Protein 2I3F (pdb70)

CATH classification: 1.10.3520.10

Radius of gyration: 23.07 Å; Cα contacts (8 Å, |Δi|>4): 543; chains: 2; bounding box: 59×58×52 Å

B-factor: mean 19.84, std 7.3, range [8.66, 50.43]

Sequence (412 aa):
DFGIIVILWKQVTVKEDGKVPLEPFLTAAKEVLRVVDAFGSGFRIIVKNDIAGNIKKLYRANQTVHAETLQELIIAENSPDGLLATVALLWLKRAFQFIASFLRRLVVTDKSLEQCVVTEAYNCTLRPCHSAVIQKVFWGGVKLAPSRERFYRKLHPDLNIAKAKIEEFLIELHDPLCCIVQQFFFQQRELEDQCWGDEVYQRKDSSEWLKDFGIIVILWKQVTVKEDGKVPLEPFLTAAKEVLRVVDAFGSGFRIVKNDDIAGNIKKLYRANQTVHAETLQELIIAENSPDGLATVALLWLKRAFQFIIASFLRRLVVTDKSLEQCVTEAYNCTLRPCHSAVIIQKVFWGGVKLAPSRERFYRKLHPDLNIAKAKIIEEFLIELHDPLCCIVQQFFFQRELEDQQCWGDEVYQRKDDSSEWLK

Structure (mmCIF, N/CA/C/O backbone):
data_2I3F
#
_entry.id   2I3F
#
_cell.length_a   118.438
_cell.length_b   48.195
_cell.length_c   89.411
_cell.angle_alpha   90.000
_cell.angle_beta   115.060
_cell.angle_gamma   90.000
#
_symmetry.space_group_name_H-M   'C 1 2 1'
#
loop_
_entity.id
_entity.type
_entity.pdbx_description
1 polymer 'glycolipid transfer-like protein'
2 water water
#
loop_
_atom_site.group_PDB
_atom_site.id
_atom_site.type_symbol
_atom_site.label_atom_id
_atom_site.label_alt_id
_atom_site.label_comp_id
_atom_site.label_asym_id
_atom_site.label_entity_id
_atom_site.label_seq_id
_atom_site.pdbx_PDB_ins_code
_atom_site.Cartn_x
_atom_site.Cartn_y
_atom_site.Cartn_z
_atom_site.occupancy
_atom_site.B_iso_or_equiv
_atom_site.auth_seq_id
_atom_site.auth_comp_id
_atom_site.auth_asym_id
_atom_site.auth_atom_id
_atom_site.pdbx_PDB_model_num
ATOM 1 N N . ASP A 1 11 ? 22.690 38.912 16.721 1.00 30.68 11 ASP A N 1
ATOM 2 C CA . ASP A 1 11 ? 22.365 38.034 15.595 1.00 25.77 11 ASP A CA 1
ATOM 3 C C . ASP A 1 11 ? 23.114 36.720 15.741 1.00 23.71 11 ASP A C 1
ATOM 4 O O . ASP A 1 11 ? 23.585 36.159 14.758 1.00 23.00 11 ASP A O 1
ATOM 9 N N . PHE A 1 12 ? 23.233 36.227 16.973 1.00 21.21 12 PHE A N 1
ATOM 10 C CA . PHE A 1 12 ? 23.955 34.976 17.228 1.00 20.06 12 PHE A CA 1
ATOM 11 C C . PHE A 1 12 ? 23.414 33.855 16.333 1.00 18.76 12 PHE A C 1
ATOM 12 O O . PHE A 1 12 ? 24.189 32.972 15.946 1.00 18.45 12 PHE A O 1
ATOM 20 N N . GLY A 1 13 ? 22.119 33.875 16.057 1.00 19.02 13 GLY A N 1
ATOM 21 C CA . GLY A 1 13 ? 21.495 32.793 15.318 1.00 17.76 13 GLY A CA 1
ATOM 22 C C . GLY A 1 13 ? 22.085 32.592 13.922 1.00 17.48 13 GLY A C 1
ATOM 23 O O . GLY A 1 13 ? 21.879 31.562 13.307 1.00 16.35 13 GLY A O 1
ATOM 24 N N . ILE A 1 14 ? 22.839 33.563 13.424 1.00 16.62 14 ILE A N 1
ATOM 25 C CA . ILE A 1 14 ? 23.521 33.385 12.151 1.00 17.10 14 ILE A CA 1
ATOM 26 C C . ILE A 1 14 ? 24.490 32.199 12.156 1.00 15.88 14 ILE A C 1
ATOM 27 O O . ILE A 1 14 ? 24.749 31.612 11.132 1.00 15.84 14 ILE A O 1
ATOM 32 N N . ILE A 1 15 ? 24.991 31.839 13.345 1.00 14.14 15 ILE A N 1
ATOM 33 C CA . ILE A 1 15 ? 25.951 30.739 13.394 1.00 13.94 15 ILE A CA 1
ATOM 34 C C . ILE A 1 15 ? 25.269 29.450 12.964 1.00 14.33 15 ILE A C 1
ATOM 35 O O . ILE A 1 15 ? 25.880 28.595 12.350 1.00 13.92 15 ILE A O 1
ATOM 40 N N . VAL A 1 16 ? 23.957 29.328 13.256 1.00 13.96 16 VAL A N 1
ATOM 41 C CA . VAL A 1 16 ? 23.226 28.097 12.862 1.00 13.72 16 VAL A CA 1
ATOM 42 C C . VAL A 1 16 ? 23.073 28.056 11.349 1.00 15.29 16 VAL A C 1
ATOM 43 O O . VAL A 1 16 ? 23.323 27.041 10.731 1.00 14.95 16 VAL A O 1
ATOM 47 N N . ILE A 1 17 ? 22.716 29.215 10.796 1.00 16.16 17 ILE A N 1
ATOM 48 C CA . ILE A 1 17 ? 22.499 29.273 9.337 1.00 18.68 17 ILE A CA 1
ATOM 49 C C . ILE A 1 17 ? 23.792 28.984 8.597 1.00 15.51 17 ILE A C 1
ATOM 50 O O . ILE A 1 17 ? 23.813 28.216 7.618 1.00 17.62 17 ILE A O 1
ATOM 55 N N . LEU A 1 18 ? 24.893 29.592 9.078 1.00 15.32 18 LEU A N 1
ATOM 56 C CA . LEU A 1 18 ? 26.164 29.338 8.376 1.00 14.55 18 LEU A CA 1
ATOM 57 C C . LEU A 1 18 ? 26.650 27.895 8.500 1.00 14.47 18 LEU A C 1
ATOM 58 O O . LEU A 1 18 ? 27.184 27.336 7.549 1.00 14.93 18 LEU A O 1
ATOM 63 N N . TRP A 1 19 ? 26.442 27.281 9.649 1.00 13.61 19 TRP A N 1
ATOM 64 C CA . TRP A 1 19 ? 26.850 25.904 9.751 1.00 13.86 19 TRP A CA 1
ATOM 65 C C . TRP A 1 19 ? 25.942 24.926 8.961 1.00 14.39 19 TRP A C 1
ATOM 66 O O . TRP A 1 19 ? 26.430 23.929 8.419 1.00 14.53 19 TRP A O 1
ATOM 77 N N . LYS A 1 20 ? 24.669 25.283 8.868 1.00 15.75 20 LYS A N 1
ATOM 78 C CA . LYS A 1 20 ? 23.758 24.489 7.979 1.00 17.65 20 LYS A CA 1
ATOM 79 C C . LYS A 1 20 ? 24.212 24.530 6.517 1.00 18.21 20 LYS A C 1
ATOM 80 O O . LYS A 1 20 ? 24.045 23.548 5.774 1.00 20.15 20 LYS A O 1
ATOM 86 N N . GLN A 1 21 ? 24.890 25.605 6.116 1.00 17.58 21 GLN A N 1
ATOM 87 C CA . GLN A 1 21 ? 25.469 25.690 4.746 1.00 20.52 21 GLN A CA 1
ATOM 88 C C . GLN A 1 21 ? 26.706 24.817 4.551 1.00 19.66 21 GLN A C 1
ATOM 89 O O . GLN A 1 21 ? 27.175 24.600 3.417 1.00 21.17 21 GLN A O 1
ATOM 95 N N . VAL A 1 22 ? 27.238 24.217 5.620 1.00 17.96 22 VAL A N 1
ATOM 96 C CA . VAL A 1 22 ? 28.397 23.342 5.511 1.00 19.31 22 VAL A CA 1
ATOM 97 C C . VAL A 1 22 ? 27.881 21.930 5.301 1.00 22.45 22 VAL A C 1
ATOM 98 O O . VAL A 1 22 ? 27.801 21.119 6.228 1.00 25.53 22 VAL A O 1
ATOM 102 N N . THR A 1 23 ? 27.479 21.662 4.065 1.00 24.88 23 THR A N 1
ATOM 103 C CA . THR A 1 23 ? 26.767 20.411 3.808 1.00 27.51 23 THR A CA 1
ATOM 104 C C . THR A 1 23 ? 27.714 19.290 3.500 1.00 25.98 23 THR A C 1
ATOM 105 O O . THR A 1 23 ? 28.498 19.393 2.552 1.00 25.98 23 THR A O 1
ATOM 109 N N . VAL A 1 24 ? 27.648 18.244 4.326 1.00 26.86 24 VAL A N 1
ATOM 110 C CA . VAL A 1 24 ? 28.325 16.966 4.056 1.00 26.20 24 VAL A CA 1
ATOM 111 C C . VAL A 1 24 ? 27.325 16.030 3.340 1.00 27.49 24 VAL A C 1
ATOM 112 O O . VAL A 1 24 ? 26.341 15.508 3.925 1.00 29.66 24 VAL A O 1
ATOM 116 N N . LYS A 1 25 ? 27.614 15.817 2.084 1.00 26.64 25 LYS A N 1
ATOM 117 C CA . LYS A 1 25 ? 26.779 14.940 1.276 1.00 28.61 25 LYS A CA 1
ATOM 118 C C . LYS A 1 25 ? 27.283 13.499 1.426 1.00 28.34 25 LYS A C 1
ATOM 119 O O . LYS A 1 25 ? 28.173 13.181 2.264 1.00 27.29 25 LYS A O 1
ATOM 125 N N . GLU A 1 26 ? 26.693 12.596 0.641 1.00 27.96 26 GLU A N 1
ATOM 126 C CA . GLU A 1 26 ? 27.092 11.212 0.726 1.00 28.07 26 GLU A CA 1
ATOM 127 C C . GLU A 1 26 ? 28.591 11.023 0.499 1.00 27.74 26 GLU A C 1
ATOM 128 O O . GLU A 1 26 ? 29.190 10.103 1.064 1.00 27.98 26 GLU A O 1
ATOM 134 N N . ASP A 1 27 ? 29.202 11.874 -0.327 1.00 28.45 27 ASP A N 1
ATOM 135 C CA . ASP A 1 27 ? 30.652 11.745 -0.606 1.00 28.31 27 ASP A CA 1
ATOM 136 C C . ASP A 1 27 ? 31.597 12.004 0.638 1.00 27.93 27 ASP A C 1
ATOM 137 O O . ASP A 1 27 ? 32.800 11.746 0.569 1.00 27.96 27 ASP A O 1
ATOM 142 N N . GLY A 1 28 ? 31.029 12.481 1.757 1.00 26.65 28 GLY A N 1
ATOM 143 C CA . GLY A 1 28 ? 31.822 12.679 3.001 1.00 26.31 28 GLY A CA 1
ATOM 144 C C . GLY A 1 28 ? 32.921 13.740 2.917 1.00 26.11 28 GLY A C 1
ATOM 145 O O . GLY A 1 28 ? 33.921 13.645 3.632 1.00 26.92 28 GLY A O 1
ATOM 146 N N . LYS A 1 29 ? 32.757 14.722 2.040 1.00 24.35 29 LYS A N 1
ATOM 147 C CA . LYS A 1 29 ? 33.728 15.836 1.886 1.00 24.69 29 LYS A CA 1
ATOM 148 C C . LYS A 1 29 ? 33.102 17.082 2.449 1.00 22.57 29 LYS A C 1
ATOM 149 O O . LYS A 1 29 ? 31.892 17.262 2.393 1.00 23.80 29 LYS A O 1
ATOM 155 N N . VAL A 1 30 ? 33.950 17.939 3.043 1.00 18.40 30 VAL A N 1
ATOM 156 C CA . VAL A 1 30 ? 33.465 19.170 3.648 1.00 16.89 30 VAL A CA 1
ATOM 157 C C . VAL A 1 30 ? 33.833 20.323 2.747 1.00 17.48 30 VAL A C 1
ATOM 158 O O . VAL A 1 30 ? 35.045 20.580 2.490 1.00 15.92 30 VAL A O 1
ATOM 162 N N . PRO A 1 31 ? 32.820 21.061 2.262 1.00 17.76 31 PRO A N 1
ATOM 163 C CA . PRO A 1 31 ? 33.117 22.187 1.369 1.00 18.51 31 PRO A CA 1
ATOM 164 C C . PRO A 1 31 ? 33.943 23.263 2.097 1.00 16.90 31 PRO A C 1
ATOM 165 O O . PRO A 1 31 ? 33.579 23.695 3.205 1.00 16.91 31 PRO A O 1
ATOM 169 N N . LEU A 1 32 ? 35.010 23.718 1.480 1.00 16.68 32 LEU A N 1
ATOM 170 C CA . LEU A 1 32 ? 36.016 24.525 2.138 1.00 15.92 32 LEU A CA 1
ATOM 171 C C . LEU A 1 32 ? 35.550 25.942 2.445 1.00 17.18 32 LEU A C 1
ATOM 172 O O . LEU A 1 32 ? 35.715 26.430 3.576 1.00 14.93 32 LEU A O 1
ATOM 177 N N . GLU A 1 33 ? 34.997 26.665 1.464 1.00 15.76 33 GLU A N 1
ATOM 178 C CA . GLU A 1 33 ? 34.605 28.020 1.735 1.00 16.28 33 GLU A CA 1
ATOM 179 C C . GLU A 1 33 ? 33.478 28.112 2.736 1.00 16.01 33 GLU A C 1
ATOM 180 O O . GLU A 1 33 ? 33.545 28.973 3.632 1.00 15.38 33 GLU A O 1
ATOM 186 N N . PRO A 1 34 ? 32.423 27.308 2.586 1.00 15.54 34 PRO A N 1
ATOM 187 C CA . PRO A 1 34 ? 31.370 27.389 3.613 1.00 16.25 34 PRO A CA 1
ATOM 188 C C . PRO A 1 34 ? 31.929 27.034 5.003 1.00 14.74 34 PRO A C 1
ATOM 189 O O . PRO A 1 34 ? 31.540 27.684 5.984 1.00 14.44 34 PRO A O 1
ATOM 193 N N . PHE A 1 35 ? 32.836 26.078 5.064 1.00 13.77 35 PHE A N 1
ATOM 194 C CA . PHE A 1 35 ? 33.423 25.750 6.361 1.00 13.08 35 PHE A CA 1
ATOM 195 C C . PHE A 1 35 ? 34.151 26.911 6.969 1.00 12.94 35 PHE A C 1
ATOM 196 O O . PHE A 1 35 ? 33.959 27.205 8.148 1.00 12.66 35 PHE A O 1
ATOM 204 N N . LEU A 1 36 ? 35.001 27.595 6.204 1.00 12.46 36 LEU A N 1
ATOM 205 C CA . LEU A 1 36 ? 35.759 28.679 6.802 1.00 13.54 36 LEU A CA 1
ATOM 206 C C . LEU A 1 36 ? 34.860 29.844 7.181 1.00 13.65 36 LEU A C 1
ATOM 207 O O . LEU A 1 36 ? 35.108 30.540 8.182 1.00 13.37 36 LEU A O 1
ATOM 212 N N . THR A 1 37 ? 33.838 30.153 6.382 1.00 13.65 37 THR A N 1
ATOM 213 C CA . THR A 1 37 ? 32.878 31.209 6.720 1.00 14.46 37 THR A CA 1
ATOM 214 C C . THR A 1 37 ? 32.217 30.875 8.052 1.00 14.10 37 THR A C 1
ATOM 215 O O . THR A 1 37 ? 32.087 31.711 8.935 1.00 14.57 37 THR A O 1
ATOM 219 N N . ALA A 1 38 ? 31.768 29.625 8.202 1.00 13.05 38 ALA A N 1
ATOM 220 C CA . ALA A 1 38 ? 31.065 29.245 9.458 1.00 12.53 38 ALA A CA 1
ATOM 221 C C . ALA A 1 38 ? 32.078 29.197 10.636 1.00 12.56 38 ALA A C 1
ATOM 222 O O . ALA A 1 38 ? 31.713 29.564 11.759 1.00 12.18 38 ALA A O 1
ATOM 224 N N . ALA A 1 39 ? 33.308 28.779 10.353 1.00 12.02 39 ALA A N 1
ATOM 225 C CA . ALA A 1 39 ? 34.373 28.708 11.380 1.00 11.01 39 ALA A CA 1
ATOM 226 C C . ALA A 1 39 ? 34.544 30.055 12.035 1.00 12.18 39 ALA A C 1
ATOM 227 O O . ALA A 1 39 ? 34.724 30.164 13.256 1.00 11.42 39 ALA A O 1
ATOM 229 N N . LYS A 1 40 ? 34.550 31.123 11.231 1.00 12.25 40 LYS A N 1
ATOM 230 C CA . LYS A 1 40 ? 34.803 32.478 11.794 1.00 14.56 40 LYS A CA 1
ATOM 231 C C . LYS A 1 40 ? 33.735 32.802 12.776 1.00 12.61 40 LYS A C 1
ATOM 232 O O . LYS A 1 40 ? 33.997 33.490 13.779 1.00 13.13 40 LYS A O 1
ATOM 238 N N . GLU A 1 41 ? 32.495 32.331 12.582 1.00 12.95 41 GLU A N 1
ATOM 239 C CA . GLU A 1 41 ? 31.433 32.678 13.499 1.00 13.56 41 GLU A CA 1
ATOM 240 C C . GLU A 1 41 ? 31.586 32.020 14.875 1.00 12.63 41 GLU A C 1
ATOM 241 O O . GLU A 1 41 ? 31.011 32.497 15.871 1.00 13.24 41 GLU A O 1
ATOM 247 N N . VAL A 1 42 ? 32.356 30.936 14.953 1.00 12.19 42 VAL A N 1
ATOM 248 C CA . VAL A 1 42 ? 32.590 30.301 16.232 1.00 11.67 42 VAL A CA 1
ATOM 249 C C . VAL A 1 42 ? 33.349 31.252 17.159 1.00 12.10 42 VAL A C 1
ATOM 250 O O . VAL A 1 42 ? 33.265 31.102 18.391 1.00 12.21 42 VAL A O 1
ATOM 254 N N . LEU A 1 43 ? 34.040 32.261 16.617 1.00 12.58 43 LEU A N 1
ATOM 255 C CA . LEU A 1 43 ? 34.702 33.243 17.483 1.00 13.19 43 LEU A CA 1
ATOM 256 C C . LEU A 1 43 ? 33.714 33.978 18.361 1.00 12.97 43 LEU A C 1
ATOM 257 O O . LEU A 1 43 ? 34.139 34.511 19.429 1.00 14.67 43 LEU A O 1
ATOM 262 N N . ARG A 1 44 ? 32.441 34.052 17.968 1.00 14.11 44 ARG A N 1
ATOM 263 C CA . ARG A 1 44 ? 31.424 34.659 18.867 1.00 16.26 44 ARG A CA 1
ATOM 264 C C . ARG A 1 44 ? 31.383 33.950 20.187 1.00 16.06 44 ARG A C 1
ATOM 265 O O . ARG A 1 44 ? 31.154 34.534 21.265 1.00 15.78 44 ARG A O 1
ATOM 273 N N . VAL A 1 45 ? 31.472 32.623 20.142 1.00 17.05 45 VAL A N 1
ATOM 274 C CA . VAL A 1 45 ? 31.332 31.812 21.325 1.00 17.52 45 VAL A CA 1
ATOM 275 C C . VAL A 1 45 ? 32.477 32.052 22.198 1.00 17.83 45 VAL A C 1
ATOM 276 O O . VAL A 1 45 ? 32.395 32.239 23.414 1.00 19.90 45 VAL A O 1
ATOM 280 N N . VAL A 1 46 ? 33.640 32.161 21.567 1.00 17.80 46 VAL A N 1
ATOM 281 C CA . VAL A 1 46 ? 34.789 32.368 22.256 1.00 18.87 46 VAL A CA 1
ATOM 282 C C . VAL A 1 46 ? 34.837 33.721 22.948 1.00 19.13 46 VAL A C 1
ATOM 283 O O . VAL A 1 46 ? 35.213 33.780 24.138 1.00 22.10 46 VAL A O 1
ATOM 287 N N . ASP A 1 47 ? 34.423 34.789 22.239 1.00 17.84 47 ASP A N 1
ATOM 288 C CA . ASP A 1 47 ? 34.310 36.168 22.753 1.00 18.74 47 ASP A CA 1
ATOM 289 C C . ASP A 1 47 ? 33.375 36.265 23.955 1.00 18.62 47 ASP A C 1
ATOM 290 O O . ASP A 1 47 ? 33.565 37.110 24.858 1.00 20.94 47 ASP A O 1
ATOM 295 N N . ALA A 1 48 ? 32.312 35.460 23.969 1.00 17.82 48 ALA A N 1
ATOM 296 C CA . ALA A 1 48 ? 31.367 35.536 25.093 1.00 16.88 48 ALA A CA 1
ATOM 297 C C . ALA A 1 48 ? 32.036 35.003 26.363 1.00 16.08 48 ALA A C 1
ATOM 298 O O . ALA A 1 48 ? 31.620 35.364 27.503 1.00 17.58 48 ALA A O 1
ATOM 300 N N . PHE A 1 49 ? 33.046 34.127 26.259 1.00 14.76 49 PHE A N 1
ATOM 301 C CA . PHE A 1 49 ? 33.769 33.659 27.421 1.00 13.89 49 PHE A CA 1
ATOM 302 C C . PHE A 1 49 ? 34.680 34.793 27.951 1.00 15.35 49 PHE A C 1
ATOM 303 O O . PHE A 1 49 ? 34.825 34.906 29.168 1.00 15.42 49 PHE A O 1
ATOM 311 N N . GLY A 1 50 ? 35.272 35.570 27.039 1.00 15.06 50 GLY A N 1
ATOM 312 C CA . GLY A 1 50 ? 36.175 36.649 27.474 1.00 16.30 50 GLY A CA 1
ATOM 313 C C . GLY A 1 50 ? 37.638 36.245 27.415 1.00 15.21 50 GLY A C 1
ATOM 314 O O . GLY A 1 50 ? 38.031 35.251 26.799 1.00 14.00 50 GLY A O 1
ATOM 315 N N . SER A 1 51 ? 38.470 37.092 28.049 1.00 16.68 51 SER A N 1
ATOM 316 C CA . SER A 1 51 ? 39.904 37.051 27.810 1.00 16.29 51 SER A CA 1
ATOM 317 C C . SER A 1 51 ? 40.499 35.767 28.353 1.00 15.77 51 SER A C 1
ATOM 318 O O . SER A 1 51 ? 41.579 35.378 27.929 1.00 16.22 51 SER A O 1
ATOM 321 N N . GLY A 1 52 ? 39.817 34.991 29.220 1.00 14.95 52 GLY A N 1
ATOM 322 C CA . GLY A 1 52 ? 40.336 33.711 29.647 1.00 15.59 52 GLY A CA 1
ATOM 323 C C . GLY A 1 52 ? 40.413 32.669 28.545 1.00 15.10 52 GLY A C 1
ATOM 324 O O . GLY A 1 52 ? 41.095 31.659 28.693 1.00 16.60 52 GLY A O 1
ATOM 325 N N . PHE A 1 53 ? 39.740 32.908 27.431 1.00 13.30 53 PHE A N 1
ATOM 326 C CA . PHE A 1 53 ? 39.795 32.029 26.253 1.00 13.49 53 PHE A CA 1
ATOM 327 C C . PHE A 1 53 ? 40.772 32.542 25.177 1.00 12.44 53 PHE A C 1
ATOM 328 O O . PHE A 1 53 ? 40.720 32.071 24.059 1.00 13.70 53 PHE A O 1
ATOM 336 N N . ARG A 1 54 ? 41.671 33.447 25.562 1.00 12.14 54 ARG A N 1
ATOM 337 C CA . ARG A 1 54 ? 42.706 33.950 24.610 1.00 12.30 54 ARG A CA 1
ATOM 338 C C . ARG A 1 54 ? 43.391 32.847 23.860 1.00 13.49 54 ARG A C 1
ATOM 339 O O . ARG A 1 54 ? 43.513 32.959 22.609 1.00 13.42 54 ARG A O 1
ATOM 347 N N . ILE A 1 55 ? 43.812 31.769 24.506 1.00 14.31 55 ILE A N 1
ATOM 348 C CA A ILE A 1 55 ? 44.515 30.754 23.723 0.50 15.37 55 ILE A CA 1
ATOM 349 C CA B ILE A 1 55 ? 44.498 30.693 23.778 0.50 15.52 55 ILE A CA 1
ATOM 350 C C . ILE A 1 55 ? 43.627 30.154 22.669 1.00 16.53 55 ILE A C 1
ATOM 351 O O . ILE A 1 55 ? 44.069 29.929 21.512 1.00 17.22 55 ILE A O 1
ATOM 360 N N . VAL A 1 56 ? 42.364 29.849 23.018 1.00 14.25 56 VAL A N 1
ATOM 361 C CA . VAL A 1 56 ? 41.445 29.234 22.073 1.00 15.09 56 VAL A CA 1
ATOM 362 C C . VAL A 1 56 ? 41.125 30.208 20.955 1.00 14.08 56 VAL A C 1
ATOM 363 O O . VAL A 1 56 ? 41.061 29.830 19.769 1.00 14.97 56 VAL A O 1
ATOM 367 N N . LYS A 1 57 ? 40.872 31.468 21.320 1.00 12.87 57 LYS A N 1
ATOM 368 C CA . LYS A 1 57 ? 40.574 32.485 20.328 1.00 13.19 57 LYS A CA 1
ATOM 369 C C . LYS A 1 57 ? 41.673 32.549 19.273 1.00 13.38 57 LYS A C 1
ATOM 370 O O . LYS A 1 57 ? 41.406 32.558 18.091 1.00 13.36 57 LYS A O 1
ATOM 376 N N . ASN A 1 58 ? 42.922 32.699 19.763 1.00 15.01 58 ASN A N 1
ATOM 377 C CA . ASN A 1 58 ? 43.999 32.947 18.837 1.00 16.28 58 ASN A CA 1
ATOM 378 C C . ASN A 1 58 ? 44.242 31.758 18.009 1.00 17.57 58 ASN A C 1
ATOM 379 O O . ASN A 1 58 ? 44.601 31.905 16.813 1.00 19.61 58 ASN A O 1
ATOM 384 N N . ASP A 1 59 ? 44.071 30.541 18.551 1.00 17.60 59 ASP A N 1
ATOM 385 C CA . ASP A 1 59 ? 44.156 29.293 17.836 1.00 19.70 59 ASP A CA 1
ATOM 386 C C . ASP A 1 59 ? 43.193 29.345 16.692 1.00 18.45 59 ASP A C 1
ATOM 387 O O . ASP A 1 59 ? 43.664 29.205 15.522 1.00 21.41 59 ASP A O 1
ATOM 392 N N . ILE A 1 60 ? 41.877 29.514 16.938 1.00 14.82 60 ILE A N 1
ATOM 393 C CA . ILE A 1 60 ? 40.859 29.469 15.933 1.00 15.13 60 ILE A CA 1
ATOM 394 C C . ILE A 1 60 ? 41.099 30.525 14.875 1.00 14.09 60 ILE A C 1
ATOM 395 O O . ILE A 1 60 ? 41.188 30.209 13.698 1.00 14.41 60 ILE A O 1
ATOM 400 N N . ALA A 1 61 ? 41.287 31.801 15.291 1.00 14.75 61 ALA A N 1
ATOM 401 C CA . ALA A 1 61 ? 41.448 32.837 14.300 1.00 13.53 61 ALA A CA 1
ATOM 402 C C . ALA A 1 61 ? 42.712 32.634 13.458 1.00 13.46 61 ALA A C 1
ATOM 403 O O . ALA A 1 61 ? 42.678 32.785 12.211 1.00 13.79 61 ALA A O 1
ATOM 405 N N . GLY A 1 62 ? 43.800 32.270 14.110 1.00 12.87 62 GLY A N 1
ATOM 406 C CA . GLY A 1 62 ? 45.068 32.107 13.396 1.00 13.26 62 GLY A CA 1
ATOM 407 C C . GLY A 1 62 ? 45.003 30.984 12.401 1.00 14.54 62 GLY A C 1
ATOM 408 O O . GLY A 1 62 ? 45.527 31.076 11.292 1.00 15.15 62 GLY A O 1
ATOM 409 N N . ASN A 1 63 ? 44.314 29.902 12.772 1.00 13.32 63 ASN A N 1
ATOM 410 C CA . ASN A 1 63 ? 44.270 28.731 11.893 1.00 11.85 63 ASN A CA 1
ATOM 411 C C . ASN A 1 63 ? 43.282 28.910 10.774 1.00 11.81 63 ASN A C 1
ATOM 412 O O . ASN A 1 63 ? 43.542 28.387 9.677 1.00 13.61 63 ASN A O 1
ATOM 417 N N . ILE A 1 64 ? 42.180 29.615 10.971 1.00 12.73 64 ILE A N 1
ATOM 418 C CA . ILE A 1 64 ? 41.308 30.015 9.866 1.00 13.66 64 ILE A CA 1
ATOM 419 C C . ILE A 1 64 ? 42.132 30.779 8.813 1.00 14.62 64 ILE A C 1
ATOM 420 O O . ILE A 1 64 ? 42.117 30.452 7.601 1.00 15.40 64 ILE A O 1
ATOM 425 N N . LYS A 1 65 ? 42.895 31.767 9.272 1.00 14.27 65 LYS A N 1
ATOM 426 C CA . LYS A 1 65 ? 43.677 32.579 8.347 1.00 16.50 65 LYS A CA 1
ATOM 427 C C . LYS A 1 65 ? 44.716 31.729 7.630 1.00 16.14 65 LYS A C 1
ATOM 428 O O . LYS A 1 65 ? 44.903 31.928 6.402 1.00 16.03 65 LYS A O 1
ATOM 434 N N . LYS A 1 66 ? 45.387 30.806 8.303 1.00 14.88 66 LYS A N 1
ATOM 435 C CA . LYS A 1 66 ? 46.333 29.907 7.677 1.00 14.94 66 LYS A CA 1
ATOM 436 C C . LYS A 1 66 ? 45.692 29.018 6.646 1.00 16.32 66 LYS A C 1
ATOM 437 O O . LYS A 1 66 ? 46.347 28.690 5.650 1.00 16.80 66 LYS A O 1
ATOM 443 N N . LEU A 1 67 ? 44.452 28.546 6.874 1.00 14.73 67 LEU A N 1
ATOM 444 C CA . LEU A 1 67 ? 43.811 27.714 5.869 1.00 14.93 67 LEU A CA 1
ATOM 445 C C . LEU A 1 67 ? 43.494 28.541 4.631 1.00 15.01 67 LEU A C 1
ATOM 446 O O . LEU A 1 67 ? 43.719 28.003 3.509 1.00 16.08 67 LEU A O 1
ATOM 451 N N . TYR A 1 68 ? 43.015 29.780 4.749 1.00 15.78 68 TYR A N 1
ATOM 452 C CA . TYR A 1 68 ? 42.845 30.623 3.547 1.00 16.27 68 TYR A CA 1
ATOM 453 C C . TYR A 1 68 ? 44.198 30.752 2.836 1.00 18.33 68 TYR A C 1
ATOM 454 O O . TYR A 1 68 ? 44.270 30.635 1.594 1.00 19.36 68 TYR A O 1
ATOM 463 N N . ARG A 1 69 ? 45.262 30.973 3.583 1.00 17.74 69 ARG A N 1
ATOM 464 C CA . ARG A 1 69 ? 46.563 31.237 2.968 1.00 20.59 69 ARG A CA 1
ATOM 465 C C . ARG A 1 69 ? 47.011 29.954 2.276 1.00 18.85 69 ARG A C 1
ATOM 466 O O . ARG A 1 69 ? 47.473 29.991 1.111 1.00 21.10 69 ARG A O 1
ATOM 474 N N . ALA A 1 70 ? 46.857 28.780 2.904 1.00 18.32 70 ALA A N 1
ATOM 475 C CA . ALA A 1 70 ? 47.253 27.501 2.317 1.00 19.23 70 ALA A CA 1
ATOM 476 C C . ALA A 1 70 ? 46.438 27.108 1.094 1.00 19.28 70 ALA A C 1
ATOM 477 O O . ALA A 1 70 ? 46.900 26.172 0.364 1.00 22.44 70 ALA A O 1
ATOM 479 N N . ASN A 1 71 ? 45.303 27.745 0.855 1.00 18.33 71 ASN A N 1
ATOM 480 C CA . ASN A 1 71 ? 44.455 27.390 -0.272 1.00 20.05 71 ASN A CA 1
ATOM 481 C C . ASN A 1 71 ? 44.587 28.418 -1.386 1.00 23.42 71 ASN A C 1
ATOM 482 O O . ASN A 1 71 ? 44.002 28.224 -2.439 1.00 23.74 71 ASN A O 1
ATOM 487 N N . GLN A 1 72 ? 45.374 29.467 -1.171 1.00 25.00 72 GLN A N 1
ATOM 488 C CA . GLN A 1 72 ? 45.490 30.626 -2.090 1.00 29.95 72 GLN A CA 1
ATOM 489 C C . GLN A 1 72 ? 45.944 30.210 -3.476 1.00 31.79 72 GLN A C 1
ATOM 490 O O . GLN A 1 72 ? 45.588 30.865 -4.478 1.00 33.54 72 GLN A O 1
ATOM 496 N N . THR A 1 73 ? 46.760 29.170 -3.551 1.00 32.69 73 THR A N 1
ATOM 497 C CA . THR A 1 73 ? 47.180 28.731 -4.878 1.00 35.23 73 THR A CA 1
ATOM 498 C C . THR A 1 73 ? 46.562 27.399 -5.277 1.00 34.97 73 THR A C 1
ATOM 499 O O . THR A 1 73 ? 46.312 27.161 -6.477 1.00 36.78 73 THR A O 1
ATOM 503 N N . VAL A 1 74 ? 46.290 26.545 -4.279 1.00 33.82 74 VAL A N 1
ATOM 504 C CA . VAL A 1 74 ? 45.739 25.206 -4.505 1.00 31.95 74 VAL A CA 1
ATOM 505 C C . VAL A 1 74 ? 44.289 25.248 -5.004 1.00 30.22 74 VAL A C 1
ATOM 506 O O . VAL A 1 74 ? 43.891 24.411 -5.828 1.00 30.56 74 VAL A O 1
ATOM 510 N N . HIS A 1 75 ? 43.508 26.219 -4.516 1.00 28.47 75 HIS A N 1
ATOM 511 C CA . HIS A 1 75 ? 42.091 26.407 -4.865 1.00 28.31 75 HIS A CA 1
ATOM 512 C C . HIS A 1 75 ? 41.232 25.163 -4.713 1.00 27.18 75 HIS A C 1
ATOM 513 O O . HIS A 1 75 ? 40.322 24.892 -5.522 1.00 27.29 75 HIS A O 1
ATOM 520 N N . ALA A 1 76 ? 41.487 24.404 -3.636 1.00 24.26 76 ALA A N 1
ATOM 521 C CA . ALA A 1 76 ? 40.703 23.230 -3.331 1.00 22.74 76 ALA A CA 1
ATOM 522 C C . ALA A 1 76 ? 39.287 23.621 -3.030 1.00 22.33 76 ALA A C 1
ATOM 523 O O . ALA A 1 76 ? 39.023 24.665 -2.445 1.00 21.34 76 ALA A O 1
ATOM 525 N N . GLU A 1 77 ? 38.384 22.726 -3.388 1.00 20.89 77 GLU A N 1
ATOM 526 C CA . GLU A 1 77 ? 36.970 22.912 -3.142 1.00 22.97 77 GLU A CA 1
ATOM 527 C C . GLU A 1 77 ? 36.542 22.389 -1.762 1.00 19.46 77 GLU A C 1
ATOM 528 O O . GLU A 1 77 ? 35.503 22.796 -1.244 1.00 20.62 77 GLU A O 1
ATOM 534 N N . THR A 1 78 ? 37.283 21.399 -1.279 1.00 18.27 78 THR A N 1
ATOM 535 C CA . THR A 1 78 ? 36.944 20.732 -0.003 1.00 18.46 78 THR A CA 1
ATOM 536 C C . THR A 1 78 ? 38.160 20.715 0.874 1.00 18.03 78 THR A C 1
ATOM 537 O O . THR A 1 78 ? 39.281 20.748 0.422 1.00 17.50 78 THR A O 1
ATOM 541 N N . LEU A 1 79 ? 37.906 20.575 2.199 1.00 16.37 79 LEU A N 1
ATOM 542 C CA . LEU A 1 79 ? 39.033 20.410 3.156 1.00 16.18 79 LEU A CA 1
ATOM 543 C C . LEU A 1 79 ? 39.886 19.191 2.831 1.00 15.28 79 LEU A C 1
ATOM 544 O O . LEU A 1 79 ? 41.114 19.250 2.882 1.00 15.95 79 LEU A O 1
ATOM 549 N N . GLN A 1 80 ? 39.202 18.091 2.537 1.00 16.58 80 GLN A N 1
ATOM 550 C CA . GLN A 1 80 ? 39.910 16.821 2.228 1.00 17.11 80 GLN A CA 1
ATOM 551 C C . GLN A 1 80 ? 40.815 16.974 1.010 1.00 18.01 80 GLN A C 1
ATOM 552 O O . GLN A 1 80 ? 41.953 16.521 1.075 1.00 18.09 80 GLN A O 1
ATOM 558 N N . GLU A 1 81 ? 40.324 17.660 -0.031 1.00 19.16 81 GLU A N 1
ATOM 559 C CA . GLU A 1 81 ? 41.163 17.860 -1.216 1.00 20.68 81 GLU A CA 1
ATOM 560 C C . GLU A 1 81 ? 42.411 18.623 -0.863 1.00 18.67 81 GLU A C 1
ATOM 561 O O . GLU A 1 81 ? 43.503 18.341 -1.369 1.00 20.29 81 GLU A O 1
ATOM 567 N N . LEU A 1 82 ? 42.286 19.638 0.010 1.00 17.49 82 LEU A N 1
ATOM 568 C CA . LEU A 1 82 ? 43.445 20.436 0.366 1.00 17.51 82 LEU A CA 1
ATOM 569 C C . LEU A 1 82 ? 44.493 19.641 1.157 1.00 18.39 82 LEU A C 1
ATOM 570 O O . LEU A 1 82 ? 45.704 19.694 0.901 1.00 18.99 82 LEU A O 1
ATOM 575 N N . ILE A 1 83 ? 44.023 18.838 2.106 1.00 17.97 83 ILE A N 1
ATOM 576 C CA . ILE A 1 83 ? 44.931 18.067 2.922 1.00 17.70 83 ILE A CA 1
ATOM 577 C C . ILE A 1 83 ? 45.598 16.951 2.063 1.00 18.31 83 ILE A C 1
ATOM 578 O O . ILE A 1 83 ? 46.812 16.697 2.212 1.00 18.06 83 ILE A O 1
ATOM 583 N N . ILE A 1 84 ? 44.797 16.294 1.223 1.00 19.21 84 ILE A N 1
ATOM 584 C CA . ILE A 1 84 ? 45.373 15.295 0.291 1.00 20.94 84 ILE A CA 1
ATOM 585 C C . ILE A 1 84 ? 46.457 15.923 -0.633 1.00 21.39 84 ILE A C 1
ATOM 586 O O . ILE A 1 84 ? 47.537 15.289 -0.812 1.00 22.95 84 ILE A O 1
ATOM 591 N N . ALA A 1 85 ? 46.202 17.136 -1.144 1.00 20.64 85 ALA A N 1
ATOM 592 C CA . ALA A 1 85 ? 47.194 17.844 -1.962 1.00 22.15 85 ALA A CA 1
ATOM 593 C C . ALA A 1 85 ? 48.492 18.042 -1.220 1.00 23.14 85 ALA A C 1
ATOM 594 O O . ALA A 1 85 ? 49.581 17.863 -1.773 1.00 23.62 85 ALA A O 1
ATOM 596 N N . GLU A 1 86 ? 48.415 18.457 0.050 1.00 21.02 86 GLU A N 1
ATOM 597 C CA . GLU A 1 86 ? 49.645 18.674 0.789 1.00 21.14 86 GLU A CA 1
ATOM 598 C C . GLU A 1 86 ? 50.361 17.369 1.112 1.00 20.88 86 GLU A C 1
ATOM 599 O O . GLU A 1 86 ? 51.593 17.325 1.157 1.00 23.98 86 GLU A O 1
ATOM 605 N N . ASN A 1 87 ? 49.586 16.338 1.390 1.00 22.44 87 ASN A N 1
ATOM 606 C CA . ASN A 1 87 ? 50.138 15.032 1.710 1.00 21.28 87 ASN A CA 1
ATOM 607 C C . ASN A 1 87 ? 51.336 15.039 2.648 1.00 23.59 87 ASN A C 1
ATOM 608 O O . ASN A 1 87 ? 52.392 14.445 2.379 1.00 23.53 87 ASN A O 1
ATOM 613 N N . SER A 1 88 ? 51.202 15.731 3.775 1.00 22.36 88 SER A N 1
ATOM 614 C CA . SER A 1 88 ? 52.262 15.759 4.766 1.00 22.72 88 SER A CA 1
ATOM 615 C C . SER A 1 88 ? 51.683 16.177 6.104 1.00 21.68 88 SER A C 1
ATOM 616 O O . SER A 1 88 ? 50.877 17.128 6.136 1.00 21.50 88 SER A O 1
ATOM 619 N N . PRO A 1 89 ? 52.110 15.533 7.200 1.00 21.50 89 PRO A N 1
ATOM 620 C CA . PRO A 1 89 ? 51.628 15.984 8.515 1.00 21.62 89 PRO A CA 1
ATOM 621 C C . PRO A 1 89 ? 52.127 17.364 8.873 1.00 21.93 89 PRO A C 1
ATOM 622 O O . PRO A 1 89 ? 51.562 18.008 9.764 1.00 22.28 89 PRO A O 1
ATOM 626 N N . ASP A 1 90 ? 53.145 17.874 8.183 1.00 21.51 90 ASP A N 1
ATOM 627 C CA . ASP A 1 90 ? 53.689 19.199 8.469 1.00 22.01 90 ASP A CA 1
ATOM 628 C C . ASP A 1 90 ? 53.146 20.267 7.499 1.00 20.67 90 ASP A C 1
ATOM 629 O O . ASP A 1 90 ? 53.554 21.433 7.548 1.00 21.68 90 ASP A O 1
ATOM 634 N N . GLY A 1 91 ? 52.221 19.899 6.639 1.00 20.62 91 GLY A N 1
ATOM 635 C CA . GLY A 1 91 ? 51.642 20.837 5.705 1.00 19.78 91 GLY A CA 1
ATOM 636 C C . GLY A 1 91 ? 50.979 21.993 6.450 1.00 19.41 91 GLY A C 1
ATOM 637 O O . GLY A 1 91 ? 50.437 21.819 7.548 1.00 18.85 91 GLY A O 1
ATOM 638 N N A LEU A 1 92 ? 50.965 23.175 5.860 0.50 18.13 92 LEU A N 1
ATOM 639 N N B LEU A 1 92 ? 51.033 23.176 5.844 0.50 18.07 92 LEU A N 1
ATOM 640 C CA A LEU A 1 92 ? 50.425 24.324 6.583 0.50 16.98 92 LEU A CA 1
ATOM 641 C CA B LEU A 1 92 ? 50.432 24.377 6.415 0.50 16.65 92 LEU A CA 1
ATOM 642 C C A LEU A 1 92 ? 48.898 24.250 6.756 0.50 17.02 92 LEU A C 1
ATOM 643 C C B LEU A 1 92 ? 48.980 24.138 6.760 0.50 16.77 92 LEU A C 1
ATOM 644 O O A LEU A 1 92 ? 48.367 24.620 7.815 0.50 14.37 92 LEU A O 1
ATOM 645 O O B LEU A 1 92 ? 48.594 24.348 7.933 0.50 15.86 92 LEU A O 1
ATOM 654 N N . ALA A 1 93 ? 48.163 23.780 5.764 1.00 15.97 93 ALA A N 1
ATOM 655 C CA . ALA A 1 93 ? 46.740 23.526 5.955 1.00 15.52 93 ALA A CA 1
ATOM 656 C C . ALA A 1 93 ? 46.539 22.365 6.927 1.00 15.80 93 ALA A C 1
ATOM 657 O O . ALA A 1 93 ? 45.562 22.358 7.682 1.00 15.19 93 ALA A O 1
ATOM 659 N N . THR A 1 94 ? 47.369 21.323 6.824 1.00 15.09 94 THR A N 1
ATOM 660 C CA . THR A 1 94 ? 47.172 20.089 7.604 1.00 15.27 94 THR A CA 1
ATOM 661 C C . THR A 1 94 ? 47.301 20.435 9.098 1.00 15.26 94 THR A C 1
ATOM 662 O O . THR A 1 94 ? 46.422 20.037 9.903 1.00 14.54 94 THR A O 1
ATOM 666 N N . VAL A 1 95 ? 48.312 21.201 9.483 1.00 14.42 95 VAL A N 1
ATOM 667 C CA . VAL A 1 95 ? 48.539 21.572 10.879 1.00 14.65 95 VAL A CA 1
ATOM 668 C C . VAL A 1 95 ? 47.462 22.573 11.310 1.00 14.43 95 VAL A C 1
ATOM 669 O O . VAL A 1 95 ? 46.892 22.430 12.422 1.00 14.80 95 VAL A O 1
ATOM 673 N N . ALA A 1 96 ? 47.118 23.515 10.459 1.00 13.26 96 ALA A N 1
ATOM 674 C CA . ALA A 1 96 ? 46.089 24.436 10.832 1.00 13.38 96 ALA A CA 1
ATOM 675 C C . ALA A 1 96 ? 44.770 23.739 11.063 1.00 12.63 96 ALA A C 1
ATOM 676 O O . ALA A 1 96 ? 44.079 24.088 12.046 1.00 13.20 96 ALA A O 1
ATOM 678 N N . LEU A 1 97 ? 44.386 22.812 10.198 1.00 12.64 97 LEU A N 1
ATOM 679 C CA . LEU A 1 97 ? 43.108 22.119 10.372 1.00 11.34 97 LEU A CA 1
ATOM 680 C C . LEU A 1 97 ? 43.147 21.140 11.555 1.00 13.23 97 LEU A C 1
ATOM 681 O O . LEU A 1 97 ? 42.145 20.960 12.249 1.00 12.50 97 LEU A O 1
ATOM 686 N N . LEU A 1 98 ? 44.297 20.517 11.832 1.00 13.40 98 LEU A N 1
ATOM 687 C CA . LEU A 1 98 ? 44.439 19.706 13.022 1.00 12.98 98 LEU A CA 1
ATOM 688 C C . LEU A 1 98 ? 44.001 20.544 14.240 1.00 12.72 98 LEU A C 1
ATOM 689 O O . LEU A 1 98 ? 43.186 20.056 15.078 1.00 12.56 98 LEU A O 1
ATOM 694 N N . TRP A 1 99 ? 44.571 21.705 14.377 1.00 13.56 99 TRP A N 1
ATOM 695 C CA . TRP A 1 99 ? 44.318 22.526 15.569 1.00 13.33 99 TRP A CA 1
ATOM 696 C C . TRP A 1 99 ? 42.949 23.177 15.538 1.00 13.67 99 TRP A C 1
ATOM 697 O O . TRP A 1 99 ? 42.313 23.335 16.621 1.00 12.92 99 TRP A O 1
ATOM 708 N N . LEU A 1 100 ? 42.401 23.527 14.396 1.00 12.64 100 LEU A N 1
ATOM 709 C CA . LEU A 1 100 ? 41.060 24.063 14.323 1.00 12.81 100 LEU A CA 1
ATOM 710 C C . LEU A 1 100 ? 40.056 22.982 14.674 1.00 11.51 100 LEU A C 1
ATOM 711 O O . LEU A 1 100 ? 39.084 23.202 15.427 1.00 12.17 100 LEU A O 1
ATOM 716 N N . LYS A 1 101 ? 40.230 21.771 14.124 1.00 11.27 101 LYS A N 1
ATOM 717 C CA . LYS A 1 101 ? 39.433 20.624 14.505 1.00 11.12 101 LYS A CA 1
ATOM 718 C C . LYS A 1 101 ? 39.444 20.441 16.046 1.00 11.31 101 LYS A C 1
ATOM 719 O O . LYS A 1 101 ? 38.372 20.259 16.648 1.00 11.10 101 LYS A O 1
ATOM 725 N N . ARG A 1 102 ? 40.639 20.387 16.637 1.00 11.89 102 ARG A N 1
ATOM 726 C CA . ARG A 1 102 ? 40.712 20.174 18.081 1.00 11.56 102 ARG A CA 1
ATOM 727 C C . ARG A 1 102 ? 39.973 21.314 18.826 1.00 12.94 102 ARG A C 1
ATOM 728 O O . ARG A 1 102 ? 39.278 21.029 19.832 1.00 12.41 102 ARG A O 1
ATOM 736 N N . ALA A 1 103 ? 40.159 22.545 18.405 1.00 10.74 103 ALA A N 1
ATOM 737 C CA . ALA A 1 103 ? 39.465 23.648 19.076 1.00 11.44 103 ALA A CA 1
ATOM 738 C C . ALA A 1 103 ? 37.971 23.474 18.971 1.00 11.52 103 ALA A C 1
ATOM 739 O O . ALA A 1 103 ? 37.264 23.809 19.934 1.00 10.69 103 ALA A O 1
ATOM 741 N N . PHE A 1 104 ? 37.463 23.054 17.812 1.00 10.71 104 PHE A N 1
ATOM 742 C CA . PHE A 1 104 ? 36.017 22.877 17.692 1.00 9.61 104 PHE A CA 1
ATOM 743 C C . PHE A 1 104 ? 35.538 21.645 18.442 1.00 10.76 104 PHE A C 1
ATOM 744 O O . PHE A 1 104 ? 34.404 21.654 18.950 1.00 10.42 104 PHE A O 1
ATOM 752 N N . GLN A 1 105 ? 36.371 20.592 18.589 1.00 10.51 105 GLN A N 1
ATOM 753 C CA . GLN A 1 105 ? 35.970 19.510 19.494 1.00 10.75 105 GLN A CA 1
ATOM 754 C C . GLN A 1 105 ? 35.852 20.022 20.913 1.00 10.46 105 GLN A C 1
ATOM 755 O O . GLN A 1 105 ? 34.929 19.560 21.641 1.00 11.13 105 GLN A O 1
ATOM 761 N N . PHE A 1 106 ? 36.746 20.890 21.338 1.00 10.78 106 PHE A N 1
ATOM 762 C CA . PHE A 1 106 ? 36.695 21.497 22.684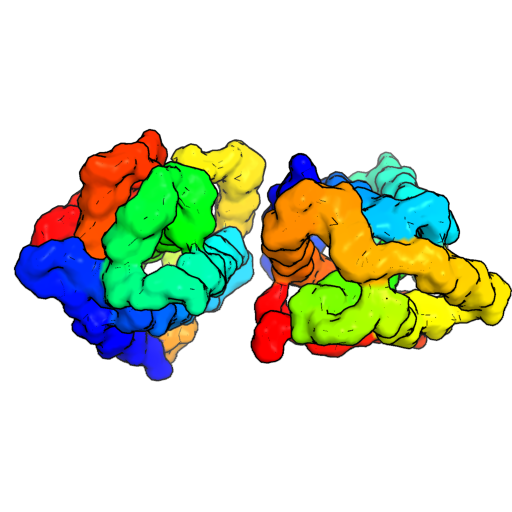 1.00 11.05 106 PHE A CA 1
ATOM 763 C C . PHE A 1 106 ? 35.427 22.308 22.818 1.00 11.28 106 PHE A C 1
ATOM 764 O O . PHE A 1 106 ? 34.689 22.162 23.803 1.00 11.18 106 PHE A O 1
ATOM 772 N N . ILE A 1 107 ? 35.166 23.210 21.878 1.00 10.48 107 ILE A N 1
ATOM 773 C CA . ILE A 1 107 ? 33.980 24.057 21.990 1.00 10.75 107 ILE A CA 1
ATOM 774 C C . ILE A 1 107 ? 32.703 23.213 21.980 1.00 10.66 107 ILE A C 1
ATOM 775 O O . ILE A 1 107 ? 31.789 23.510 22.754 1.00 11.08 107 ILE A O 1
ATOM 780 N N . ALA A 1 108 ? 32.632 22.177 21.130 1.00 10.37 108 ALA A N 1
ATOM 781 C CA . ALA A 1 108 ? 31.446 21.348 21.125 1.00 11.09 108 ALA A CA 1
ATOM 782 C C . ALA A 1 108 ? 31.255 20.697 22.460 1.00 11.70 108 ALA A C 1
ATOM 783 O O . ALA A 1 108 ? 30.145 20.629 22.964 1.00 12.13 108 ALA A O 1
ATOM 785 N N . SER A 1 109 ? 32.306 20.154 23.045 1.00 11.34 109 SER A N 1
ATOM 786 C CA . SER A 1 109 ? 32.151 19.465 24.329 1.00 11.70 109 SER A CA 1
ATOM 787 C C . SER A 1 109 ? 31.748 20.437 25.409 1.00 11.49 109 SER A C 1
ATOM 788 O O . SER A 1 109 ? 30.881 20.137 26.251 1.00 12.17 109 SER A O 1
ATOM 791 N N . PHE A 1 110 ? 32.358 21.610 25.440 1.00 11.32 110 PHE A N 1
ATOM 792 C CA . PHE A 1 110 ? 32.067 22.632 26.475 1.00 11.69 110 PHE A CA 1
ATOM 793 C C . PHE A 1 110 ? 30.576 22.970 26.346 1.00 11.74 110 PHE A C 1
ATOM 794 O O . PHE A 1 110 ? 29.826 22.957 27.349 1.00 12.69 110 PHE A O 1
ATOM 802 N N . LEU A 1 111 ? 30.111 23.322 25.147 1.00 12.13 111 LEU A N 1
ATOM 803 C CA . LEU A 1 111 ? 28.716 23.777 24.989 1.00 11.72 111 LEU A CA 1
ATOM 804 C C . LEU A 1 111 ? 27.743 22.633 25.232 1.00 12.82 111 LEU A C 1
ATOM 805 O O . LEU A 1 111 ? 26.660 22.863 25.800 1.00 12.77 111 LEU A O 1
ATOM 810 N N . ARG A 1 112 ? 28.070 21.418 24.822 1.00 11.90 112 ARG A N 1
ATOM 811 C CA . ARG A 1 112 ? 27.156 20.261 25.127 1.00 12.39 112 ARG A CA 1
ATOM 812 C C . ARG A 1 112 ? 26.967 20.169 26.610 1.00 14.39 112 ARG A C 1
ATOM 813 O O . ARG A 1 112 ? 25.788 20.085 27.113 1.00 14.74 112 ARG A O 1
ATOM 821 N N . ARG A 1 113 ? 28.040 20.195 27.377 1.00 13.62 113 ARG A N 1
ATOM 822 C CA . ARG A 1 113 ? 27.924 20.029 28.831 1.00 14.47 113 ARG A CA 1
ATOM 823 C C . ARG A 1 113 ? 27.145 21.203 29.396 1.00 14.42 113 ARG A C 1
ATOM 824 O O . ARG A 1 113 ? 26.281 21.026 30.311 1.00 15.60 113 ARG A O 1
ATOM 832 N N . LEU A 1 114 ? 27.359 22.400 28.879 1.00 13.62 114 LEU A N 1
ATOM 833 C CA . LEU A 1 114 ? 26.675 23.560 29.380 1.00 13.84 114 LEU A CA 1
ATOM 834 C C . LEU A 1 114 ? 25.168 23.430 29.205 1.00 14.76 114 LEU A C 1
ATOM 835 O O . LEU A 1 114 ? 24.411 23.852 30.117 1.00 14.96 114 LEU A O 1
ATOM 840 N N . VAL A 1 115 ? 24.689 22.968 28.071 1.00 14.62 115 VAL A N 1
ATOM 841 C CA . VAL A 1 115 ? 23.244 22.975 27.801 1.00 14.75 115 VAL A CA 1
ATOM 842 C C . VAL A 1 115 ? 22.556 21.688 28.280 1.00 16.52 115 VAL A C 1
ATOM 843 O O . VAL A 1 115 ? 21.298 21.728 28.410 1.00 17.76 115 VAL A O 1
ATOM 847 N N . VAL A 1 116 ? 23.274 20.580 28.505 1.00 16.23 116 VAL A N 1
ATOM 848 C CA . VAL A 1 116 ? 22.603 19.316 28.921 1.00 18.78 116 VAL A CA 1
ATOM 849 C C . VAL A 1 116 ? 22.734 19.057 30.405 1.00 20.08 116 VAL A C 1
ATOM 850 O O . VAL A 1 116 ? 21.940 18.306 30.966 1.00 23.28 116 VAL A O 1
ATOM 854 N N . THR A 1 117 ? 23.700 19.652 31.072 1.00 19.24 117 THR A N 1
ATOM 855 C CA . THR A 1 117 ? 23.854 19.443 32.516 1.00 20.64 117 THR A CA 1
ATOM 856 C C . THR A 1 117 ? 23.603 20.695 33.313 1.00 21.55 117 THR A C 1
ATOM 857 O O . THR A 1 117 ? 23.480 21.767 32.773 1.00 20.61 117 THR A O 1
ATOM 861 N N . ASP A 1 118 ? 23.533 20.569 34.643 1.00 21.41 118 ASP A N 1
ATOM 862 C CA . ASP A 1 118 ? 23.457 21.704 35.539 1.00 22.38 118 ASP A CA 1
ATOM 863 C C . ASP A 1 118 ? 24.790 21.951 36.198 1.00 21.00 118 ASP A C 1
ATOM 864 O O . ASP A 1 118 ? 24.880 22.678 37.203 1.00 23.36 118 ASP A O 1
ATOM 869 N N . LYS A 1 119 ? 25.864 21.405 35.628 1.00 20.00 119 LYS A N 1
ATOM 870 C CA . LYS A 1 119 ? 27.203 21.715 36.136 1.00 20.14 119 LYS A CA 1
ATOM 871 C C . LYS A 1 119 ? 27.535 23.194 35.930 1.00 19.87 119 LYS A C 1
ATOM 872 O O . LYS A 1 119 ? 26.976 23.845 35.025 1.00 19.16 119 LYS A O 1
ATOM 878 N N . SER A 1 120 ? 28.422 23.759 36.743 1.00 19.89 120 SER A N 1
ATOM 879 C CA . SER A 1 120 ? 28.852 25.117 36.568 1.00 19.71 120 SER A CA 1
ATOM 880 C C . SER A 1 120 ? 29.531 25.267 35.231 1.00 18.87 120 SER A C 1
ATOM 881 O O . SER A 1 120 ? 30.110 24.297 34.708 1.00 16.85 120 SER A O 1
ATOM 884 N N . LEU A 1 121 ? 29.512 26.474 34.711 1.00 17.95 121 LEU A N 1
ATOM 885 C CA . LEU A 1 121 ? 30.236 26.711 33.440 1.00 17.17 121 LEU A CA 1
ATOM 886 C C . LEU A 1 121 ? 31.723 26.389 33.601 1.00 17.62 121 LEU A C 1
ATOM 887 O O . LEU A 1 121 ? 32.315 25.748 32.705 1.00 16.01 121 LEU A O 1
ATOM 892 N N . GLU A 1 122 ? 32.344 26.742 34.724 1.00 18.17 122 GLU A N 1
ATOM 893 C CA . GLU A 1 122 ? 33.743 26.378 34.953 1.00 18.96 122 GLU A CA 1
ATOM 894 C C . GLU A 1 122 ? 33.974 24.860 34.916 1.00 19.19 122 GLU A C 1
ATOM 895 O O . GLU A 1 122 ? 34.966 24.347 34.319 1.00 18.16 122 GLU A O 1
ATOM 901 N N . GLN A 1 123 ? 33.088 24.079 35.504 1.00 17.95 123 GLN A N 1
ATOM 902 C CA . GLN A 1 123 ? 33.210 22.634 35.454 1.00 18.60 123 GLN A CA 1
ATOM 903 C C . GLN A 1 123 ? 33.051 22.094 34.015 1.00 16.00 123 GLN A C 1
ATOM 904 O O . GLN A 1 123 ? 33.757 21.176 33.590 1.00 15.96 123 GLN A O 1
ATOM 910 N N . CYS A 1 124 ? 32.076 22.665 33.295 1.00 14.82 124 CYS A N 1
ATOM 911 C CA . CYS A 1 124 ? 31.858 22.240 31.872 1.00 14.73 124 CYS A CA 1
ATOM 912 C C . CYS A 1 124 ? 33.136 22.511 31.045 1.00 13.80 124 CYS A C 1
ATOM 913 O O . CYS A 1 124 ? 33.527 21.670 30.244 1.00 13.14 124 CYS A O 1
ATOM 916 N N . VAL A 1 125 ? 33.767 23.653 31.281 1.00 13.57 125 VAL A N 1
ATOM 917 C CA A VAL A 1 125 ? 34.938 23.920 30.471 0.50 13.59 125 VAL A CA 1
ATOM 918 C CA B VAL A 1 125 ? 35.009 24.001 30.546 0.50 13.87 125 VAL A CA 1
ATOM 919 C C . VAL A 1 125 ? 36.136 23.034 30.886 1.00 14.40 125 VAL A C 1
ATOM 920 O O . VAL A 1 125 ? 36.899 22.624 30.038 1.00 13.47 125 VAL A O 1
ATOM 927 N N . THR A 1 126 ? 36.258 22.698 32.179 1.00 14.04 126 THR A N 1
ATOM 928 C CA . THR A 1 126 ? 37.296 21.822 32.662 1.00 15.02 126 THR A CA 1
ATOM 929 C C . THR A 1 126 ? 37.169 20.458 32.028 1.00 13.75 126 THR A C 1
ATOM 930 O O . THR A 1 126 ? 38.134 19.892 31.502 1.00 14.17 126 THR A O 1
ATOM 934 N N . GLU A 1 127 ? 35.961 19.893 32.088 1.00 13.17 127 GLU A N 1
ATOM 935 C CA . GLU A 1 127 ? 35.760 18.582 31.502 1.00 13.83 127 GLU A CA 1
ATOM 936 C C . GLU A 1 127 ? 35.986 18.590 29.992 1.00 12.38 127 GLU A C 1
ATOM 937 O O . GLU A 1 127 ? 36.516 17.632 29.423 1.00 13.65 127 GLU A O 1
ATOM 943 N N . ALA A 1 128 ? 35.530 19.662 29.324 1.00 12.34 128 ALA A N 1
ATOM 944 C CA . ALA A 1 128 ? 35.764 19.762 27.884 1.00 12.28 128 ALA A CA 1
ATOM 945 C C . ALA A 1 128 ? 37.238 19.805 27.561 1.00 11.54 128 ALA A C 1
ATOM 946 O O . ALA A 1 128 ? 37.700 19.133 26.658 1.00 12.59 128 ALA A O 1
ATOM 948 N N . TYR A 1 129 ? 37.977 20.623 28.316 1.00 12.07 129 TYR A N 1
ATOM 949 C CA . TYR A 1 129 ? 39.425 20.766 28.073 1.00 12.30 129 TYR A CA 1
ATOM 950 C C . TYR A 1 129 ? 40.110 19.419 28.244 1.00 12.86 129 TYR A C 1
ATOM 951 O O . TYR A 1 129 ? 40.961 18.996 27.466 1.00 11.93 129 TYR A O 1
ATOM 960 N N . ASN A 1 130 ? 39.736 18.716 29.321 1.00 13.10 130 ASN A N 1
ATOM 961 C CA . ASN A 1 130 ? 40.400 17.488 29.661 1.00 14.31 130 ASN A CA 1
ATOM 962 C C . ASN A 1 130 ? 40.276 16.437 28.562 1.00 14.37 130 ASN A C 1
ATOM 963 O O . ASN A 1 130 ? 41.178 15.619 28.376 1.00 16.28 130 ASN A O 1
ATOM 968 N N . CYS A 1 131 ? 39.139 16.424 27.852 1.00 13.09 131 CYS A N 1
ATOM 969 C CA . CYS A 1 131 ? 38.953 15.388 26.816 1.00 12.87 131 CYS A CA 1
ATOM 970 C C . CYS A 1 131 ? 39.362 15.858 25.397 1.00 12.82 131 CYS A C 1
ATOM 971 O O . CYS A 1 131 ? 39.200 15.081 24.432 1.00 13.94 131 CYS A O 1
ATOM 974 N N . THR A 1 132 ? 39.920 17.070 25.296 1.00 12.88 132 THR A N 1
ATOM 975 C CA . THR A 1 132 ? 40.297 17.590 23.962 1.00 11.94 132 THR A CA 1
ATOM 976 C C . THR A 1 132 ? 41.701 18.140 23.966 1.00 13.24 132 THR A C 1
ATOM 977 O O . THR A 1 132 ? 42.679 17.406 23.678 1.00 14.66 132 THR A O 1
ATOM 981 N N . LEU A 1 133 ? 41.857 19.421 24.270 1.00 12.78 133 LEU A N 1
ATOM 982 C CA . LEU A 1 133 ? 43.130 20.115 24.073 1.00 13.57 133 LEU A CA 1
ATOM 983 C C . LEU A 1 133 ? 44.156 19.824 25.158 1.00 13.23 133 LEU A C 1
ATOM 984 O O . LEU A 1 133 ? 45.368 19.999 24.899 1.00 14.36 133 LEU A O 1
ATOM 989 N N . ARG A 1 134 ? 43.728 19.411 26.361 1.00 13.44 134 ARG A N 1
ATOM 990 C CA . ARG A 1 134 ? 44.717 19.276 27.442 1.00 14.60 134 ARG A CA 1
ATOM 991 C C . ARG A 1 134 ? 45.952 18.431 27.053 1.00 13.58 134 ARG A C 1
ATOM 992 O O . ARG A 1 134 ? 47.071 18.908 27.239 1.00 14.50 134 ARG A O 1
ATOM 1000 N N . PRO A 1 135 ? 45.766 17.200 26.544 1.00 14.26 135 PRO A N 1
ATOM 1001 C CA . PRO A 1 135 ? 47.012 16.447 26.244 1.00 15.40 135 PRO A CA 1
ATOM 1002 C C . PRO A 1 135 ? 47.846 17.065 25.146 1.00 17.21 135 PRO A C 1
ATOM 1003 O O . PRO A 1 135 ? 49.049 16.794 25.074 1.00 18.45 135 PRO A O 1
ATOM 1007 N N . CYS A 1 136 ? 47.233 17.903 24.295 1.00 16.44 136 CYS A N 1
ATOM 1008 C CA . CYS A 1 136 ? 47.954 18.542 23.195 1.00 16.83 136 CYS A CA 1
ATOM 1009 C C . CYS A 1 136 ? 48.787 19.707 23.650 1.00 15.99 136 CYS A C 1
ATOM 1010 O O . CYS A 1 136 ? 49.578 20.219 22.854 1.00 18.11 136 CYS A O 1
ATOM 1013 N N . HIS A 1 137 ? 48.613 20.161 24.886 1.00 16.33 137 HIS A N 1
ATOM 1014 C CA . HIS A 1 137 ? 49.302 21.316 25.433 1.00 16.89 137 HIS A CA 1
ATOM 1015 C C . HIS A 1 137 ? 50.403 20.922 26.353 1.00 17.31 137 HIS A C 1
ATOM 1016 O O . HIS A 1 137 ? 50.196 20.054 27.196 1.00 17.25 137 HIS A O 1
ATOM 1023 N N . SER A 1 138 ? 51.556 21.598 26.240 1.00 18.78 138 SER A N 1
ATOM 1024 C CA . SER A 1 138 ? 52.649 21.382 27.163 1.00 18.68 138 SER A CA 1
ATOM 1025 C C . SER A 1 138 ? 52.216 21.749 28.551 1.00 18.60 138 SER A C 1
ATOM 1026 O O . SER A 1 138 ? 51.202 22.443 28.758 1.00 17.27 138 SER A O 1
ATOM 1029 N N . ALA A 1 139 ? 52.969 21.317 29.565 1.00 20.25 139 ALA A N 1
ATOM 1030 C CA . ALA A 1 139 ? 52.625 21.659 30.932 1.00 19.87 139 ALA A CA 1
ATOM 1031 C C . ALA A 1 139 ? 52.487 23.164 31.132 1.00 20.00 139 ALA A C 1
ATOM 1032 O O . ALA A 1 139 ? 51.656 23.646 31.928 1.00 21.31 139 ALA A O 1
ATOM 1034 N N . VAL A 1 140 ? 53.389 23.922 30.474 1.00 20.09 140 VAL A N 1
ATOM 1035 C CA . VAL A 1 140 ? 53.349 25.343 30.732 1.00 21.82 140 VAL A CA 1
ATOM 1036 C C . VAL A 1 140 ? 52.116 25.964 30.070 1.00 18.75 140 VAL A C 1
ATOM 1037 O O . VAL A 1 140 ? 51.541 26.884 30.649 1.00 22.27 140 VAL A O 1
ATOM 1041 N N . ILE A 1 141 ? 51.719 25.476 28.902 1.00 18.14 141 ILE A N 1
ATOM 1042 C CA . ILE A 1 141 ? 50.503 26.034 28.238 1.00 16.80 141 ILE A CA 1
ATOM 1043 C C . ILE A 1 141 ? 49.223 25.571 28.971 1.00 17.01 141 ILE A C 1
ATOM 1044 O O . ILE A 1 141 ? 48.275 26.347 29.111 1.00 16.85 141 ILE A O 1
ATOM 1049 N N . GLN A 1 142 ? 49.231 24.363 29.562 1.00 16.57 142 GLN A N 1
ATOM 1050 C CA . GLN A 1 142 ? 48.089 23.972 30.400 1.00 15.74 142 GLN A CA 1
ATOM 1051 C C . GLN A 1 142 ? 47.913 24.930 31.539 1.00 16.85 142 GLN A C 1
ATOM 1052 O O . GLN A 1 142 ? 46.810 25.319 31.902 1.00 16.16 142 GLN A O 1
ATOM 1058 N N . LYS A 1 143 ? 49.021 25.343 32.157 1.00 17.11 143 LYS A N 1
ATOM 1059 C CA . LYS A 1 143 ? 48.894 26.269 33.269 1.00 17.91 143 LYS A CA 1
ATOM 1060 C C . LYS A 1 143 ? 48.302 27.616 32.809 1.00 17.37 143 LYS A C 1
ATOM 1061 O O . LYS A 1 143 ? 47.530 28.221 33.565 1.00 18.13 143 LYS A O 1
ATOM 1067 N N . VAL A 1 144 ? 48.697 28.076 31.612 1.00 17.83 144 VAL A N 1
ATOM 1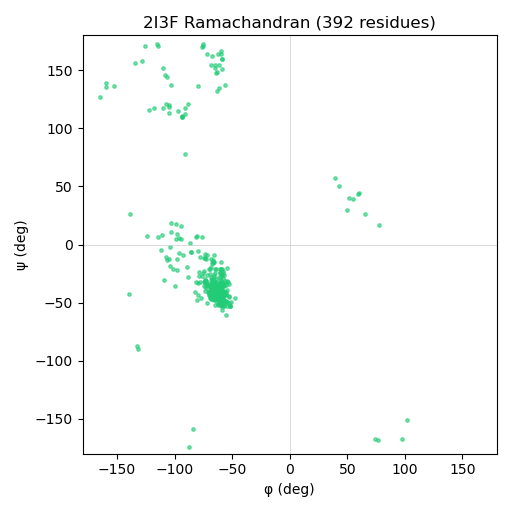068 C CA . VAL A 1 144 ? 48.083 29.296 31.064 1.00 19.14 144 VAL A CA 1
ATOM 1069 C C . VAL A 1 144 ? 46.563 29.077 30.879 1.00 17.04 144 VAL A C 1
ATOM 1070 O O . VAL A 1 144 ? 45.745 29.917 31.221 1.00 17.52 144 VAL A O 1
ATOM 1074 N N . PHE A 1 145 ? 46.197 27.933 30.338 1.00 16.56 145 PHE A N 1
ATOM 1075 C CA . PHE A 1 145 ? 44.763 27.702 30.162 1.00 16.17 145 PHE A CA 1
ATOM 1076 C C . PHE A 1 145 ? 43.987 27.671 31.455 1.00 15.18 145 PHE A C 1
ATOM 1077 O O . PHE A 1 145 ? 42.953 28.308 31.573 1.00 15.71 145 PHE A O 1
ATOM 1085 N N . TRP A 1 146 ? 44.502 26.962 32.467 1.00 15.38 146 TRP A N 1
ATOM 1086 C CA . TRP A 1 146 ? 43.833 26.974 33.751 1.00 15.05 146 TRP A CA 1
ATOM 1087 C C . TRP A 1 146 ? 43.730 28.380 34.333 1.00 17.10 146 TRP A C 1
ATOM 1088 O O . TRP A 1 146 ? 42.769 28.722 35.030 1.00 18.32 146 TRP A O 1
ATOM 1099 N N . GLY A 1 147 ? 44.743 29.209 34.086 1.00 16.83 147 GLY A N 1
ATOM 1100 C CA . GLY A 1 147 ? 44.683 30.610 34.504 1.00 19.78 147 GLY A CA 1
ATOM 1101 C C . GLY A 1 147 ? 43.522 31.292 33.815 1.00 18.25 147 GLY A C 1
ATOM 1102 O O . GLY A 1 147 ? 42.824 32.105 34.404 1.00 22.15 147 GLY A O 1
ATOM 1103 N N . GLY A 1 148 ? 43.268 30.968 32.543 1.00 19.06 148 GLY A N 1
ATOM 1104 C CA . GLY A 1 148 ? 42.117 31.597 31.828 1.00 19.99 148 GLY A CA 1
ATOM 1105 C C . GLY A 1 148 ? 40.774 31.053 32.321 1.00 20.37 148 GLY A C 1
ATOM 1106 O O . GLY A 1 148 ? 39.752 31.781 32.348 1.00 18.94 148 GLY A O 1
ATOM 1107 N N . VAL A 1 149 ? 40.756 29.793 32.739 1.00 21.08 149 VAL A N 1
ATOM 1108 C CA . VAL A 1 149 ? 39.499 29.216 33.270 1.00 20.65 149 VAL A CA 1
ATOM 1109 C C . VAL A 1 149 ? 39.103 29.920 34.603 1.00 23.02 149 VAL A C 1
ATOM 1110 O O . VAL A 1 149 ? 37.905 30.086 34.921 1.00 24.47 149 VAL A O 1
ATOM 1114 N N . LYS A 1 150 ? 40.075 30.371 35.364 1.00 24.06 150 LYS A N 1
ATOM 1115 C CA . LYS A 1 150 ? 39.775 31.182 36.538 1.00 26.39 150 LYS A CA 1
ATOM 1116 C C . LYS A 1 150 ? 38.974 32.445 36.172 1.00 25.57 150 LYS A C 1
ATOM 1117 O O . LYS A 1 150 ? 38.315 33.038 37.043 1.00 26.08 150 LYS A O 1
ATOM 1123 N N . LEU A 1 151 ? 39.049 32.891 34.915 1.00 24.04 151 LEU A N 1
ATOM 1124 C CA . LEU A 1 151 ? 38.347 34.085 34.496 1.00 22.28 151 LEU A CA 1
ATOM 1125 C C . LEU A 1 151 ? 36.959 33.707 33.877 1.00 21.71 151 LEU A C 1
ATOM 1126 O O . LEU A 1 151 ? 36.345 34.535 33.194 1.00 21.79 151 LEU A O 1
ATOM 1131 N N . ALA A 1 152 ? 36.506 32.490 34.109 1.00 21.24 152 ALA A N 1
ATOM 1132 C CA . ALA A 1 152 ? 35.225 32.040 33.557 1.00 20.48 152 ALA A CA 1
ATOM 1133 C C . ALA A 1 152 ? 34.022 32.858 34.032 1.00 20.84 152 ALA A C 1
ATOM 1134 O O . ALA A 1 152 ? 33.885 33.142 35.215 1.00 21.48 152 ALA A O 1
ATOM 1136 N N . PRO A 1 153 ? 33.136 33.233 33.120 1.00 17.70 153 PRO A N 1
ATOM 1137 C CA . PRO A 1 153 ? 31.829 33.818 33.531 1.00 17.27 153 PRO A CA 1
ATOM 1138 C C . PRO A 1 153 ? 30.893 32.722 34.036 1.00 16.45 153 PRO A C 1
ATOM 1139 O O . PRO A 1 153 ? 31.152 31.513 33.913 1.00 16.70 153 PRO A O 1
ATOM 1143 N N . SER A 1 154 ? 29.771 33.167 34.617 1.00 15.21 154 SER A N 1
ATOM 1144 C CA . SER A 1 154 ? 28.684 32.234 34.876 1.00 15.23 154 SER A CA 1
ATOM 1145 C C . SER A 1 154 ? 28.061 31.735 33.559 1.00 14.50 154 SER A C 1
ATOM 1146 O O . SER A 1 154 ? 28.157 32.437 32.563 1.00 13.79 154 SER A O 1
ATOM 1149 N N . ARG A 1 155 ? 27.323 30.627 33.637 1.00 15.76 155 ARG A N 1
ATOM 1150 C CA . ARG A 1 155 ? 26.491 30.207 32.482 1.00 14.72 155 ARG A CA 1
ATOM 1151 C C . ARG A 1 155 ? 25.609 31.317 32.029 1.00 16.51 155 ARG A C 1
ATOM 1152 O O . ARG A 1 155 ? 25.474 31.563 30.863 1.00 15.91 155 ARG A O 1
ATOM 1160 N N . GLU A 1 156 ? 24.951 32.041 32.951 1.00 16.40 156 GLU A N 1
ATOM 1161 C CA . GLU A 1 156 ? 23.970 33.043 32.543 1.00 16.82 156 GLU A CA 1
ATOM 1162 C C . GLU A 1 156 ? 24.612 34.227 31.903 1.00 14.96 156 GLU A C 1
ATOM 1163 O O . GLU A 1 156 ? 24.111 34.779 30.902 1.00 16.67 156 GLU A O 1
ATOM 1169 N N . ARG A 1 157 ? 25.760 34.687 32.473 1.00 14.62 157 ARG A N 1
ATOM 1170 C CA . ARG A 1 157 ? 26.438 35.805 31.829 1.00 15.82 157 ARG A CA 1
ATOM 1171 C C . ARG A 1 157 ? 26.891 35.425 30.384 1.00 15.55 157 ARG A C 1
ATOM 1172 O O . ARG A 1 157 ? 26.783 36.230 29.446 1.00 16.77 157 ARG A O 1
ATOM 1180 N N . PHE A 1 158 ? 27.420 34.215 30.283 1.00 15.15 158 PHE A N 1
ATOM 1181 C CA . PHE A 1 158 ? 27.917 33.716 28.982 1.00 14.29 158 PHE A CA 1
ATOM 1182 C C . PHE A 1 158 ? 26.775 33.631 27.951 1.00 13.57 158 PHE A C 1
ATOM 1183 O O . PHE A 1 158 ? 26.861 34.190 26.884 1.00 14.81 158 PHE A O 1
ATOM 1191 N N . TYR A 1 159 ? 25.643 33.058 28.393 1.00 14.64 159 TYR A N 1
ATOM 1192 C CA . TYR A 1 159 ? 24.472 33.033 27.506 1.00 14.67 159 TYR A CA 1
ATOM 1193 C C . TYR A 1 159 ? 24.062 34.406 27.071 1.00 14.92 159 TYR A C 1
ATOM 1194 O O . TYR A 1 159 ? 23.827 34.626 25.886 1.00 14.94 159 TYR A O 1
ATOM 1203 N N . ARG A 1 160 ? 23.966 35.335 28.030 1.00 17.33 160 ARG A N 1
ATOM 1204 C CA . ARG A 1 160 ? 23.507 36.681 27.674 1.00 17.70 160 ARG A CA 1
ATOM 1205 C C . ARG A 1 160 ? 24.442 37.473 26.820 1.00 17.96 160 ARG A C 1
ATOM 1206 O O . ARG A 1 160 ? 24.011 38.399 26.146 1.00 18.70 160 ARG A O 1
ATOM 1214 N N . LYS A 1 161 ? 25.726 37.087 26.797 1.00 18.10 161 LYS A N 1
ATOM 1215 C CA . LYS A 1 161 ? 26.648 37.717 25.849 1.00 20.56 161 LYS A CA 1
ATOM 1216 C C . LYS A 1 161 ? 26.372 37.265 24.433 1.00 20.14 161 LYS A C 1
ATOM 1217 O O . LYS A 1 161 ? 26.635 38.014 23.477 1.00 23.35 161 LYS A O 1
ATOM 1223 N N . LEU A 1 162 ? 25.793 36.062 24.298 1.00 20.01 162 LEU A N 1
ATOM 1224 C CA . LEU A 1 162 ? 25.474 35.521 22.992 1.00 20.68 162 LEU A CA 1
ATOM 1225 C C . LEU A 1 162 ? 24.189 36.128 22.490 1.00 21.98 162 LEU A C 1
ATOM 1226 O O . LEU A 1 162 ? 24.104 36.585 21.360 1.00 24.82 162 LEU A O 1
ATOM 1231 N N . HIS A 1 163 ? 23.177 36.156 23.344 1.00 21.52 163 HIS A N 1
ATOM 1232 C CA . HIS A 1 163 ? 21.916 36.795 23.077 1.00 22.60 163 HIS A CA 1
ATOM 1233 C C . HIS A 1 163 ? 21.306 37.219 24.410 1.00 22.74 163 HIS A C 1
ATOM 1234 O O . HIS A 1 163 ? 21.258 36.428 25.357 1.00 21.25 163 HIS A O 1
ATOM 1241 N N . PRO A 1 164 ? 20.758 38.463 24.465 1.00 24.12 164 PRO A N 1
ATOM 1242 C CA . PRO A 1 164 ? 20.172 38.918 25.757 1.00 23.82 164 PRO A CA 1
ATOM 1243 C C . PRO A 1 164 ? 19.046 38.063 26.354 1.00 23.18 164 PRO A C 1
ATOM 1244 O O . PRO A 1 164 ? 18.806 38.081 27.560 1.00 23.46 164 PRO A O 1
ATOM 1248 N N . ASP A 1 165 ? 18.344 37.318 25.521 1.00 22.09 165 ASP A N 1
ATOM 1249 C CA . ASP A 1 165 ? 17.348 36.399 26.015 1.00 20.23 165 ASP A CA 1
ATOM 1250 C C . ASP A 1 165 ? 17.972 35.013 26.250 1.00 21.17 165 ASP A C 1
ATOM 1251 O O . ASP A 1 165 ? 18.448 34.392 25.275 1.00 19.55 165 ASP A O 1
ATOM 1256 N N . LEU A 1 166 ? 17.974 34.544 27.493 1.00 20.56 166 LEU A N 1
ATOM 1257 C CA . LEU A 1 166 ? 18.651 33.288 27.919 1.00 22.00 166 LEU A CA 1
ATOM 1258 C C . LEU A 1 166 ? 18.089 32.098 27.168 1.00 21.56 166 LEU A C 1
ATOM 1259 O O . LEU A 1 166 ? 18.807 31.103 26.899 1.00 21.05 166 LEU A O 1
ATOM 1264 N N . ASN A 1 167 ? 16.777 32.132 26.928 1.00 21.36 167 ASN A N 1
ATOM 1265 C CA . ASN A 1 167 ? 16.127 31.032 26.253 1.00 21.17 167 ASN A CA 1
ATOM 1266 C C . ASN A 1 167 ? 16.545 30.932 24.811 1.00 17.63 167 ASN A C 1
ATOM 1267 O O . ASN A 1 167 ? 16.746 29.768 24.315 1.00 18.63 167 ASN A O 1
ATOM 1272 N N . ILE A 1 168 ? 16.679 32.041 24.125 1.00 18.73 168 ILE A N 1
ATOM 1273 C CA . ILE A 1 168 ? 17.149 32.042 22.745 1.00 20.40 168 ILE A CA 1
ATOM 1274 C C . ILE A 1 168 ? 18.616 31.604 22.709 1.00 19.42 168 ILE A C 1
ATOM 1275 O O . ILE A 1 168 ? 19.012 30.808 21.843 1.00 18.22 168 ILE A O 1
ATOM 1280 N N . ALA A 1 169 ? 19.436 32.055 23.662 1.00 16.86 169 ALA A N 1
ATOM 1281 C CA . ALA A 1 169 ? 20.854 31.708 23.648 1.00 16.19 169 ALA A CA 1
ATOM 1282 C C . ALA A 1 169 ? 20.974 30.205 23.776 1.00 15.69 169 ALA A C 1
ATOM 1283 O O . ALA A 1 169 ? 21.685 29.563 22.978 1.00 14.47 169 ALA A O 1
ATOM 1285 N N . LYS A 1 170 ? 20.253 29.570 24.682 1.00 14.64 170 LYS A N 1
ATOM 1286 C CA . LYS A 1 170 ? 20.373 28.135 24.900 1.00 14.28 170 LYS A CA 1
ATOM 1287 C C . LYS A 1 170 ? 19.896 27.364 23.691 1.00 14.48 170 LYS A C 1
ATOM 1288 O O . LYS A 1 170 ? 20.561 26.417 23.209 1.00 14.22 170 LYS A O 1
ATOM 1294 N N . ALA A 1 171 ? 18.720 27.759 23.174 1.00 14.44 171 ALA A N 1
ATOM 1295 C CA . ALA A 1 171 ? 18.175 27.066 22.000 1.00 13.70 171 ALA A CA 1
ATOM 1296 C C . ALA A 1 171 ? 19.119 27.178 20.807 1.00 12.76 171 ALA A C 1
ATOM 1297 O O . ALA A 1 171 ? 19.292 26.203 20.050 1.00 13.68 171 ALA A O 1
ATOM 1299 N N . LYS A 1 172 ? 19.701 28.345 20.606 1.00 12.20 172 LYS A N 1
ATOM 1300 C CA . LYS A 1 172 ? 20.582 28.536 19.469 1.00 13.09 172 LYS A CA 1
ATOM 1301 C C . LYS A 1 172 ? 21.937 27.847 19.646 1.00 12.42 172 LYS A C 1
ATOM 1302 O O . LYS A 1 172 ? 22.482 27.376 18.663 1.00 12.71 172 LYS A O 1
ATOM 1308 N N . ILE A 1 173 ? 22.433 27.726 20.855 1.00 12.49 173 ILE A N 1
ATOM 1309 C CA . ILE A 1 173 ? 23.632 26.901 21.078 1.00 12.55 173 ILE A CA 1
ATOM 1310 C C . ILE A 1 173 ? 23.303 25.469 20.688 1.00 12.96 173 ILE A C 1
ATOM 1311 O O . ILE A 1 173 ? 24.072 24.799 20.004 1.00 12.51 173 ILE A O 1
ATOM 1316 N N . GLU A 1 174 ? 22.108 24.965 21.077 1.00 12.29 174 GLU A N 1
ATOM 1317 C CA . GLU A 1 174 ? 21.755 23.586 20.758 1.00 11.54 174 GLU A CA 1
ATOM 1318 C C . GLU A 1 174 ? 21.596 23.418 19.259 1.00 10.61 174 GLU A C 1
ATOM 1319 O O . GLU A 1 174 ? 22.086 22.442 18.685 1.00 11.65 174 GLU A O 1
ATOM 1325 N N . GLU A 1 175 ? 20.930 24.341 18.593 1.00 12.27 175 GLU A N 1
ATOM 1326 C CA . GLU A 1 175 ? 20.779 24.287 17.114 1.00 12.53 175 GLU A CA 1
ATOM 1327 C C . GLU A 1 175 ? 22.157 24.328 16.447 1.00 12.32 175 GLU A C 1
ATOM 1328 O O . GLU A 1 175 ? 22.421 23.599 15.464 1.00 12.93 175 GLU A O 1
ATOM 1334 N N . PHE A 1 176 ? 23.050 25.188 16.952 1.00 10.75 176 PHE A N 1
ATOM 1335 C CA . PHE A 1 176 ? 24.443 25.232 16.433 1.00 11.07 176 PHE A CA 1
ATOM 1336 C C . PHE A 1 176 ? 25.143 23.903 16.613 1.00 11.09 176 PHE A C 1
ATOM 1337 O O . PHE A 1 176 ? 25.731 23.398 15.653 1.00 12.02 176 PHE A O 1
ATOM 1345 N N . LEU A 1 177 ? 25.034 23.290 17.780 1.00 10.86 177 LEU A N 1
ATOM 1346 C CA . LEU A 1 177 ? 25.681 22.022 17.978 1.00 12.40 177 LEU A CA 1
ATOM 1347 C C . LEU A 1 177 ? 25.207 20.962 17.020 1.00 11.92 177 LEU A C 1
ATOM 1348 O O . LEU A 1 177 ? 25.964 20.102 16.589 1.00 12.84 177 LEU A O 1
ATOM 1353 N N . ILE A 1 178 ? 23.905 21.016 16.688 1.00 12.26 178 ILE A N 1
ATOM 1354 C CA . ILE A 1 178 ? 23.393 20.032 15.714 1.00 13.63 178 ILE A CA 1
ATOM 1355 C C . ILE A 1 178 ? 24.053 20.265 14.388 1.00 12.90 178 ILE A C 1
ATOM 1356 O O . ILE A 1 178 ? 24.447 19.268 13.694 1.00 12.72 178 ILE A O 1
ATOM 1361 N N . GLU A 1 179 ? 24.163 21.517 13.934 1.00 12.36 179 GLU A N 1
ATOM 1362 C CA . GLU A 1 179 ? 24.711 21.783 12.615 1.00 12.92 179 GLU A CA 1
ATOM 1363 C C . GLU A 1 179 ? 26.224 21.659 12.532 1.00 12.67 179 GLU A C 1
ATOM 1364 O O . GLU A 1 179 ? 26.731 21.350 11.452 1.00 13.47 179 GLU A O 1
ATOM 1370 N N . LEU A 1 180 ? 26.909 21.886 13.634 1.00 11.37 180 LEU A N 1
ATOM 1371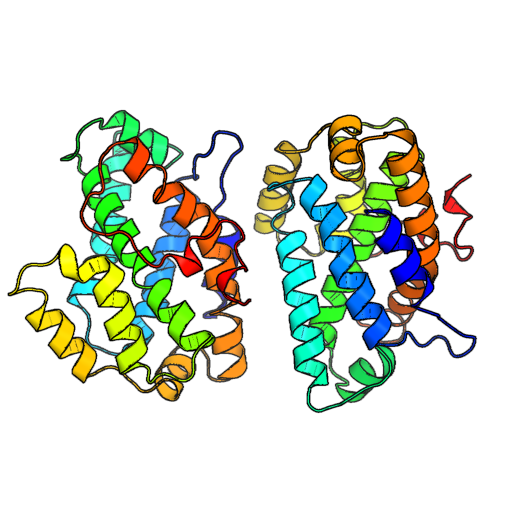 C CA . LEU A 1 180 ? 28.332 21.659 13.654 1.00 11.31 180 LEU A CA 1
ATOM 1372 C C . LEU A 1 180 ? 28.683 20.188 13.540 1.00 12.57 180 LEU A C 1
ATOM 1373 O O . LEU A 1 180 ? 29.769 19.798 13.049 1.00 12.11 180 LEU A O 1
ATOM 1378 N N . HIS A 1 181 ? 27.762 19.331 14.015 1.00 12.27 181 HIS A N 1
ATOM 1379 C CA . HIS A 1 181 ? 28.121 17.944 14.318 1.00 12.42 181 HIS A CA 1
ATOM 1380 C C . HIS A 1 181 ? 28.663 17.198 13.112 1.00 13.24 181 HIS A C 1
ATOM 1381 O O . HIS A 1 181 ? 29.740 16.572 13.176 1.00 13.12 181 HIS A O 1
ATOM 1388 N N . ASP A 1 182 ? 27.902 17.145 12.009 1.00 13.84 182 ASP A N 1
ATOM 1389 C CA . ASP A 1 182 ? 28.351 16.276 10.919 1.00 14.19 182 ASP A CA 1
ATOM 1390 C C . ASP A 1 182 ? 29.647 16.728 10.275 1.00 14.32 182 ASP A C 1
ATOM 1391 O O . ASP A 1 182 ? 30.529 15.907 10.067 1.00 14.08 182 ASP A O 1
ATOM 1396 N N . PRO A 1 183 ? 29.771 18.022 9.930 1.00 13.72 183 PRO A N 1
ATOM 1397 C CA . PRO A 1 183 ? 31.045 18.432 9.381 1.00 13.58 183 PRO A CA 1
ATOM 1398 C C . PRO A 1 183 ? 32.212 18.156 10.345 1.00 12.86 183 PRO A C 1
ATOM 1399 O O . PRO A 1 183 ? 33.280 17.740 9.915 1.00 13.31 183 PRO A O 1
ATOM 1403 N N . LEU A 1 184 ? 32.032 18.444 11.623 1.00 12.63 184 LEU A N 1
ATOM 1404 C CA . LEU A 1 184 ? 33.140 18.235 12.551 1.00 12.71 184 LEU A CA 1
ATOM 1405 C C . LEU A 1 184 ? 33.488 16.748 12.640 1.00 12.45 184 LEU A C 1
ATOM 1406 O O . LEU A 1 184 ? 34.676 16.370 12.628 1.00 12.98 184 LEU A O 1
ATOM 1411 N N . CYS A 1 185 ? 32.467 15.898 12.758 1.00 13.43 185 CYS A N 1
ATOM 1412 C CA . CYS A 1 185 ? 32.733 14.450 12.939 1.00 13.78 185 CYS A CA 1
ATOM 1413 C C . CYS A 1 185 ? 33.324 13.866 11.658 1.00 14.12 185 CYS A C 1
ATOM 1414 O O . CYS A 1 185 ? 34.187 12.973 11.701 1.00 14.48 185 CYS A O 1
ATOM 1417 N N . CYS A 1 186 ? 32.957 14.420 10.509 1.00 14.84 186 CYS A N 1
ATOM 1418 C CA . CYS A 1 186 ? 33.571 13.989 9.243 1.00 13.99 186 CYS A CA 1
ATOM 1419 C C . CYS A 1 186 ? 35.058 14.342 9.268 1.00 13.33 186 CYS A C 1
ATOM 1420 O O . CYS A 1 186 ? 35.907 13.526 8.884 1.00 14.73 186 CYS A O 1
ATOM 1423 N N . ILE A 1 187 ? 35.418 15.554 9.672 1.00 12.48 187 ILE A N 1
ATOM 1424 C CA . ILE A 1 187 ? 36.825 15.920 9.776 1.00 12.81 187 ILE A CA 1
ATOM 1425 C C . ILE A 1 187 ? 37.592 15.076 10.813 1.00 11.84 187 ILE A C 1
ATOM 1426 O O . ILE A 1 187 ? 38.725 14.640 10.544 1.00 12.62 187 ILE A O 1
ATOM 1431 N N . VAL A 1 188 ? 36.973 14.823 11.953 1.00 12.58 188 VAL A N 1
ATOM 1432 C CA . VAL A 1 188 ? 37.579 13.931 12.968 1.00 13.56 188 VAL A CA 1
ATOM 1433 C C . VAL A 1 188 ? 37.876 12.551 12.349 1.00 14.08 188 VAL A C 1
ATOM 1434 O O . VAL A 1 188 ? 39.008 12.033 12.506 1.00 13.82 188 VAL A O 1
ATOM 1438 N N . GLN A 1 189 ? 36.900 11.954 11.664 1.00 13.85 189 GLN A N 1
ATOM 1439 C CA A GLN A 1 189 ? 37.115 10.643 11.011 0.50 15.70 189 GLN A CA 1
ATOM 1440 C CA B GLN A 1 189 ? 37.148 10.643 11.106 0.50 16.32 189 GLN A CA 1
ATOM 1441 C C . GLN A 1 189 ? 38.209 10.734 10.004 1.00 15.60 189 GLN A C 1
ATOM 1442 O O . GLN A 1 189 ? 39.080 9.831 9.904 1.00 15.91 189 GLN A O 1
ATOM 1453 N N . PHE A 1 190 ? 38.197 11.766 9.187 1.00 15.01 190 PHE A N 1
ATOM 1454 C CA . PHE A 1 190 ? 39.231 11.938 8.156 1.00 14.96 190 PHE A CA 1
ATOM 1455 C C . PHE A 1 190 ? 40.643 11.990 8.746 1.00 14.91 190 PHE A C 1
ATOM 1456 O O . PHE A 1 190 ? 41.604 11.438 8.186 1.00 15.07 190 PHE A O 1
ATOM 1464 N N . PHE A 1 191 ? 40.796 12.712 9.841 1.00 14.32 191 PHE A N 1
ATOM 1465 C CA . PHE A 1 191 ? 42.096 12.790 10.510 1.00 14.05 191 PHE A CA 1
ATOM 1466 C C . PHE A 1 191 ? 42.535 11.458 11.059 1.00 14.76 191 PHE A C 1
ATOM 1467 O O . PHE A 1 191 ? 43.744 11.226 11.039 1.00 17.32 191 PHE A O 1
ATOM 1475 N N . PHE A 1 192 ? 41.640 10.586 11.483 1.00 14.60 192 PHE A N 1
ATOM 1476 C CA . PHE A 1 192 ? 42.084 9.200 11.807 1.00 15.35 192 PHE A CA 1
ATOM 1477 C C . PHE A 1 192 ? 42.457 8.421 10.556 1.00 17.24 192 PHE A C 1
ATOM 1478 O O . PHE A 1 192 ? 43.483 7.679 10.555 1.00 17.58 192 PHE A O 1
ATOM 1486 N N . GLN A 1 193 ? 41.676 8.540 9.488 1.00 16.07 193 GLN A N 1
ATOM 1487 C CA A GLN A 1 193 ? 41.943 7.813 8.247 0.50 18.17 193 GLN A CA 1
ATOM 1488 C CA B GLN A 1 193 ? 41.959 7.788 8.266 0.50 17.50 193 GLN A CA 1
ATOM 1489 C C . GLN A 1 193 ? 43.334 8.153 7.793 1.00 17.84 193 GLN A C 1
ATOM 1490 O O . GLN A 1 193 ? 44.081 7.250 7.270 1.00 19.84 193 GLN A O 1
ATOM 1501 N N . ARG A 1 194 ? 43.729 9.415 7.896 1.00 16.46 194 ARG A N 1
ATOM 1502 C CA . ARG A 1 194 ? 45.047 9.845 7.437 1.00 17.45 194 ARG A CA 1
ATOM 1503 C C . ARG A 1 194 ? 46.170 9.688 8.485 1.00 16.61 194 ARG A C 1
ATOM 1504 O O . ARG A 1 194 ? 47.311 10.153 8.251 1.00 16.54 194 ARG A O 1
ATOM 1512 N N . GLU A 1 195 ? 45.816 9.149 9.665 1.00 16.02 195 GLU A N 1
ATOM 1513 C CA . GLU A 1 195 ? 46.773 8.940 10.774 1.00 15.80 195 GLU A CA 1
ATOM 1514 C C . GLU A 1 195 ? 47.424 10.247 11.246 1.00 17.60 195 GLU A C 1
ATOM 1515 O O . GLU A 1 195 ? 48.630 10.313 11.523 1.00 19.05 195 GLU A O 1
ATOM 1521 N N . LEU A 1 196 ? 46.596 11.302 11.369 1.00 15.95 196 LEU A N 1
ATOM 1522 C CA . LEU A 1 196 ? 47.061 12.615 11.752 1.00 15.65 196 LEU A CA 1
ATOM 1523 C C . LEU A 1 196 ? 46.735 13.032 13.187 1.00 16.03 196 LEU A C 1
ATOM 1524 O O . LEU A 1 196 ? 47.260 14.045 13.658 1.00 19.08 196 LEU A O 1
ATOM 1529 N N . GLU A 1 197 ? 45.862 12.284 13.844 1.00 15.52 197 GLU A N 1
ATOM 1530 C CA . GLU A 1 197 ? 45.464 12.644 15.208 1.00 14.28 197 GLU A CA 1
ATOM 1531 C C . GLU A 1 197 ? 45.868 11.513 16.166 1.00 14.39 197 GLU A C 1
ATOM 1532 O O . GLU A 1 197 ? 45.330 10.408 16.111 1.00 15.23 197 GLU A O 1
ATOM 1538 N N . ASP A 1 198 ? 46.757 11.870 17.095 1.00 15.34 198 ASP A N 1
ATOM 1539 C CA . ASP A 1 198 ? 47.340 10.882 18.033 1.00 15.06 198 ASP A CA 1
ATOM 1540 C C . ASP A 1 198 ? 47.130 11.250 19.499 1.00 16.25 198 ASP A C 1
ATOM 1541 O O . ASP A 1 198 ? 47.638 10.544 20.399 1.00 16.83 198 ASP A O 1
ATOM 1546 N N . GLN A 1 199 ? 46.342 12.306 19.815 1.00 14.75 199 GLN A N 1
ATOM 1547 C CA . GLN A 1 199 ? 46.306 12.852 21.194 1.00 15.92 199 GLN A CA 1
ATOM 1548 C C . GLN A 1 199 ? 44.896 13.237 21.646 1.00 16.43 199 GLN A C 1
ATOM 1549 O O . GLN A 1 199 ? 44.503 12.994 22.763 1.00 16.99 199 GLN A O 1
ATOM 1555 N N . CYS A 1 200 ? 44.138 13.865 20.760 1.00 15.65 200 CYS A N 1
ATOM 1556 C CA . CYS A 1 200 ? 42.844 14.421 21.158 1.00 14.90 200 CYS A CA 1
ATOM 1557 C C . CYS A 1 200 ? 41.715 13.555 20.643 1.00 15.39 200 CYS A C 1
ATOM 1558 O O . CYS A 1 200 ? 41.528 13.448 19.407 1.00 14.96 200 CYS A O 1
ATOM 1561 N N . TRP A 1 201 ? 40.977 12.911 21.538 1.00 15.20 201 TRP A N 1
ATOM 1562 C CA . TRP A 1 201 ? 39.899 12.059 21.148 1.00 16.09 201 TRP A CA 1
ATOM 1563 C C . TRP A 1 201 ? 38.530 12.740 21.221 1.00 16.09 201 TRP A C 1
ATOM 1564 O O . TRP A 1 201 ? 37.563 12.277 20.600 1.00 18.20 201 TRP A O 1
ATOM 1575 N N . GLY A 1 202 ? 38.420 13.795 22.006 1.00 15.44 202 GLY A N 1
ATOM 1576 C CA . GLY A 1 202 ? 37.155 14.521 22.074 1.00 15.97 202 GLY A CA 1
ATOM 1577 C C . GLY A 1 202 ? 36.092 13.842 22.885 1.00 15.94 202 GLY A C 1
ATOM 1578 O O . GLY A 1 202 ? 36.328 12.921 23.691 1.00 17.28 202 GLY A O 1
ATOM 1579 N N . ASP A 1 203 ? 34.884 14.374 22.741 1.00 14.27 203 ASP A N 1
ATOM 1580 C CA . ASP A 1 203 ? 33.735 14.034 23.568 1.00 14.75 203 ASP A CA 1
ATOM 1581 C C . ASP A 1 203 ? 32.960 12.939 22.876 1.00 14.50 203 ASP A C 1
ATOM 1582 O O . ASP A 1 203 ? 32.330 13.110 21.823 1.00 14.51 203 ASP A O 1
ATOM 1587 N N . GLU A 1 204 ? 33.033 11.752 23.497 1.00 16.12 204 GLU A N 1
ATOM 1588 C CA . GLU A 1 204 ? 32.450 10.557 22.910 1.00 17.43 204 GLU A CA 1
ATOM 1589 C C . GLU A 1 204 ? 30.931 10.659 22.706 1.00 16.67 204 GLU A C 1
ATOM 1590 O O . GLU A 1 204 ? 30.402 10.213 21.663 1.00 18.01 204 GLU A O 1
ATOM 1596 N N . VAL A 1 205 ? 30.262 11.304 23.648 1.00 16.17 205 VAL A N 1
ATOM 1597 C CA . VAL A 1 205 ? 28.802 11.450 23.546 1.00 18.14 205 VAL A CA 1
ATOM 1598 C C . VAL A 1 205 ? 28.443 12.297 22.335 1.00 16.60 205 VAL A C 1
ATOM 1599 O O . VAL A 1 205 ? 27.664 11.906 21.490 1.00 18.73 205 VAL A O 1
ATOM 1603 N N . TYR A 1 206 ? 29.066 13.475 22.237 1.00 15.99 206 TYR A N 1
ATOM 1604 C CA . TYR A 1 206 ? 28.746 14.342 21.130 1.00 15.60 206 TYR A CA 1
ATOM 1605 C C . TYR A 1 206 ? 29.050 13.696 19.796 1.00 13.90 206 TYR A C 1
ATOM 1606 O O . TYR A 1 206 ? 28.292 13.864 18.812 1.00 14.71 206 TYR A O 1
ATOM 1615 N N . GLN A 1 207 ? 30.183 12.977 19.743 1.00 14.73 207 GLN A N 1
ATOM 1616 C CA . GLN A 1 207 ? 30.710 12.467 18.476 1.00 15.77 207 GLN A CA 1
ATOM 1617 C C . GLN A 1 207 ? 30.058 11.186 17.982 1.00 17.58 207 GLN A C 1
ATOM 1618 O O . GLN A 1 207 ? 30.534 10.644 16.988 1.00 18.76 207 GLN A O 1
ATOM 1624 N N . ARG A 1 208 ? 29.004 10.749 18.689 1.00 17.06 208 ARG A N 1
ATOM 1625 C CA . ARG A 1 208 ? 28.175 9.618 18.190 1.00 18.69 208 ARG A CA 1
ATOM 1626 C C . ARG A 1 208 ? 27.586 9.997 16.850 1.00 18.95 208 ARG A C 1
ATOM 1627 O O . ARG A 1 208 ? 27.517 11.150 16.470 1.00 18.94 208 ARG A O 1
ATOM 1635 N N . LYS A 1 209 ? 27.099 9.011 16.114 1.00 20.23 209 LYS A N 1
ATOM 1636 C CA . LYS A 1 209 ? 26.751 9.201 14.721 1.00 22.09 209 LYS A CA 1
ATOM 1637 C C . LYS A 1 209 ? 25.612 10.213 14.487 1.00 20.77 209 LYS A C 1
ATOM 1638 O O . LYS A 1 209 ? 25.682 11.039 13.560 1.00 21.97 209 LYS A O 1
ATOM 1644 N N . ASP A 1 210 ? 24.575 10.096 15.300 1.00 21.08 210 ASP A N 1
ATOM 1645 C CA . ASP A 1 210 ? 23.406 10.939 15.046 1.00 21.98 210 ASP A CA 1
ATOM 1646 C C . ASP A 1 210 ? 23.669 12.361 15.605 1.00 20.75 210 ASP A C 1
ATOM 1647 O O . ASP A 1 210 ? 24.105 12.470 16.762 1.00 20.53 210 ASP A O 1
ATOM 1652 N N . SER A 1 211 ? 23.317 13.380 14.832 1.00 19.49 211 SER A N 1
ATOM 1653 C CA . SER A 1 211 ? 23.664 14.772 15.221 1.00 18.15 211 SER A CA 1
ATOM 1654 C C . SER A 1 211 ? 22.834 15.310 16.356 1.00 18.91 211 SER A C 1
ATOM 1655 O O . SER A 1 211 ? 23.183 16.375 16.916 1.00 18.72 211 SER A O 1
ATOM 1658 N N . SER A 1 212 ? 21.738 14.610 16.730 1.00 19.59 212 SER A N 1
ATOM 1659 C CA . SER A 1 212 ? 20.947 14.939 17.921 1.00 20.40 212 SER A CA 1
ATOM 1660 C C . SER A 1 212 ? 20.974 13.862 19.044 1.00 21.34 212 SER A C 1
ATOM 1661 O O . SER A 1 212 ? 20.355 14.067 20.082 1.00 24.34 212 SER A O 1
ATOM 1664 N N . GLU A 1 213 ? 21.789 12.805 18.922 1.00 23.14 213 GLU A N 1
ATOM 1665 C CA . GLU A 1 213 ? 21.850 11.775 19.985 1.00 25.92 213 GLU A CA 1
ATOM 1666 C C . GLU A 1 213 ? 22.185 12.417 21.343 1.00 24.44 213 GLU A C 1
ATOM 1667 O O . GLU A 1 213 ? 21.603 12.120 22.380 1.00 24.94 213 GLU A O 1
ATOM 1673 N N . TRP A 1 214 ? 23.129 13.350 21.342 1.00 21.69 214 TRP A N 1
ATOM 1674 C CA . TRP A 1 214 ? 23.596 13.979 22.582 1.00 20.64 214 TRP A CA 1
ATOM 1675 C C . TRP A 1 214 ? 22.529 14.733 23.393 1.00 21.96 214 TRP A C 1
ATOM 1676 O O . TRP A 1 214 ? 22.684 14.972 24.592 1.00 23.59 214 TRP A O 1
ATOM 1687 N N . LEU A 1 215 ? 21.443 15.116 22.735 1.00 23.68 215 LEU A N 1
ATOM 1688 C CA . LEU A 1 215 ? 20.434 15.925 23.450 1.00 27.42 215 LEU A CA 1
ATOM 1689 C C . LEU A 1 215 ? 19.835 15.172 24.648 1.00 31.83 215 LEU A C 1
ATOM 1690 O O . LEU A 1 215 ? 19.599 15.770 25.713 1.00 33.54 215 LEU A O 1
ATOM 1695 N N . LYS A 1 216 ? 19.682 13.856 24.473 1.00 34.28 216 LYS A N 1
ATOM 1696 C CA . LYS A 1 216 ? 18.995 12.935 25.423 1.00 36.70 216 LYS A CA 1
ATOM 1697 C C . LYS A 1 216 ? 19.785 12.538 26.672 1.00 37.71 216 LYS A C 1
ATOM 1698 O O . LYS A 1 216 ? 20.981 12.225 26.611 1.00 39.26 216 LYS A O 1
ATOM 1704 N N . ASP B 1 11 ? 64.342 28.228 15.759 1.00 36.52 11 ASP B N 1
ATOM 1705 C CA . ASP B 1 11 ? 63.677 28.344 17.075 1.00 34.44 11 ASP B CA 1
ATOM 1706 C C . ASP B 1 11 ? 63.258 29.791 17.407 1.00 32.26 11 ASP B C 1
ATOM 1707 O O . ASP B 1 11 ? 62.994 30.079 18.585 1.00 30.63 11 ASP B O 1
ATOM 1712 N N . PHE B 1 12 ? 63.209 30.691 16.401 1.00 29.41 12 PHE B N 1
ATOM 1713 C CA . PHE B 1 12 ? 62.680 32.051 16.628 1.00 26.94 12 PHE B CA 1
ATOM 1714 C C . PHE B 1 12 ? 61.281 31.906 17.230 1.00 24.29 12 PHE B C 1
ATOM 1715 O O . PHE B 1 12 ? 60.864 32.749 18.056 1.00 23.06 12 PHE B O 1
ATOM 1723 N N . GLY B 1 13 ? 60.564 30.848 16.862 1.00 22.23 13 GLY B N 1
ATOM 1724 C CA . GLY B 1 13 ? 59.229 30.587 17.385 1.00 21.24 13 GLY B CA 1
ATOM 1725 C C . GLY B 1 13 ? 59.064 30.534 18.903 1.00 19.57 13 GLY B C 1
ATOM 1726 O O . GLY B 1 13 ? 57.945 30.638 19.405 1.00 19.73 13 GLY B O 1
ATOM 1727 N N . ILE B 1 14 ? 60.136 30.317 19.659 1.00 19.03 14 ILE B N 1
ATOM 1728 C CA . ILE B 1 14 ? 60.091 30.379 21.122 1.00 18.77 14 ILE B CA 1
ATOM 1729 C C . ILE B 1 14 ? 59.494 31.724 21.605 1.00 17.02 14 ILE B C 1
ATOM 1730 O O . ILE B 1 14 ? 58.859 31.809 22.667 1.00 16.66 14 ILE B O 1
ATOM 1735 N N . ILE B 1 15 ? 59.734 32.794 20.843 1.00 14.99 15 ILE B N 1
ATOM 1736 C CA . ILE B 1 15 ? 59.200 34.091 21.262 1.00 14.70 15 ILE B CA 1
ATOM 1737 C C . ILE B 1 15 ? 57.661 34.025 21.392 1.00 12.82 15 ILE B C 1
ATOM 1738 O O . ILE B 1 15 ? 57.083 34.648 22.250 1.00 13.26 15 ILE B O 1
ATOM 1743 N N . VAL B 1 16 ? 57.030 33.296 20.504 1.00 14.03 16 VAL B N 1
ATOM 1744 C CA . VAL B 1 16 ? 55.543 33.185 20.525 1.00 13.63 16 VAL B CA 1
ATOM 1745 C C . VAL B 1 16 ? 55.138 32.409 21.795 1.00 14.39 16 VAL B C 1
ATOM 1746 O O . VAL B 1 16 ? 54.229 32.835 22.461 1.00 15.06 16 VAL B O 1
ATOM 1750 N N . ILE B 1 17 ? 55.801 31.291 22.062 1.00 15.99 17 ILE B N 1
ATOM 1751 C CA . ILE B 1 17 ? 55.464 30.470 23.199 1.00 17.21 17 ILE B CA 1
ATOM 1752 C C . ILE B 1 17 ? 55.631 31.244 24.497 1.00 16.72 17 ILE B C 1
ATOM 1753 O O . ILE B 1 17 ? 54.774 31.220 25.409 1.00 16.69 17 ILE B O 1
ATOM 1758 N N . LEU B 1 18 ? 56.723 32.042 24.583 1.00 14.36 18 LEU B N 1
ATOM 1759 C CA . LEU B 1 18 ? 56.940 32.794 25.780 1.00 13.72 18 LEU B CA 1
ATOM 1760 C C . LEU B 1 18 ? 55.918 33.913 25.983 1.00 13.42 18 LEU B C 1
ATOM 1761 O O . LEU B 1 18 ? 55.487 34.208 27.102 1.00 14.11 18 LEU B O 1
ATOM 1766 N N . TRP B 1 19 ? 55.530 34.598 24.882 1.00 12.86 19 TRP B N 1
ATOM 1767 C CA . TRP B 1 19 ? 54.558 35.665 25.032 1.00 11.76 19 TRP B CA 1
ATOM 1768 C C . TRP B 1 19 ? 53.101 35.156 25.254 1.00 12.80 19 TRP B C 1
ATOM 1769 O O . TRP B 1 19 ? 52.307 35.874 25.858 1.00 12.80 19 TRP B O 1
ATOM 1780 N N . LYS B 1 20 ? 52.806 33.923 24.799 1.00 13.25 20 LYS B N 1
ATOM 1781 C CA . LYS B 1 20 ? 51.527 33.288 25.193 1.00 13.71 20 LYS B CA 1
ATOM 1782 C C . LYS B 1 20 ? 51.395 33.183 26.705 1.00 15.01 20 LYS B C 1
ATOM 1783 O O . LYS B 1 20 ? 50.263 33.127 27.255 1.00 15.87 20 LYS B O 1
ATOM 1789 N N . GLN B 1 21 ? 52.518 33.124 27.412 1.00 13.55 21 GLN B N 1
ATOM 1790 C CA . GLN B 1 21 ? 52.518 32.984 28.870 1.00 14.24 21 GLN B CA 1
ATOM 1791 C C . GLN B 1 21 ? 52.414 34.286 29.592 1.00 14.64 21 GLN B C 1
ATOM 1792 O O . GLN B 1 21 ? 52.335 34.371 30.839 1.00 16.42 21 GLN B O 1
ATOM 1798 N N . VAL B 1 22 ? 52.469 35.395 28.840 1.00 13.52 22 VAL B N 1
ATOM 1799 C CA . VAL B 1 22 ? 52.343 36.724 29.460 1.00 14.10 22 VAL B CA 1
ATOM 1800 C C . VAL B 1 22 ? 50.897 37.175 29.312 1.00 15.29 22 VAL B C 1
ATOM 1801 O O . VAL B 1 22 ? 50.410 37.354 28.235 1.00 15.89 22 VAL B O 1
ATOM 1805 N N . THR B 1 23 ? 50.220 37.309 30.432 1.00 16.02 23 THR B N 1
ATOM 1806 C CA . THR B 1 23 ? 48.778 37.486 30.387 1.00 17.34 23 THR B CA 1
ATOM 1807 C C . THR B 1 23 ? 48.372 38.734 31.145 1.00 17.80 23 THR B C 1
ATOM 1808 O O . THR B 1 23 ? 49.174 39.401 31.845 1.00 17.96 23 THR B O 1
ATOM 1812 N N . VAL B 1 24 ? 47.091 39.059 30.984 1.00 18.21 24 VAL B N 1
ATOM 1813 C CA . VAL B 1 24 ? 46.477 40.130 31.768 1.00 19.05 24 VAL B CA 1
ATOM 1814 C C . VAL B 1 24 ? 45.489 39.443 32.735 1.00 20.00 24 VAL B C 1
ATOM 1815 O O . VAL B 1 24 ? 44.539 38.799 32.260 1.00 20.57 24 VAL B O 1
ATOM 1819 N N . LYS B 1 25 ? 45.721 39.575 34.048 1.00 22.13 25 LYS B N 1
ATOM 1820 C CA . LYS B 1 25 ? 44.813 38.953 35.046 1.00 24.69 25 LYS B CA 1
ATOM 1821 C C . LYS B 1 25 ? 43.502 39.742 35.164 1.00 26.78 25 LYS B C 1
ATOM 1822 O O . LYS B 1 25 ? 43.351 40.816 34.573 1.00 25.34 25 LYS B O 1
ATOM 1828 N N . GLU B 1 26 ? 42.528 39.172 35.895 1.00 29.82 26 GLU B N 1
ATOM 1829 C CA . GLU B 1 26 ? 41.219 39.839 36.020 1.00 32.17 26 GLU B CA 1
ATOM 1830 C C . GLU B 1 26 ? 41.343 41.252 36.553 1.00 31.12 26 GLU B C 1
ATOM 1831 O O . GLU B 1 26 ? 40.594 42.159 36.122 1.00 31.25 26 GLU B O 1
ATOM 1837 N N . ASP B 1 27 ? 42.311 41.449 37.448 1.00 28.94 27 ASP B N 1
ATOM 1838 C CA . ASP B 1 27 ? 42.567 42.771 38.027 1.00 27.79 27 ASP B CA 1
ATOM 1839 C C . ASP B 1 27 ? 43.315 43.749 37.097 1.00 26.08 27 ASP B C 1
ATOM 1840 O O . ASP B 1 27 ? 43.692 44.836 37.525 1.00 25.92 27 ASP B O 1
ATOM 1845 N N . GLY B 1 28 ? 43.537 43.357 35.834 1.00 23.93 28 GLY B N 1
ATOM 1846 C CA . GLY B 1 28 ? 44.213 44.196 34.841 1.00 22.44 28 GLY B CA 1
ATOM 1847 C C . GLY B 1 28 ? 45.740 44.237 35.007 1.00 21.56 28 GLY B C 1
ATOM 1848 O O . GLY B 1 28 ? 46.365 45.123 34.483 1.00 22.45 28 GLY B O 1
ATOM 1849 N N . LYS B 1 29 ? 46.316 43.299 35.752 1.00 20.46 29 LYS B N 1
ATOM 1850 C CA . LYS B 1 29 ? 47.745 43.358 36.019 1.00 20.23 29 LYS B CA 1
ATOM 1851 C C . LYS B 1 29 ? 48.488 42.245 35.287 1.00 17.67 29 LYS B C 1
ATOM 1852 O O . LYS B 1 29 ? 47.946 41.197 35.008 1.00 18.34 29 LYS B O 1
ATOM 1858 N N . VAL B 1 30 ? 49.783 42.491 34.958 1.00 16.69 30 VAL B N 1
ATOM 1859 C CA . VAL B 1 30 ? 50.606 41.585 34.160 1.00 15.86 30 VAL B CA 1
ATOM 1860 C C . VAL B 1 30 ? 51.637 40.921 35.055 1.00 14.67 30 VAL B C 1
ATOM 1861 O O . VAL B 1 30 ? 52.458 41.612 35.673 1.00 14.66 30 VAL B O 1
ATOM 1865 N N . PRO B 1 31 ? 51.614 39.572 35.131 1.00 15.60 31 PRO B N 1
ATOM 1866 C CA . PRO B 1 31 ? 52.629 38.867 35.953 1.00 17.10 31 PRO B CA 1
ATOM 1867 C C . PRO B 1 31 ? 54.047 39.221 35.541 1.00 16.18 31 PRO B C 1
ATOM 1868 O O . PRO B 1 31 ? 54.413 39.244 34.329 1.00 16.58 31 PRO B O 1
ATOM 1872 N N . LEU B 1 32 ? 54.888 39.427 36.534 1.00 15.11 32 LEU B N 1
ATOM 1873 C CA . LEU B 1 32 ? 56.225 39.999 36.306 1.00 14.85 32 LEU B CA 1
ATOM 1874 C C . LEU B 1 32 ? 57.188 39.005 35.743 1.00 15.86 32 LEU B C 1
ATOM 1875 O O . LEU B 1 32 ? 57.943 39.314 34.786 1.00 15.17 32 LEU B O 1
ATOM 1880 N N . GLU B 1 33 ? 57.258 37.797 36.279 1.00 15.26 33 GLU B N 1
ATOM 1881 C CA . GLU B 1 33 ? 58.293 36.899 35.875 1.00 17.55 33 GLU B CA 1
ATOM 1882 C C . GLU B 1 33 ? 58.131 36.414 34.447 1.00 16.02 33 GLU B C 1
ATOM 1883 O O . GLU B 1 33 ? 59.112 36.403 33.663 1.00 15.72 33 GLU B O 1
ATOM 1889 N N . PRO B 1 34 ? 56.918 35.985 34.038 1.00 15.67 34 PRO B N 1
ATOM 1890 C CA . PRO B 1 34 ? 56.779 35.614 32.654 1.00 14.87 34 PRO B CA 1
ATOM 1891 C C . PRO B 1 34 ? 57.040 36.816 31.705 1.00 13.02 34 PRO B C 1
ATOM 1892 O O . PRO B 1 34 ? 57.595 36.585 30.619 1.00 13.99 34 PRO B O 1
ATOM 1896 N N . PHE B 1 35 ? 56.642 38.015 32.095 1.00 12.81 35 PHE B N 1
ATOM 1897 C CA . PHE B 1 35 ? 56.918 39.209 31.241 1.00 11.67 35 PHE B CA 1
ATOM 1898 C C . PHE B 1 35 ? 58.420 39.347 31.044 1.00 12.99 35 PHE B C 1
ATOM 1899 O O . PHE B 1 35 ? 58.885 39.550 29.911 1.00 12.59 35 PHE B O 1
ATOM 1907 N N . LEU B 1 36 ? 59.224 39.288 32.090 1.00 12.54 36 LEU B N 1
ATOM 1908 C CA . LEU B 1 36 ? 60.666 39.547 31.932 1.00 12.34 36 LEU B CA 1
ATOM 1909 C C . LEU B 1 36 ? 61.322 38.453 31.154 1.00 13.47 36 LEU B C 1
ATOM 1910 O O . LEU B 1 36 ? 62.228 38.722 30.345 1.00 13.80 36 LEU B O 1
ATOM 1915 N N . THR B 1 37 ? 60.894 37.202 31.291 1.00 13.72 37 THR B N 1
ATOM 1916 C CA . THR B 1 37 ? 61.453 36.144 30.480 1.00 14.85 37 THR B CA 1
ATOM 1917 C C . THR B 1 37 ? 61.153 36.374 28.989 1.00 13.77 37 THR B C 1
ATOM 1918 O O . THR B 1 37 ? 62.035 36.197 28.107 1.00 13.95 37 THR B O 1
ATOM 1922 N N . ALA B 1 38 ? 59.894 36.706 28.666 1.00 12.27 38 ALA B N 1
ATOM 1923 C CA . ALA B 1 38 ? 59.505 36.948 27.300 1.00 11.65 38 ALA B CA 1
ATOM 1924 C C . ALA B 1 38 ? 60.213 38.240 26.773 1.00 11.76 38 ALA B C 1
ATOM 1925 O O . ALA B 1 38 ? 60.574 38.258 25.594 1.00 12.42 38 ALA B O 1
ATOM 1927 N N . ALA B 1 39 ? 60.363 39.247 27.621 1.00 11.34 39 ALA B N 1
ATOM 1928 C CA . ALA B 1 39 ? 61.028 40.498 27.202 1.00 10.97 39 ALA B CA 1
ATOM 1929 C C . ALA B 1 39 ? 62.426 40.199 26.682 1.00 12.60 39 ALA B C 1
ATOM 1930 O O . ALA B 1 39 ? 62.867 40.774 25.662 1.00 12.14 39 ALA B O 1
ATOM 1932 N N . LYS B 1 40 ? 63.166 39.337 27.376 1.00 11.96 40 LYS B N 1
ATOM 1933 C CA . LYS B 1 40 ? 64.560 39.037 26.884 1.00 13.88 40 LYS B CA 1
ATOM 1934 C C . LYS B 1 40 ? 64.545 38.515 25.475 1.00 14.60 40 LYS B C 1
ATOM 1935 O O . LYS B 1 40 ? 65.455 38.821 24.681 1.00 14.97 40 LYS B O 1
ATOM 1941 N N . GLU B 1 41 ? 63.549 37.766 25.103 1.00 13.85 41 GLU B N 1
ATOM 1942 C CA . GLU B 1 41 ? 63.484 37.154 23.780 1.00 14.17 41 GLU B CA 1
ATOM 1943 C C . GLU B 1 41 ? 63.273 38.179 22.671 1.00 13.17 41 GLU B C 1
ATOM 1944 O O . GLU B 1 41 ? 63.596 37.919 21.498 1.00 14.50 41 GLU B O 1
ATOM 1950 N N . VAL B 1 42 ? 62.757 39.347 23.002 1.00 12.39 42 VAL B N 1
ATOM 1951 C CA . VAL B 1 42 ? 62.554 40.389 22.015 1.00 12.83 42 VAL B CA 1
ATOM 1952 C C . VAL B 1 42 ? 63.935 40.858 21.468 1.00 13.42 42 VAL B C 1
ATOM 1953 O O . VAL B 1 42 ? 63.988 41.337 20.334 1.00 13.79 42 VAL B O 1
ATOM 1957 N N . LEU B 1 43 ? 64.980 40.685 22.223 1.00 13.27 43 LEU B N 1
ATOM 1958 C CA . LEU B 1 43 ? 66.320 41.026 21.669 1.00 14.42 43 LEU B CA 1
ATOM 1959 C C . LEU B 1 43 ? 66.644 40.230 20.396 1.00 16.28 43 LEU B C 1
ATOM 1960 O O . LEU B 1 43 ? 67.378 40.714 19.540 1.00 16.31 43 LEU B O 1
ATOM 1965 N N . ARG B 1 44 ? 66.075 39.055 20.198 1.00 16.18 44 ARG B N 1
ATOM 1966 C CA . ARG B 1 44 ? 66.257 38.305 18.933 1.00 18.08 44 ARG B CA 1
ATOM 1967 C C . ARG B 1 44 ? 65.682 39.089 17.747 1.00 17.65 44 ARG B C 1
ATOM 1968 O O . ARG B 1 44 ? 66.250 39.115 16.613 1.0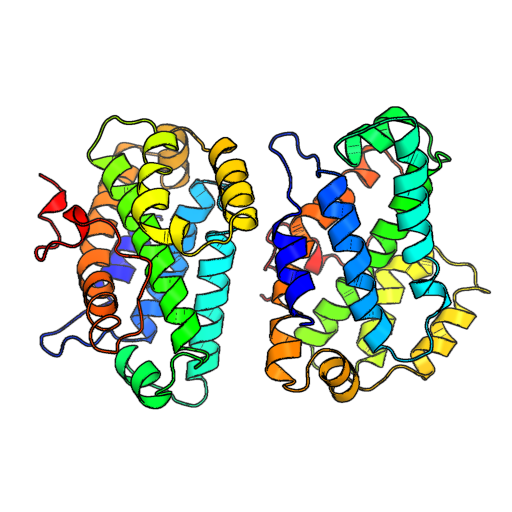0 18.35 44 ARG B O 1
ATOM 1976 N N . VAL B 1 45 ? 64.585 39.798 17.931 1.00 16.02 45 VAL B N 1
ATOM 1977 C CA . VAL B 1 45 ? 64.081 40.654 16.890 1.00 16.99 45 VAL B CA 1
ATOM 1978 C C . VAL B 1 45 ? 65.035 41.780 16.567 1.00 15.05 45 VAL B C 1
ATOM 1979 O O . VAL B 1 45 ? 65.333 42.053 15.398 1.00 15.07 45 VAL B O 1
ATOM 1983 N N . VAL B 1 46 ? 65.544 42.459 17.595 1.00 15.04 46 VAL B N 1
ATOM 1984 C CA . VAL B 1 46 ? 66.417 43.574 17.350 1.00 15.34 46 VAL B CA 1
ATOM 1985 C C . VAL B 1 46 ? 67.723 43.087 16.689 1.00 15.94 46 VAL B C 1
ATOM 1986 O O . VAL B 1 46 ? 68.251 43.782 15.809 1.00 16.02 46 VAL B O 1
ATOM 1990 N N . ASP B 1 47 ? 68.165 41.895 17.037 1.00 15.03 47 ASP B N 1
ATOM 1991 C CA . ASP B 1 47 ? 69.365 41.342 16.363 1.00 16.91 47 ASP B CA 1
ATOM 1992 C C . ASP B 1 47 ? 69.180 41.181 14.873 1.00 17.22 47 ASP B C 1
ATOM 1993 O O . ASP B 1 47 ? 70.196 41.116 14.115 1.00 17.49 47 ASP B O 1
ATOM 1998 N N . ALA B 1 48 ? 67.950 41.048 14.375 1.00 15.76 48 ALA B N 1
ATOM 1999 C CA . ALA B 1 48 ? 67.737 40.868 12.947 1.00 16.81 48 ALA B CA 1
ATOM 2000 C C . ALA B 1 48 ? 67.996 42.173 12.182 1.00 17.32 48 ALA B C 1
ATOM 2001 O O . ALA B 1 48 ? 68.127 42.112 10.939 1.00 19.33 48 ALA B O 1
ATOM 2003 N N . PHE B 1 49 ? 68.110 43.320 12.869 1.00 16.56 49 PHE B N 1
ATOM 2004 C CA . PHE B 1 49 ? 68.603 44.502 12.163 1.00 19.69 49 PHE B CA 1
ATOM 2005 C C . PHE B 1 49 ? 70.087 44.369 11.771 1.00 20.37 49 PHE B C 1
ATOM 2006 O O . PHE B 1 49 ? 70.575 45.184 10.953 1.00 21.28 49 PHE B O 1
ATOM 2014 N N . GLY B 1 50 ? 70.803 43.381 12.316 1.00 18.36 50 GLY B N 1
ATOM 2015 C CA . GLY B 1 50 ? 72.254 43.195 12.078 1.00 18.18 50 GLY B CA 1
ATOM 2016 C C . GLY B 1 50 ? 73.030 43.696 13.263 1.00 19.35 50 GLY B C 1
ATOM 2017 O O . GLY B 1 50 ? 72.520 43.673 14.402 1.00 20.43 50 GLY B O 1
ATOM 2018 N N . SER B 1 51 ? 74.254 44.146 13.002 1.00 18.79 51 SER B N 1
ATOM 2019 C CA . SER B 1 51 ? 75.224 44.539 14.056 1.00 20.00 51 SER B CA 1
ATOM 2020 C C . SER B 1 51 ? 74.975 45.871 14.761 1.00 18.52 51 SER B C 1
ATOM 2021 O O . SER B 1 51 ? 75.586 46.141 15.814 1.00 19.22 51 SER B O 1
ATOM 2024 N N . GLY B 1 52 ? 74.251 46.743 14.094 1.00 17.18 52 GLY B N 1
ATOM 2025 C CA . GLY B 1 52 ? 74.036 48.117 14.556 1.00 16.68 52 GLY B CA 1
ATOM 2026 C C . GLY B 1 52 ? 72.857 48.174 15.563 1.00 16.51 52 GLY B C 1
ATOM 2027 O O . GLY B 1 52 ? 72.423 47.106 16.116 1.00 17.81 52 GLY B O 1
ATOM 2028 N N . PHE B 1 53 ? 72.298 49.362 15.700 1.00 16.23 53 PHE B N 1
ATOM 2029 C CA . PHE B 1 53 ? 71.241 49.618 16.692 1.00 17.17 53 PHE B CA 1
ATOM 2030 C C . PHE B 1 53 ? 71.658 49.104 18.079 1.00 15.87 53 PHE B C 1
ATOM 2031 O O . PHE B 1 53 ? 70.787 48.793 18.918 1.00 15.73 53 PHE B O 1
ATOM 2039 N N . ARG B 1 54 ? 72.964 49.091 18.399 1.00 15.20 54 ARG B N 1
ATOM 2040 C CA . ARG B 1 54 ? 73.309 48.656 19.759 1.00 15.52 54 ARG B CA 1
ATOM 2041 C C . ARG B 1 54 ? 72.783 49.660 20.799 1.00 15.42 54 ARG B C 1
ATOM 2042 O O . ARG B 1 54 ? 72.600 49.214 21.960 1.00 16.01 54 ARG B O 1
ATOM 2050 N N . ILE B 1 55 ? 72.578 50.935 20.508 1.00 16.38 55 ILE B N 1
ATOM 2051 C CA . ILE B 1 55 ? 71.938 51.825 21.534 1.00 16.70 55 ILE B CA 1
ATOM 2052 C C . ILE B 1 55 ? 70.564 51.258 21.951 1.00 17.75 55 ILE B C 1
ATOM 2053 O O . ILE B 1 55 ? 70.235 51.346 23.138 1.00 18.82 55 ILE B O 1
ATOM 2058 N N . VAL B 1 56 ? 69.829 50.609 21.040 1.00 15.72 56 VAL B N 1
ATO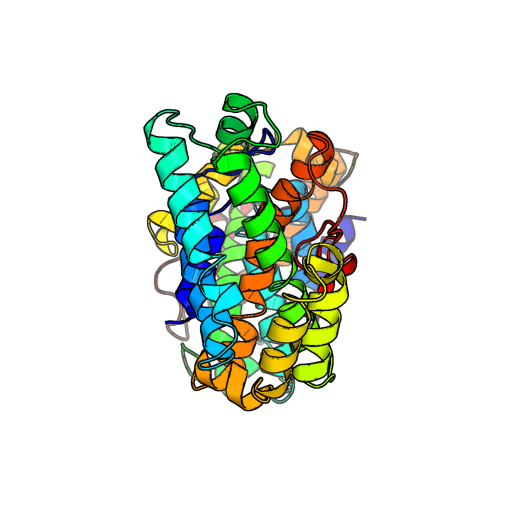M 2059 C CA . VAL B 1 56 ? 68.505 49.978 21.370 1.00 15.55 56 VAL B CA 1
ATOM 2060 C C . VAL B 1 56 ? 68.646 48.644 22.053 1.00 15.60 56 VAL B C 1
ATOM 2061 O O . VAL B 1 56 ? 68.007 48.372 23.075 1.00 15.96 56 VAL B O 1
ATOM 2065 N N . LYS B 1 57 ? 69.555 47.783 21.566 1.00 14.77 57 LYS B N 1
ATOM 2066 C CA . LYS B 1 57 ? 69.771 46.512 22.213 1.00 15.24 57 LYS B CA 1
ATOM 2067 C C . LYS B 1 57 ? 70.214 46.694 23.663 1.00 16.29 57 LYS B C 1
ATOM 2068 O O . LYS B 1 57 ? 69.681 46.009 24.566 1.00 16.06 57 LYS B O 1
ATOM 2074 N N . ASN B 1 58 ? 71.187 47.571 23.879 1.00 14.39 58 ASN B N 1
ATOM 2075 C CA . ASN B 1 58 ? 71.707 47.773 25.223 1.00 14.88 58 ASN B CA 1
ATOM 2076 C C . ASN B 1 58 ? 70.625 48.361 26.159 1.00 14.17 58 ASN B C 1
ATOM 2077 O O . ASN B 1 58 ? 70.572 48.022 27.367 1.00 14.92 58 ASN B O 1
ATOM 2082 N N . ASP B 1 59 ? 69.800 49.228 25.626 1.00 13.95 59 ASP B N 1
ATOM 2083 C CA A ASP B 1 59 ? 68.744 49.850 26.464 0.50 13.63 59 ASP B CA 1
ATOM 2084 C CA B ASP B 1 59 ? 68.720 49.811 26.460 0.50 14.58 59 ASP B CA 1
ATOM 2085 C C . ASP B 1 59 ? 67.724 48.764 26.890 1.00 13.96 59 ASP B C 1
ATOM 2086 O O . ASP B 1 59 ? 67.361 48.692 28.072 1.00 14.42 59 ASP B O 1
ATOM 2095 N N . ILE B 1 60 ? 67.312 47.884 25.978 1.00 12.94 60 ILE B N 1
ATOM 2096 C CA . ILE B 1 60 ? 66.363 46.844 26.328 1.00 12.22 60 ILE B CA 1
ATOM 2097 C C . ILE B 1 60 ? 66.961 45.918 27.320 1.00 13.35 60 ILE B C 1
ATOM 2098 O O . ILE B 1 60 ? 66.362 45.637 28.393 1.00 14.45 60 ILE B O 1
ATOM 2103 N N . ALA B 1 61 ? 68.206 45.472 27.099 1.00 13.57 61 ALA B N 1
ATOM 2104 C CA . ALA B 1 61 ? 68.814 44.543 28.004 1.00 14.28 61 ALA B CA 1
ATOM 2105 C C . ALA B 1 61 ? 69.043 45.186 29.374 1.00 14.54 61 ALA B C 1
ATOM 2106 O O . ALA B 1 61 ? 68.856 44.507 30.412 1.00 15.46 61 ALA B O 1
ATOM 2108 N N . GLY B 1 62 ? 69.485 46.428 29.378 1.00 13.71 62 GLY B N 1
ATOM 2109 C CA . GLY B 1 62 ? 69.744 47.112 30.632 1.00 14.39 62 GLY B CA 1
ATOM 2110 C C . GLY B 1 62 ? 68.491 47.322 31.442 1.00 13.44 62 GLY B C 1
ATOM 2111 O O . GLY B 1 62 ? 68.517 47.273 32.698 1.00 15.11 62 GLY B O 1
ATOM 2112 N N . ASN B 1 63 ? 67.372 47.612 30.780 1.00 13.78 63 ASN B N 1
ATOM 2113 C CA . ASN B 1 63 ? 66.147 47.901 31.500 1.00 13.25 63 ASN B CA 1
ATOM 2114 C C . ASN B 1 63 ? 65.568 46.602 32.053 1.00 12.34 63 ASN B C 1
ATOM 2115 O O . ASN B 1 63 ? 65.022 46.601 33.200 1.00 13.74 63 ASN B O 1
ATOM 2120 N N . ILE B 1 64 ? 65.687 45.511 31.339 1.00 13.45 64 ILE B N 1
ATOM 2121 C CA . ILE B 1 64 ? 65.315 44.214 31.921 1.00 13.88 64 ILE B CA 1
ATOM 2122 C C . ILE B 1 64 ? 66.125 43.963 33.181 1.00 14.62 64 ILE B C 1
ATOM 2123 O O . ILE B 1 64 ? 65.563 43.551 34.240 1.00 14.90 64 ILE B O 1
ATOM 2128 N N . LYS B 1 65 ? 67.429 44.184 33.128 1.00 15.33 65 LYS B N 1
ATOM 2129 C CA . LYS B 1 65 ? 68.310 43.925 34.277 1.00 16.40 65 LYS B CA 1
ATOM 2130 C C . LYS B 1 65 ? 67.899 44.829 35.428 1.00 15.86 65 LYS B C 1
ATOM 2131 O O . LYS B 1 65 ? 67.881 44.356 36.604 1.00 17.39 65 LYS B O 1
ATOM 2137 N N . LYS B 1 66 ? 67.564 46.081 35.186 1.00 14.75 66 LYS B N 1
ATOM 2138 C CA . LYS B 1 66 ? 67.189 47.002 36.254 1.00 14.76 66 LYS B CA 1
ATOM 2139 C C . LYS B 1 66 ? 65.867 46.571 36.879 1.00 16.25 66 LYS B C 1
ATOM 2140 O O . LYS B 1 66 ? 65.647 46.798 38.079 1.00 16.79 66 LYS B O 1
ATOM 2146 N N . LEU B 1 67 ? 64.951 45.965 36.095 1.00 14.59 67 LEU B N 1
ATOM 2147 C CA . LEU B 1 67 ? 63.667 45.524 36.652 1.00 14.54 67 LEU B CA 1
ATOM 2148 C C . LEU B 1 67 ? 63.911 44.363 37.593 1.00 15.42 67 LEU B C 1
ATOM 2149 O O . LEU B 1 67 ? 63.339 44.383 38.726 1.00 15.76 67 LEU B O 1
ATOM 2154 N N . TYR B 1 68 ? 64.725 43.400 37.208 1.00 15.83 68 TYR B N 1
ATOM 2155 C CA . TYR B 1 68 ? 65.059 42.306 38.163 1.00 16.14 68 TYR B CA 1
ATOM 2156 C C . TYR B 1 68 ? 65.730 42.888 39.389 1.00 18.09 68 TYR B C 1
ATOM 2157 O O . TYR B 1 68 ? 65.362 42.492 40.521 1.00 19.24 68 TYR B O 1
ATOM 2166 N N . ARG B 1 69 ? 66.662 43.821 39.228 1.00 17.93 69 ARG B N 1
ATOM 2167 C CA . ARG B 1 69 ? 67.370 44.392 40.395 1.00 19.00 69 ARG B CA 1
ATOM 2168 C C . ARG B 1 69 ? 66.406 45.117 41.282 1.00 19.33 69 ARG B C 1
ATOM 2169 O O . ARG B 1 69 ? 66.469 44.956 42.545 1.00 20.45 69 ARG B O 1
ATOM 2177 N N . ALA B 1 70 ? 65.492 45.890 40.726 1.00 19.57 70 ALA B N 1
ATOM 2178 C CA . ALA B 1 70 ? 64.561 46.644 41.529 1.00 20.07 70 ALA B CA 1
ATOM 2179 C C . ALA B 1 70 ? 63.634 45.711 42.292 1.00 21.12 70 ALA B C 1
ATOM 2180 O O . ALA B 1 70 ? 63.152 46.107 43.390 1.00 25.30 70 ALA B O 1
ATOM 2182 N N . ASN B 1 71 ? 63.376 44.519 41.764 1.00 19.40 71 ASN B N 1
ATOM 2183 C CA . ASN B 1 71 ? 62.440 43.575 42.423 1.00 21.39 71 ASN B CA 1
ATOM 2184 C C . ASN B 1 71 ? 63.114 42.716 43.494 1.00 24.70 71 ASN B C 1
ATOM 2185 O O . ASN B 1 71 ? 62.437 42.008 44.242 1.00 24.99 71 ASN B O 1
ATOM 2190 N N . GLN B 1 72 ? 64.432 42.822 43.599 1.00 25.60 72 GLN B N 1
ATOM 2191 C CA . GLN B 1 72 ? 65.213 42.060 44.610 1.00 29.17 72 GLN B CA 1
ATOM 2192 C C . GLN B 1 72 ? 64.788 42.385 46.020 1.00 30.07 72 GLN B C 1
ATOM 2193 O O . GLN B 1 72 ? 64.826 41.493 46.895 1.00 30.42 72 GLN B O 1
ATOM 2199 N N . THR B 1 73 ? 64.354 43.627 46.218 1.00 30.69 73 THR B N 1
ATOM 2200 C CA . THR B 1 73 ? 63.940 44.137 47.511 1.00 33.85 73 THR B CA 1
ATOM 2201 C C . THR B 1 73 ? 62.415 44.250 47.680 1.00 33.42 73 THR B C 1
ATOM 2202 O O . THR B 1 73 ? 61.914 44.315 48.801 1.00 35.08 73 THR B O 1
ATOM 2206 N N . VAL B 1 74 ? 61.671 44.242 46.575 1.00 31.02 74 VAL B N 1
ATOM 2207 C CA . VAL B 1 74 ? 60.211 44.455 46.611 1.00 29.47 74 VAL B CA 1
ATOM 2208 C C . VAL B 1 74 ? 59.409 43.157 46.529 1.00 27.03 74 VAL B C 1
ATOM 2209 O O . VAL B 1 74 ? 58.327 43.062 47.126 1.00 26.34 74 VAL B O 1
ATOM 2213 N N . HIS B 1 75 ? 59.909 42.193 45.766 1.00 24.43 75 HIS B N 1
ATOM 2214 C CA . HIS B 1 75 ? 59.268 40.904 45.535 1.00 24.42 75 HIS B CA 1
ATOM 2215 C C . HIS B 1 75 ? 57.847 41.006 44.996 1.00 24.41 75 HIS B C 1
ATOM 2216 O O . HIS B 1 75 ? 56.943 40.257 45.370 1.00 24.64 75 HIS B O 1
ATOM 2223 N N . ALA B 1 76 ? 57.632 41.968 44.093 1.00 20.65 76 ALA B N 1
ATOM 2224 C CA . ALA B 1 76 ? 56.350 42.069 43.421 1.00 19.88 76 ALA B CA 1
ATOM 2225 C C . ALA B 1 76 ? 56.182 40.872 42.486 1.00 18.61 76 ALA B C 1
ATOM 2226 O O . ALA B 1 76 ? 57.150 40.291 41.976 1.00 19.52 76 ALA B O 1
ATOM 2228 N N . GLU B 1 77 ? 54.911 40.538 42.235 1.00 17.56 77 GLU B N 1
ATOM 2229 C CA . GLU B 1 77 ? 54.543 39.480 41.324 1.00 18.19 77 GLU B CA 1
ATOM 2230 C C . GLU B 1 77 ? 53.850 39.960 40.032 1.00 16.90 77 GLU B C 1
ATOM 2231 O O . GLU B 1 77 ? 53.585 39.123 39.149 1.00 17.02 77 GLU B O 1
ATOM 2237 N N . THR B 1 78 ? 53.598 41.261 39.969 1.00 15.96 78 THR B N 1
ATOM 2238 C CA . THR B 1 78 ? 53.099 41.890 38.723 1.00 16.33 78 THR B CA 1
ATOM 2239 C C . THR B 1 78 ? 53.902 43.134 38.507 1.00 16.16 78 THR B C 1
ATOM 2240 O O . THR B 1 78 ? 54.440 43.765 39.420 1.00 15.05 78 THR B O 1
ATOM 2244 N N . LEU B 1 79 ? 53.937 43.532 37.233 1.00 14.33 79 LEU B N 1
ATOM 2245 C CA . LEU B 1 79 ? 54.620 44.799 36.930 1.00 14.81 79 LEU B CA 1
ATOM 2246 C C . LEU B 1 79 ? 53.965 45.975 37.679 1.00 14.25 79 LEU B C 1
ATOM 2247 O O . LEU B 1 79 ? 54.638 46.871 38.196 1.00 15.36 79 LEU B O 1
ATOM 2252 N N . GLN B 1 80 ? 52.630 45.962 37.695 1.00 14.43 80 GLN B N 1
ATOM 2253 C CA . GLN B 1 80 ? 51.883 47.032 38.346 1.00 15.79 80 GLN B CA 1
ATOM 2254 C C . GLN B 1 80 ? 52.223 47.135 39.853 1.00 16.24 80 GLN B C 1
ATOM 2255 O O . GLN B 1 80 ? 52.433 48.251 40.360 1.00 17.22 80 GLN B O 1
ATOM 2261 N N . GLU B 1 81 ? 52.273 45.975 40.518 1.00 17.24 81 GLU B N 1
ATOM 2262 C CA . GLU B 1 81 ? 52.609 46.000 41.979 1.00 17.50 81 GLU B CA 1
ATOM 2263 C C . GLU B 1 81 ? 53.970 46.650 42.185 1.00 19.04 81 GLU B C 1
ATOM 2264 O O . GLU B 1 81 ? 54.218 47.376 43.136 1.00 19.40 81 GLU B O 1
ATOM 2270 N N . LEU B 1 82 ? 54.911 46.359 41.283 1.00 16.75 82 LEU B N 1
ATOM 2271 C CA . LEU B 1 82 ? 56.266 46.882 41.434 1.00 17.33 82 LEU B CA 1
ATOM 2272 C C . LEU B 1 82 ? 56.315 48.404 41.263 1.00 17.08 82 LEU B C 1
ATOM 2273 O O . LEU B 1 82 ? 56.930 49.125 42.086 1.00 18.79 82 LEU B O 1
ATOM 2278 N N . ILE B 1 83 ? 55.595 48.918 40.266 1.00 16.43 83 ILE B N 1
ATOM 2279 C CA . ILE B 1 83 ? 55.555 50.350 40.059 1.00 18.18 83 ILE B CA 1
ATOM 2280 C C . ILE B 1 83 ? 54.782 51.067 41.189 1.00 19.11 83 ILE B C 1
ATOM 2281 O O . ILE B 1 83 ? 55.208 52.180 41.632 1.00 19.20 83 ILE B O 1
ATOM 2286 N N . ILE B 1 84 ? 53.633 50.483 41.578 1.00 18.71 84 ILE B N 1
ATOM 2287 C CA . ILE B 1 84 ? 52.835 51.060 42.698 1.00 20.34 84 ILE B CA 1
ATOM 2288 C C . ILE B 1 84 ? 53.717 51.119 43.971 1.00 20.97 84 ILE B C 1
ATOM 2289 O O . ILE B 1 84 ? 53.703 52.169 44.691 1.00 22.06 84 ILE B O 1
ATOM 2294 N N . ALA B 1 85 ? 54.505 50.063 44.198 1.00 20.59 85 ALA B N 1
ATOM 2295 C CA . ALA B 1 85 ? 55.404 49.994 45.384 1.00 22.10 85 ALA B CA 1
ATOM 2296 C C . ALA B 1 85 ? 56.426 51.136 45.392 1.00 23.60 85 ALA B C 1
ATOM 2297 O O . ALA B 1 85 ? 56.661 51.821 46.423 1.00 24.86 85 ALA B O 1
ATOM 2299 N N . GLU B 1 86 ? 57.023 51.432 44.237 1.00 21.96 86 GLU B N 1
ATOM 2300 C CA . GLU B 1 86 ? 57.931 52.582 44.127 1.00 21.52 86 GLU B CA 1
ATOM 2301 C C . GLU B 1 86 ? 57.227 53.915 44.275 1.00 22.65 86 GLU B C 1
ATOM 2302 O O . GLU B 1 86 ? 57.838 54.855 44.843 1.00 25.16 86 GLU B O 1
ATOM 2308 N N . ASN B 1 87 ? 56.024 54.040 43.720 1.00 23.97 87 ASN B N 1
ATOM 2309 C CA . ASN B 1 87 ? 55.252 55.287 43.709 1.00 25.72 87 ASN B CA 1
ATOM 2310 C C . ASN B 1 87 ? 56.122 56.549 43.471 1.00 27.19 87 ASN B C 1
ATOM 2311 O O . ASN B 1 87 ? 56.142 57.499 44.286 1.00 28.97 87 ASN B O 1
ATOM 2316 N N . SER B 1 88 ? 56.851 56.587 42.361 1.00 26.34 88 SER B N 1
ATOM 2317 C CA . SER B 1 88 ? 57.770 57.683 42.072 1.00 25.79 88 SER B CA 1
ATOM 2318 C C . SER B 1 88 ? 58.151 57.614 40.573 1.00 24.16 88 SER B C 1
ATOM 2319 O O . SER B 1 88 ? 58.567 56.533 40.083 1.00 23.43 88 SER B O 1
ATOM 2322 N N . PRO B 1 89 ? 57.978 58.723 39.848 1.00 23.26 89 PRO B N 1
ATOM 2323 C CA . PRO B 1 89 ? 58.379 58.739 38.416 1.00 22.66 89 PRO B CA 1
ATOM 2324 C C . PRO B 1 89 ? 59.841 58.460 38.260 1.00 23.71 89 PRO B C 1
ATOM 2325 O O . PRO B 1 89 ? 60.260 58.082 37.177 1.00 22.41 89 PRO B O 1
ATOM 2329 N N . ASP B 1 90 ? 60.644 58.660 39.318 1.00 21.62 90 ASP B N 1
ATOM 2330 C CA . ASP B 1 90 ? 62.078 58.401 39.247 1.00 22.36 90 ASP B CA 1
ATOM 2331 C C . ASP B 1 90 ? 62.529 57.043 39.804 1.00 21.22 90 ASP B C 1
ATOM 2332 O O . ASP B 1 90 ? 63.720 56.811 39.896 1.00 21.72 90 ASP B O 1
ATOM 2337 N N . GLY B 1 91 ? 61.557 56.164 40.124 1.00 20.24 91 GLY B N 1
ATOM 2338 C CA . GLY B 1 91 ? 61.881 54.843 40.643 1.00 20.00 91 GLY B CA 1
ATOM 2339 C C . GLY B 1 91 ? 62.749 54.054 39.673 1.00 19.00 91 GLY B C 1
ATOM 2340 O O . GLY B 1 91 ? 62.590 54.187 38.436 1.00 19.65 91 GLY B O 1
ATOM 2341 N N . LEU B 1 92 ? 63.581 53.165 40.165 1.00 18.86 92 LEU B N 1
ATOM 2342 C CA . LEU B 1 92 ? 64.465 52.346 39.342 1.00 18.96 92 LEU B CA 1
ATOM 2343 C C . LEU B 1 92 ? 63.616 51.520 38.371 1.00 17.79 92 LEU B C 1
ATOM 2344 O O . LEU B 1 92 ? 63.836 51.539 37.130 1.00 16.85 92 LEU B O 1
ATOM 2349 N N . ALA B 1 93 ? 62.639 50.804 38.875 1.00 16.08 93 ALA B N 1
ATOM 2350 C CA . ALA B 1 93 ? 61.762 49.994 37.996 1.00 15.27 93 ALA B CA 1
ATOM 2351 C C . ALA B 1 93 ? 60.875 50.857 37.148 1.00 15.61 93 ALA B C 1
ATOM 2352 O O . ALA B 1 93 ? 60.586 50.482 35.971 1.00 14.81 93 ALA B O 1
ATOM 2354 N N . THR B 1 94 ? 60.403 51.974 37.658 1.00 15.59 94 THR B N 1
ATOM 2355 C CA . THR B 1 94 ? 59.483 52.830 36.938 1.00 15.31 94 THR B CA 1
ATOM 2356 C C . THR B 1 94 ? 60.120 53.332 35.669 1.00 14.82 94 THR B C 1
ATOM 2357 O O . THR B 1 94 ? 59.497 53.270 34.568 1.00 14.18 94 THR B O 1
ATOM 2361 N N . VAL B 1 95 ? 61.319 53.866 35.774 1.00 15.43 95 VAL B N 1
ATOM 2362 C CA . VAL B 1 95 ? 61.983 54.451 34.610 1.00 15.12 95 VAL B CA 1
ATOM 2363 C C . VAL B 1 95 ? 62.362 53.316 33.669 1.00 14.41 95 VAL B C 1
ATOM 2364 O O . VAL B 1 95 ? 62.203 53.459 32.412 1.00 14.25 95 VAL B O 1
ATOM 2368 N N . ALA B 1 96 ? 62.823 52.187 34.181 1.00 12.83 96 ALA B N 1
ATOM 2369 C CA . ALA B 1 96 ? 63.264 51.080 33.332 1.00 12.93 96 ALA B CA 1
ATOM 2370 C C . ALA B 1 96 ? 62.070 50.573 32.560 1.00 13.17 96 ALA B C 1
ATOM 2371 O O . ALA B 1 96 ? 62.197 50.280 31.353 1.00 12.47 96 ALA B O 1
ATOM 2373 N N . LEU B 1 97 ? 60.913 50.387 33.186 1.00 12.32 97 LEU B N 1
ATOM 2374 C CA . LEU B 1 97 ? 59.725 49.938 32.484 1.00 12.03 97 LEU B CA 1
ATOM 2375 C C . LEU B 1 97 ? 59.199 50.976 31.513 1.00 12.47 97 LEU B C 1
ATOM 2376 O O . LEU B 1 97 ? 58.684 50.605 30.451 1.00 12.11 97 LEU B O 1
ATOM 2381 N N . LEU B 1 98 ? 59.268 52.258 31.871 1.00 11.95 98 LEU B N 1
ATOM 2382 C CA . LEU B 1 98 ? 58.867 53.309 30.932 1.00 11.95 98 LEU B CA 1
ATOM 2383 C C . LEU B 1 98 ? 59.577 53.107 29.598 1.00 12.22 98 LEU B C 1
ATOM 2384 O O . LEU B 1 98 ? 58.930 53.093 28.522 1.00 11.78 98 LEU B O 1
ATOM 2389 N N . TRP B 1 99 ? 60.886 52.923 29.665 1.00 12.28 99 TRP B N 1
ATOM 2390 C CA . TRP B 1 99 ? 61.666 52.824 28.461 1.00 11.89 99 TRP B CA 1
ATOM 2391 C C . TRP B 1 99 ? 61.556 51.475 27.811 1.00 11.68 99 TRP B C 1
ATOM 2392 O O . TRP B 1 99 ? 61.630 51.364 26.574 1.00 11.26 99 TRP B O 1
ATOM 2403 N N . LEU B 1 100 ? 61.390 50.396 28.563 1.00 10.99 100 LEU B N 1
ATOM 2404 C CA . LEU B 1 100 ? 61.188 49.101 27.977 1.00 10.29 100 LEU B CA 1
ATOM 2405 C C . LEU B 1 100 ? 59.852 49.077 27.213 1.00 11.04 100 LEU B C 1
ATOM 2406 O O . LEU B 1 100 ? 59.751 48.564 26.085 1.00 10.82 100 LEU B O 1
ATOM 2411 N N . LYS B 1 101 ? 58.802 49.599 27.844 1.00 10.77 101 LYS B N 1
ATOM 2412 C CA . LYS B 1 101 ? 57.496 49.731 27.182 1.00 11.09 101 LYS B CA 1
ATOM 2413 C C . LYS B 1 101 ? 57.655 50.527 25.877 1.00 11.27 101 LYS B C 1
ATOM 2414 O O . LYS B 1 101 ? 57.146 50.084 24.850 1.00 10.22 101 LYS B O 1
ATOM 2420 N N . ARG B 1 102 ? 58.325 51.672 25.910 1.00 10.68 102 ARG B N 1
ATOM 2421 C CA . ARG B 1 102 ? 58.493 52.443 24.664 1.00 10.55 102 ARG B CA 1
ATOM 2422 C C . ARG B 1 102 ? 59.227 51.669 23.594 1.00 10.77 102 ARG B C 1
ATOM 2423 O O . ARG B 1 102 ? 58.868 51.721 22.434 1.00 10.68 102 ARG B O 1
ATOM 2431 N N . ALA B 1 103 ? 60.294 50.967 23.971 1.00 10.54 103 ALA B N 1
ATOM 2432 C CA . ALA B 1 103 ? 61.013 50.098 22.982 1.00 9.41 103 ALA B CA 1
ATOM 2433 C C . ALA B 1 103 ? 60.131 49.067 22.413 1.00 10.01 103 ALA B C 1
ATOM 2434 O O . ALA B 1 103 ? 60.224 48.757 21.229 1.00 10.25 103 ALA B O 1
ATOM 2436 N N . PHE B 1 104 ? 59.248 48.472 23.215 1.00 9.97 104 PHE B N 1
ATOM 2437 C CA . PHE B 1 104 ? 58.355 47.446 22.693 1.00 8.66 104 PHE B CA 1
ATOM 2438 C C . PHE B 1 104 ? 57.256 48.055 21.829 1.00 9.85 104 PHE B C 1
ATOM 2439 O O . PHE B 1 104 ? 56.834 47.399 20.871 1.00 10.48 104 PHE B O 1
ATOM 2447 N N . GLN B 1 105 ? 56.808 49.262 22.147 1.00 10.24 105 GLN B N 1
ATOM 2448 C CA . GLN B 1 105 ? 55.880 49.955 21.250 1.00 10.42 105 GLN B CA 1
ATOM 2449 C C . GLN B 1 105 ? 56.538 50.235 19.925 1.00 10.70 105 GLN B C 1
ATOM 2450 O O . GLN B 1 105 ? 55.868 50.136 18.884 1.00 11.09 105 GLN B O 1
ATOM 2456 N N . PHE B 1 106 ? 57.803 50.614 19.938 1.00 10.43 106 PHE B N 1
ATOM 2457 C CA . PHE B 1 106 ? 58.587 50.807 18.692 1.00 10.21 106 PHE B CA 1
ATOM 2458 C C . PHE B 1 106 ? 58.678 49.519 17.913 1.00 10.75 106 PHE B C 1
ATOM 2459 O O . PHE B 1 106 ? 58.363 49.489 16.707 1.00 10.93 106 PHE B O 1
ATOM 2467 N N . ILE B 1 107 ? 59.057 48.422 18.558 1.00 9.87 107 ILE B N 1
ATOM 2468 C CA A ILE B 1 107 ? 59.218 47.201 17.806 0.50 10.77 107 ILE B CA 1
ATOM 2469 C CA B ILE B 1 107 ? 59.201 47.169 17.822 0.50 11.16 107 ILE B CA 1
ATOM 2470 C C . ILE B 1 107 ? 57.872 46.732 17.259 1.00 10.74 107 ILE B C 1
ATOM 2471 O O . ILE B 1 107 ? 57.769 46.235 16.136 1.00 10.81 107 ILE B O 1
ATOM 2480 N N . ALA B 1 108 ? 56.785 46.814 18.046 1.00 10.42 108 ALA B N 1
ATOM 2481 C CA . ALA B 1 108 ? 55.480 46.410 17.566 1.00 10.41 108 ALA B CA 1
ATOM 2482 C C . ALA B 1 108 ? 55.051 47.215 16.345 1.00 10.36 108 ALA B C 1
ATOM 2483 O O . ALA B 1 108 ? 54.551 46.662 15.357 1.00 10.65 108 ALA B O 1
ATOM 2485 N N . SER B 1 109 ? 55.282 48.535 16.402 1.00 11.06 109 SER B N 1
ATOM 2486 C CA . SER B 1 109 ? 54.887 49.370 15.240 1.00 10.26 109 SER B CA 1
ATOM 2487 C C . SER B 1 109 ? 55.698 48.999 14.011 1.00 10.52 109 SER B C 1
ATOM 2488 O O . SER B 1 109 ? 55.159 48.901 12.911 1.00 11.29 109 SER B O 1
ATOM 2491 N N . PHE B 1 110 ? 56.995 48.806 14.202 1.00 10.05 110 PHE B N 1
ATOM 2492 C CA . PHE B 1 110 ? 57.856 48.405 13.107 1.00 10.59 110 PHE B CA 1
ATOM 2493 C C . PHE B 1 110 ? 57.376 47.132 12.469 1.00 10.26 110 PHE B C 1
ATOM 2494 O O . PHE B 1 110 ? 57.213 47.022 11.226 1.00 11.71 110 PHE B O 1
ATOM 2502 N N . LEU B 1 111 ? 57.176 46.106 13.278 1.00 10.46 111 LEU B N 1
ATOM 2503 C CA . LEU B 1 111 ? 56.78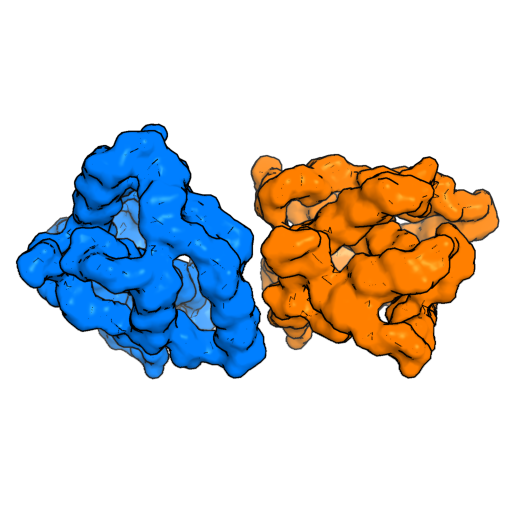6 44.817 12.754 1.00 10.97 111 LEU B CA 1
ATOM 2504 C C . LEU B 1 111 ? 55.411 44.844 12.117 1.00 10.83 111 LEU B C 1
ATOM 2505 O O . LEU B 1 111 ? 55.200 44.154 11.098 1.00 11.43 111 LEU B O 1
ATOM 2510 N N . ARG B 1 112 ? 54.468 45.547 12.706 1.00 11.26 112 ARG B N 1
ATOM 2511 C CA . ARG B 1 112 ? 53.141 45.681 12.082 1.00 11.73 112 ARG B CA 1
ATOM 2512 C C . ARG B 1 112 ? 53.298 46.237 10.682 1.00 12.07 112 ARG B C 1
ATOM 2513 O O . ARG B 1 112 ? 52.719 45.689 9.733 1.00 12.52 112 ARG B O 1
ATOM 2521 N N . ARG B 1 113 ? 54.032 47.318 10.523 1.00 11.66 113 ARG B N 1
ATOM 2522 C CA . ARG B 1 113 ? 54.216 47.947 9.195 1.00 12.09 113 ARG B CA 1
ATOM 2523 C C . ARG B 1 113 ? 54.923 46.984 8.265 1.00 12.42 113 ARG B C 1
ATOM 2524 O O . ARG B 1 113 ? 54.546 46.888 7.063 1.00 13.05 113 ARG B O 1
ATOM 2532 N N . LEU B 1 114 ? 55.924 46.266 8.737 1.00 12.00 114 LEU B N 1
ATOM 2533 C CA . LEU B 1 114 ? 56.635 45.351 7.871 1.00 13.44 114 LEU B CA 1
ATOM 2534 C C . LEU B 1 114 ? 55.712 44.299 7.350 1.00 14.58 114 LEU B C 1
ATOM 2535 O O . LEU B 1 114 ? 55.796 43.921 6.163 1.00 15.07 114 LEU B O 1
ATOM 2540 N N . VAL B 1 115 ? 54.856 43.748 8.204 1.00 14.50 115 VAL B N 1
ATOM 2541 C CA . VAL B 1 115 ? 54.035 42.640 7.760 1.00 17.12 115 VAL B CA 1
ATOM 2542 C C . VAL B 1 115 ? 52.793 43.104 6.976 1.00 15.53 115 VAL B C 1
ATOM 2543 O O . VAL B 1 115 ? 52.373 42.350 6.051 1.00 18.37 115 VAL B O 1
ATOM 2547 N N . VAL B 1 116 ? 52.171 44.232 7.233 1.00 14.99 116 VAL B N 1
ATOM 2548 C CA . VAL B 1 116 ? 50.933 44.600 6.548 1.00 16.61 116 VAL B CA 1
ATOM 2549 C C . VAL B 1 116 ? 51.067 45.545 5.379 1.00 18.01 116 VAL B C 1
ATOM 2550 O O . VAL B 1 116 ? 50.076 45.764 4.642 1.00 21.06 116 VAL B O 1
ATOM 2554 N N . THR B 1 117 ? 52.220 46.175 5.209 1.00 13.76 117 THR B N 1
ATOM 2555 C CA . THR B 1 117 ? 52.404 47.103 4.118 1.00 14.03 117 THR B CA 1
ATOM 2556 C C . THR B 1 117 ? 53.477 46.547 3.153 1.00 13.10 117 THR B C 1
ATOM 2557 O O . THR B 1 117 ? 54.209 45.599 3.464 1.00 12.90 117 THR B O 1
ATOM 2561 N N . ASP B 1 118 ? 53.587 47.276 2.045 1.00 13.78 118 ASP B N 1
ATOM 2562 C CA . ASP B 1 118 ? 54.656 47.008 1.078 1.00 13.68 118 ASP B CA 1
ATOM 2563 C C . ASP B 1 118 ? 55.755 48.021 1.191 1.00 14.57 118 ASP B C 1
ATOM 2564 O O . ASP B 1 118 ? 56.658 48.054 0.299 1.00 14.94 118 ASP B O 1
ATOM 2569 N N . LYS B 1 119 ? 55.753 48.846 2.239 1.00 13.44 119 LYS B N 1
ATOM 2570 C CA . LYS B 1 119 ? 56.791 49.869 2.403 1.00 14.36 119 LYS B CA 1
ATOM 2571 C C . LYS B 1 119 ? 58.150 49.234 2.622 1.00 13.08 119 LYS B C 1
ATOM 2572 O O . LYS B 1 119 ? 58.261 48.108 3.146 1.00 12.88 119 LYS B O 1
ATOM 2578 N N . SER B 1 120 ? 59.229 49.923 2.230 1.00 13.65 120 SER B N 1
ATOM 2579 C CA . SER B 1 120 ? 60.563 49.366 2.504 1.00 13.34 120 SER B CA 1
ATOM 2580 C C . SER B 1 120 ? 60.788 49.146 4.011 1.00 12.52 120 SER B C 1
ATOM 2581 O O . SER B 1 120 ? 60.139 49.822 4.846 1.00 12.65 120 SER B O 1
ATOM 2584 N N . LEU B 1 121 ? 61.715 48.304 4.361 1.00 12.35 121 LEU B N 1
ATOM 2585 C CA . LEU B 1 121 ? 62.027 48.154 5.787 1.00 12.16 121 LEU B CA 1
ATOM 2586 C C . LEU B 1 121 ? 62.483 49.479 6.350 1.00 13.14 121 LEU B C 1
ATOM 2587 O O . LEU B 1 121 ? 62.062 49.857 7.469 1.00 12.69 121 LEU B O 1
ATOM 2592 N N . GLU B 1 122 ? 63.240 50.247 5.580 1.00 13.38 122 GLU B N 1
ATOM 2593 C CA . GLU B 1 122 ? 63.687 51.536 6.057 1.00 14.38 122 GLU B CA 1
ATOM 2594 C C . GLU B 1 122 ? 62.521 52.445 6.397 1.00 13.40 122 GLU B C 1
ATOM 2595 O O . GLU B 1 122 ? 62.527 53.124 7.449 1.00 13.64 122 GLU B O 1
ATOM 2601 N N . GLN B 1 123 ? 61.514 52.494 5.519 1.00 14.34 123 GLN B N 1
ATOM 2602 C CA . GLN B 1 123 ? 60.348 53.306 5.828 1.00 13.90 123 GLN B CA 1
ATOM 2603 C C . GLN B 1 123 ? 59.574 52.753 7.037 1.00 12.28 123 GLN B C 1
ATOM 2604 O O . GLN B 1 123 ? 59.104 53.566 7.839 1.00 12.48 123 GLN B O 1
ATOM 2610 N N . CYS B 1 124 ? 59.464 51.448 7.142 1.00 12.49 124 CYS B N 1
ATOM 2611 C CA . CYS B 1 124 ? 58.725 50.906 8.299 1.00 12.39 124 CYS B CA 1
ATOM 2612 C C . CYS B 1 124 ? 59.427 51.281 9.617 1.00 12.42 124 CYS B C 1
ATOM 2613 O O . CYS B 1 124 ? 58.745 51.679 10.591 1.00 12.46 124 CYS B O 1
ATOM 2616 N N . VAL B 1 125 ? 60.757 51.157 9.667 1.00 11.33 125 VAL B N 1
ATOM 2617 C CA . VAL B 1 125 ? 61.452 51.504 10.900 1.00 12.05 125 VAL B CA 1
ATOM 2618 C C . VAL B 1 125 ? 61.435 52.961 11.204 1.00 12.66 125 VAL B C 1
ATOM 2619 O O . VAL B 1 125 ? 61.339 53.376 12.351 1.00 12.50 125 VAL B O 1
ATOM 2623 N N . THR B 1 126 ? 61.478 53.794 10.153 1.00 12.74 126 THR B N 1
ATOM 2624 C CA . THR B 1 126 ? 61.406 55.261 10.327 1.00 12.81 126 THR B CA 1
ATOM 2625 C C . THR B 1 126 ? 60.039 55.655 10.873 1.00 12.03 126 THR B C 1
ATOM 2626 O O . THR B 1 126 ? 59.946 56.443 11.856 1.00 12.30 126 THR B O 1
ATOM 2630 N N . GLU B 1 127 ? 58.976 55.115 10.276 1.00 12.50 127 GLU B N 1
ATOM 2631 C CA . GLU B 1 127 ? 57.649 55.490 10.801 1.00 12.87 127 GLU B CA 1
ATOM 2632 C C . GLU B 1 127 ? 57.433 54.958 12.217 1.00 12.58 127 GLU B C 1
ATOM 2633 O O . GLU B 1 127 ? 56.804 55.613 13.050 1.00 13.51 127 GLU B O 1
ATOM 2639 N N . ALA B 1 128 ? 57.939 53.770 12.508 1.00 11.43 128 ALA B N 1
ATOM 2640 C CA . ALA B 1 128 ? 57.833 53.228 13.882 1.00 12.50 128 ALA B CA 1
ATOM 2641 C C . ALA B 1 128 ? 58.560 54.106 14.849 1.00 12.51 128 ALA B C 1
ATOM 2642 O O . ALA B 1 128 ? 58.002 54.413 15.927 1.00 13.12 128 ALA B O 1
ATOM 2644 N N . TYR B 1 129 ? 59.791 54.519 14.524 1.00 12.35 129 TYR B N 1
ATOM 2645 C CA . TYR B 1 129 ? 60.575 55.359 15.432 1.00 11.90 129 TYR B CA 1
ATOM 2646 C C . TYR B 1 129 ? 59.847 56.656 15.647 1.00 12.75 129 TYR B C 1
ATOM 2647 O O . TYR B 1 129 ? 59.757 57.195 16.769 1.00 12.94 129 TYR B O 1
ATOM 2656 N N . ASN B 1 130 ? 59.339 57.252 14.557 1.00 13.49 130 ASN B N 1
ATOM 2657 C CA . ASN B 1 130 ? 58.712 58.576 14.642 1.00 14.87 130 ASN B CA 1
ATOM 2658 C C . ASN B 1 130 ? 57.533 58.621 15.599 1.00 13.47 130 ASN B C 1
ATOM 2659 O O . ASN B 1 130 ? 57.280 59.657 16.228 1.00 15.69 130 ASN B O 1
ATOM 2664 N N . CYS B 1 131 ? 56.772 57.523 15.730 1.00 13.83 131 CYS B N 1
ATOM 2665 C CA . CYS B 1 131 ? 55.598 57.536 16.610 1.00 13.99 131 CYS B CA 1
ATOM 2666 C C . CYS B 1 131 ? 55.858 56.982 18.007 1.00 14.12 131 CYS B C 1
ATOM 2667 O O . CYS B 1 131 ? 54.919 56.828 18.795 1.00 14.32 131 CYS B O 1
ATOM 2670 N N . THR B 1 132 ? 57.123 56.665 18.315 1.00 13.44 132 THR B N 1
ATOM 2671 C CA . THR B 1 132 ? 57.428 56.059 19.589 1.00 12.81 132 THR B CA 1
ATOM 2672 C C . THR B 1 132 ? 58.613 56.750 20.243 1.00 13.05 132 THR B C 1
ATOM 2673 O O . THR B 1 132 ? 58.421 57.637 21.085 1.00 14.32 132 THR B O 1
ATOM 2677 N N . LEU B 1 133 ? 59.838 56.323 19.936 1.00 13.17 133 LEU B N 1
ATOM 2678 C CA . LEU B 1 133 ? 61.011 56.780 20.667 1.00 13.72 133 LEU B CA 1
ATOM 2679 C C . LEU B 1 133 ? 61.475 58.181 20.238 1.00 14.11 133 LEU B C 1
ATOM 2680 O O . LEU B 1 133 ? 62.070 58.897 21.063 1.00 14.06 133 LEU B O 1
ATOM 2685 N N . ARG B 1 134 ? 61.212 58.602 18.992 1.00 13.60 134 ARG B N 1
ATOM 2686 C CA . ARG B 1 134 ? 61.767 59.876 18.502 1.00 15.37 134 ARG B CA 1
ATOM 2687 C C . ARG B 1 134 ? 61.467 61.052 19.428 1.00 16.06 134 ARG B C 1
ATOM 2688 O O . ARG B 1 134 ? 62.376 61.805 19.773 1.00 16.19 134 ARG B O 1
ATOM 2696 N N . PRO B 1 135 ? 60.213 61.242 19.822 1.00 16.42 135 PRO B N 1
ATOM 2697 C CA . PRO B 1 135 ? 59.912 62.413 20.698 1.00 17.93 135 PRO B CA 1
ATOM 2698 C C . PRO B 1 135 ? 60.537 62.316 22.069 1.00 18.39 135 PRO B C 1
ATOM 2699 O O . PRO B 1 135 ? 60.558 63.281 22.847 1.00 20.70 135 PRO B O 1
ATOM 2703 N N . CYS B 1 136 ? 61.027 61.126 22.419 1.00 14.68 136 CYS B N 1
ATOM 2704 C CA . CYS B 1 136 ? 61.642 60.937 23.710 1.00 16.73 136 CYS B CA 1
ATOM 2705 C C . CYS B 1 136 ? 63.137 61.153 23.682 1.00 17.46 136 CYS B C 1
ATOM 2706 O O . CYS B 1 136 ? 63.780 61.104 24.728 1.00 16.88 136 CYS B O 1
ATOM 2709 N N . HIS B 1 137 ? 63.718 61.298 22.492 1.00 18.29 137 HIS B N 1
ATOM 2710 C CA . HIS B 1 137 ? 65.178 61.325 22.319 1.00 19.61 137 HIS B CA 1
ATOM 2711 C C . HIS B 1 137 ? 65.718 62.710 22.006 1.00 21.66 137 HIS B C 1
ATOM 2712 O O . HIS B 1 137 ? 65.153 63.415 21.176 1.00 21.77 137 HIS B O 1
ATOM 2719 N N . SER B 1 138 ? 66.924 62.960 22.574 1.00 24.62 138 SER B N 1
ATOM 2720 C CA . SER B 1 138 ? 67.751 64.125 22.240 1.00 26.71 138 SER B CA 1
ATOM 2721 C C . SER B 1 138 ? 68.097 64.157 20.767 1.00 25.48 138 SER B C 1
ATOM 2722 O O . SER B 1 138 ? 68.087 63.084 20.103 1.00 23.36 138 SER B O 1
ATOM 2725 N N . ALA B 1 139 ? 68.468 65.330 20.237 1.00 25.85 139 ALA B N 1
ATOM 2726 C CA . ALA B 1 139 ? 68.920 65.402 18.837 1.00 25.78 139 ALA B CA 1
ATOM 2727 C C . ALA B 1 139 ? 70.149 64.507 18.674 1.00 25.33 139 ALA B C 1
ATOM 2728 O O . ALA B 1 139 ? 70.317 63.844 17.658 1.00 25.13 139 ALA B O 1
ATOM 2730 N N . VAL B 1 140 ? 70.967 64.467 19.706 1.00 25.75 140 VAL B N 1
ATOM 2731 C CA . VAL B 1 140 ? 72.166 63.617 19.774 1.00 26.53 140 VAL B CA 1
ATOM 2732 C C . VAL B 1 140 ? 71.874 62.075 19.596 1.00 24.21 140 VAL B C 1
ATOM 2733 O O . VAL B 1 140 ? 72.498 61.363 18.789 1.00 26.31 140 VAL B O 1
ATOM 2737 N N . ILE B 1 141 ? 70.872 61.576 20.305 1.00 21.80 141 ILE B N 1
ATOM 2738 C CA A ILE B 1 141 ? 70.494 60.165 20.199 0.50 19.90 141 ILE B CA 1
ATOM 2739 C CA B ILE B 1 141 ? 70.459 60.194 20.225 0.50 20.66 141 ILE B CA 1
ATOM 2740 C C . ILE B 1 141 ? 69.742 59.899 18.904 1.00 18.67 141 ILE B C 1
ATOM 2741 O O . ILE B 1 141 ? 69.940 58.885 18.283 1.00 17.76 141 ILE B O 1
ATOM 2750 N N . GLN B 1 142 ? 68.904 60.838 18.465 1.00 18.43 142 GLN B N 1
ATOM 2751 C CA . GLN B 1 142 ? 68.198 60.674 17.178 1.00 19.08 142 GLN B CA 1
ATOM 2752 C C . GLN B 1 142 ? 69.197 60.472 16.059 1.00 17.87 142 GLN B C 1
ATOM 2753 O O . GLN B 1 142 ? 69.005 59.630 15.180 1.00 19.15 142 GLN B O 1
ATOM 2759 N N . LYS B 1 143 ? 70.297 61.255 16.100 1.00 20.73 143 LYS B N 1
ATOM 2760 C CA . LYS B 1 143 ? 71.314 61.161 15.054 1.00 23.03 143 LYS B CA 1
ATOM 2761 C C . LYS B 1 143 ? 71.897 59.755 15.013 1.00 19.02 143 LYS B C 1
ATOM 2762 O O . LYS B 1 143 ? 72.049 59.154 13.936 1.00 19.40 143 LYS B O 1
ATOM 2768 N N . VAL B 1 144 ? 72.192 59.200 16.182 1.00 17.30 144 VAL B N 1
ATOM 2769 C CA . VAL B 1 144 ? 72.673 57.815 16.217 1.00 17.97 144 VAL B CA 1
ATOM 2770 C C . VAL B 1 144 ? 71.618 56.785 15.734 1.00 16.77 144 VAL B C 1
ATOM 2771 O O . VAL B 1 144 ? 71.923 55.885 14.978 1.00 17.70 144 VAL B O 1
ATOM 2775 N N . PHE B 1 145 ? 70.343 57.029 16.097 1.00 16.49 145 PHE B N 1
ATOM 2776 C CA . PHE B 1 145 ? 69.308 56.125 15.612 1.00 16.54 145 PHE B CA 1
ATOM 2777 C C . PHE B 1 145 ? 69.194 56.181 14.097 1.00 15.09 145 PHE B C 1
ATOM 2778 O O . PHE B 1 145 ? 69.217 55.147 13.427 1.00 15.23 145 PHE B O 1
ATOM 2786 N N . TRP B 1 146 ? 69.200 57.390 13.508 1.00 15.86 146 TRP B N 1
ATOM 2787 C CA . TRP B 1 146 ? 69.156 57.452 12.051 1.00 17.67 146 TRP B CA 1
ATOM 2788 C C . TRP B 1 146 ? 70.345 56.799 11.340 1.00 17.42 146 TRP B C 1
ATOM 2789 O O . TRP B 1 146 ? 70.222 56.233 10.259 1.00 19.33 146 TRP B O 1
ATOM 2800 N N . GLY B 1 147 ? 71.535 56.902 11.957 1.00 19.99 147 GLY B N 1
ATOM 2801 C CA . GLY B 1 147 ? 72.690 56.227 11.362 1.00 19.53 147 GLY B CA 1
ATOM 2802 C C . GLY B 1 147 ? 72.496 54.725 11.330 1.00 20.32 147 GLY B C 1
ATOM 2803 O O . GLY B 1 147 ? 72.961 54.031 10.421 1.00 22.39 147 GLY B O 1
ATOM 2804 N N . GLY B 1 148 ? 71.842 54.199 12.348 1.00 18.81 148 GLY B N 1
ATOM 2805 C CA . GLY B 1 148 ? 71.486 52.790 12.321 1.00 19.04 148 GLY B CA 1
ATOM 2806 C C . GLY B 1 148 ? 70.490 52.457 11.215 1.00 19.51 148 GLY B C 1
ATOM 2807 O O . GLY B 1 148 ? 70.608 51.409 10.545 1.00 20.55 148 GLY B O 1
ATOM 2808 N N . VAL B 1 149 ? 69.486 53.333 11.041 1.00 19.78 149 VAL B N 1
ATOM 2809 C CA . VAL B 1 149 ? 68.457 53.097 9.974 1.00 19.82 149 VAL B CA 1
ATOM 2810 C C . VAL B 1 149 ? 69.122 52.967 8.599 1.00 22.65 149 VAL B C 1
ATOM 2811 O O . VAL B 1 149 ? 68.733 52.143 7.758 1.00 22.87 149 VAL B O 1
ATOM 2815 N N . LYS B 1 150 ? 70.189 53.746 8.403 1.00 24.61 150 LYS B N 1
ATOM 2816 C CA . LYS B 1 150 ? 70.943 53.714 7.130 1.00 27.08 150 LYS B CA 1
ATOM 2817 C C . LYS B 1 150 ? 71.507 52.341 6.832 1.00 26.37 150 LYS B C 1
ATOM 2818 O O . LYS B 1 150 ? 71.661 51.977 5.659 1.00 30.22 150 LYS B O 1
ATOM 2824 N N . LEU B 1 151 ? 71.774 51.588 7.884 1.00 26.13 151 LEU B N 1
ATOM 2825 C CA . LEU B 1 151 ? 72.451 50.287 7.854 1.00 26.56 151 LEU B CA 1
ATOM 2826 C C . LEU B 1 151 ? 71.462 49.140 7.844 1.00 24.56 151 LEU B C 1
ATOM 2827 O O . LEU B 1 151 ? 71.850 47.966 7.802 1.00 24.52 151 LEU B O 1
ATOM 2832 N N . ALA B 1 152 ? 70.174 49.477 8.011 1.00 21.43 152 ALA B N 1
ATOM 2833 C CA . ALA B 1 152 ? 69.168 48.443 8.230 1.00 20.93 152 ALA B CA 1
ATOM 2834 C C . ALA B 1 152 ? 69.093 47.530 6.987 1.00 18.19 152 ALA B C 1
ATOM 2835 O O . ALA B 1 152 ? 69.303 47.992 5.825 1.00 18.46 152 ALA B O 1
ATOM 2837 N N . PRO B 1 153 ? 68.779 46.264 7.201 1.00 15.85 153 PRO B N 1
ATOM 2838 C CA . PRO B 1 153 ? 68.704 45.319 6.087 1.00 15.24 153 PRO B CA 1
ATOM 2839 C C . PRO B 1 153 ? 67.432 45.520 5.254 1.00 15.68 153 PRO B C 1
ATOM 2840 O O . PRO B 1 153 ? 66.501 46.280 5.651 1.00 16.09 153 PRO B O 1
ATOM 2844 N N . SER B 1 154 ? 67.351 44.815 4.149 1.00 14.52 154 SER B N 1
ATOM 2845 C CA . SER B 1 154 ? 66.117 44.703 3.410 1.00 14.34 154 SER B CA 1
ATOM 2846 C C . SER B 1 154 ? 65.142 43.815 4.170 1.00 13.72 154 SER B C 1
ATOM 2847 O O . SER B 1 154 ? 65.530 43.081 5.106 1.00 14.90 154 SER B O 1
ATOM 2850 N N . ARG B 1 155 ? 63.877 43.896 3.789 1.00 15.03 155 ARG B N 1
ATOM 2851 C CA . ARG B 1 155 ? 62.848 42.992 4.354 1.00 16.00 155 ARG B CA 1
ATOM 2852 C C . ARG B 1 155 ? 63.264 41.536 4.232 1.00 16.52 155 ARG B C 1
ATOM 2853 O O . ARG B 1 155 ? 63.182 40.770 5.175 1.00 16.74 155 ARG B O 1
ATOM 2861 N N . GLU B 1 156 ? 63.767 41.137 3.075 1.00 17.79 156 GLU B N 1
ATOM 2862 C CA . GLU B 1 156 ? 64.116 39.755 2.870 1.00 19.98 156 GLU B CA 1
ATOM 2863 C C . GLU B 1 156 ? 65.222 39.311 3.809 1.00 18.98 156 GLU B C 1
ATOM 2864 O O . GLU B 1 156 ? 65.150 38.244 4.463 1.00 20.44 156 GLU B O 1
ATOM 2870 N N . ARG B 1 157 ? 66.261 40.119 3.918 1.00 17.50 157 ARG B N 1
ATOM 2871 C CA . ARG B 1 157 ? 67.394 39.813 4.771 1.00 20.22 157 ARG B CA 1
ATOM 2872 C C . ARG B 1 157 ? 66.979 39.773 6.259 1.00 17.49 157 ARG B C 1
ATOM 2873 O O . ARG B 1 157 ? 67.425 38.933 7.012 1.00 18.54 157 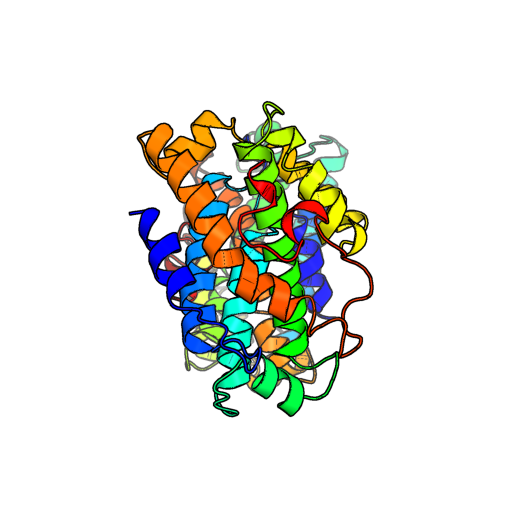ARG B O 1
ATOM 2881 N N . PHE B 1 158 ? 66.126 40.728 6.673 1.00 15.40 158 PHE B N 1
ATOM 2882 C CA . PHE B 1 158 ? 65.603 40.761 8.052 1.00 15.25 158 PHE B CA 1
ATOM 2883 C C . PHE B 1 158 ? 64.842 39.443 8.363 1.00 14.91 158 PHE B C 1
ATOM 2884 O O . PHE B 1 158 ? 65.101 38.745 9.383 1.00 15.68 158 PHE B O 1
ATOM 2892 N N . TYR B 1 159 ? 63.889 39.064 7.499 1.00 15.13 159 TYR B N 1
ATOM 2893 C CA . TYR B 1 159 ? 63.152 37.796 7.718 1.00 16.48 159 TYR B CA 1
ATOM 2894 C C . TYR B 1 159 ? 64.111 36.616 7.764 1.00 18.06 159 TYR B C 1
ATOM 2895 O O . TYR B 1 159 ? 63.995 35.739 8.633 1.00 18.49 159 TYR B O 1
ATOM 2904 N N . ARG B 1 160 ? 65.110 36.584 6.865 1.00 18.34 160 ARG B N 1
ATOM 2905 C CA . ARG B 1 160 ? 65.981 35.403 6.782 1.00 20.73 160 ARG B CA 1
ATOM 2906 C C . ARG B 1 160 ? 66.817 35.266 8.019 1.00 21.10 160 ARG B C 1
ATOM 2907 O O . ARG B 1 160 ? 67.175 34.155 8.393 1.00 22.16 160 ARG B O 1
ATOM 2915 N N . LYS B 1 161 ? 67.154 36.379 8.665 1.00 19.21 161 LYS B N 1
ATOM 2916 C CA . LYS B 1 161 ? 67.900 36.331 9.945 1.00 21.68 161 LYS B CA 1
ATOM 2917 C C . LYS B 1 161 ? 67.072 35.585 11.012 1.00 22.12 161 LYS B C 1
ATOM 2918 O O . LYS B 1 161 ? 67.620 34.913 11.891 1.00 22.65 161 LYS B O 1
ATOM 2924 N N . LEU B 1 162 ? 65.762 35.718 10.937 1.00 20.86 162 LEU B N 1
ATOM 2925 C CA . LEU B 1 162 ? 64.867 35.118 11.949 1.00 22.19 162 LEU B CA 1
ATOM 2926 C C . LEU B 1 162 ? 64.613 33.636 11.646 1.00 24.41 162 LEU B C 1
ATOM 2927 O O . LEU B 1 162 ? 64.533 32.771 12.579 1.00 25.37 162 LEU B O 1
ATOM 2932 N N . HIS B 1 163 ? 64.427 33.313 10.376 1.00 24.72 163 HIS B N 1
ATOM 2933 C CA . HIS B 1 163 ? 64.169 31.921 9.989 1.00 26.54 163 HIS B CA 1
ATOM 2934 C C . HIS B 1 163 ? 64.505 31.750 8.507 1.00 27.05 163 HIS B C 1
ATOM 2935 O O . HIS B 1 163 ? 64.132 32.602 7.701 1.00 25.88 163 HIS B O 1
ATOM 2942 N N . PRO B 1 164 ? 65.212 30.634 8.144 1.00 28.21 164 PRO B N 1
ATOM 2943 C CA . PRO B 1 164 ? 65.519 30.400 6.705 1.00 28.91 164 PRO B CA 1
ATOM 2944 C C . PRO B 1 164 ? 64.318 30.322 5.754 1.00 28.97 164 PRO B C 1
ATOM 2945 O O . PRO B 1 164 ? 64.444 30.667 4.583 1.00 30.27 164 PRO B O 1
ATOM 2949 N N . ASP B 1 165 ? 63.150 29.886 6.243 1.00 27.35 165 ASP B N 1
ATOM 2950 C CA . ASP B 1 165 ? 61.951 29.941 5.461 1.00 26.58 165 ASP B CA 1
ATOM 2951 C C . ASP B 1 165 ? 61.343 31.286 5.799 1.00 26.84 165 ASP B C 1
ATOM 2952 O O . ASP B 1 165 ? 60.890 31.497 6.943 1.00 25.29 165 ASP B O 1
ATOM 2957 N N . LEU B 1 166 ? 61.321 32.174 4.814 1.00 26.07 166 LEU B N 1
ATOM 2958 C CA . LEU B 1 166 ? 60.813 33.542 4.995 1.00 26.46 166 LEU B CA 1
ATOM 2959 C C . LEU B 1 166 ? 59.332 33.558 5.325 1.00 25.65 166 LEU B C 1
ATOM 2960 O O . LEU B 1 166 ? 58.894 34.462 6.075 1.00 23.15 166 LEU B O 1
ATOM 2965 N N . ASN B 1 167 ? 58.557 32.562 4.839 1.00 24.76 167 ASN B N 1
ATOM 2966 C CA . ASN B 1 167 ? 57.128 32.479 5.206 1.00 24.25 167 ASN B CA 1
ATOM 2967 C C . ASN B 1 167 ? 56.952 32.129 6.682 1.00 22.55 167 ASN B C 1
ATOM 2968 O O . ASN B 1 167 ? 56.028 32.659 7.324 1.00 22.22 167 ASN B O 1
ATOM 2973 N N . ILE B 1 168 ? 57.822 31.301 7.224 1.00 21.35 168 ILE B N 1
ATOM 2974 C CA . ILE B 1 168 ? 57.761 30.964 8.646 1.00 22.03 168 ILE B CA 1
ATOM 2975 C C . ILE B 1 168 ? 58.166 32.183 9.450 1.00 20.99 168 ILE B C 1
ATOM 2976 O O . ILE B 1 168 ? 57.538 32.479 10.458 1.00 19.08 168 ILE B O 1
ATOM 2981 N N . ALA B 1 169 ? 59.197 32.913 9.022 1.00 19.55 169 ALA B N 1
ATOM 2982 C CA . ALA B 1 169 ? 59.618 34.096 9.773 1.00 18.39 169 ALA B CA 1
ATOM 2983 C C . ALA B 1 169 ? 58.453 35.045 9.772 1.00 17.64 169 ALA B C 1
ATOM 2984 O O . ALA B 1 169 ? 58.133 35.616 10.829 1.00 15.90 169 ALA B O 1
ATOM 2986 N N . LYS B 1 170 ? 57.822 35.300 8.645 1.00 18.09 170 LYS B N 1
ATOM 2987 C CA . LYS B 1 170 ? 56.716 36.260 8.600 1.00 18.32 170 LYS B CA 1
ATOM 2988 C C . LYS B 1 170 ? 55.544 35.810 9.473 1.00 17.47 170 LYS B C 1
ATOM 2989 O O . LYS B 1 170 ? 54.930 36.627 10.185 1.00 17.30 170 LYS B O 1
ATOM 2995 N N . ALA B 1 171 ? 55.219 34.512 9.424 1.00 17.01 171 ALA B N 1
ATOM 2996 C CA . ALA B 1 171 ? 54.085 34.036 10.183 1.00 16.63 171 ALA B CA 1
ATOM 2997 C C . ALA B 1 171 ? 54.391 34.122 11.683 1.00 15.28 171 ALA B C 1
ATOM 2998 O O . ALA B 1 171 ? 53.459 34.448 12.479 1.00 15.14 171 ALA B O 1
ATOM 3000 N N . LYS B 1 172 ? 55.612 33.836 12.103 1.00 15.90 172 LYS B N 1
ATOM 3001 C CA . LYS B 1 172 ? 55.935 33.889 13.517 1.00 15.16 172 LYS B CA 1
ATOM 3002 C C . LYS B 1 172 ? 55.944 35.340 13.983 1.00 14.52 172 LYS B C 1
ATOM 3003 O O . LYS B 1 172 ? 55.594 35.621 15.138 1.00 14.55 172 LYS B O 1
ATOM 3009 N N A ILE B 1 173 ? 56.345 36.286 13.117 0.50 13.47 173 ILE B N 1
ATOM 3010 N N B ILE B 1 173 ? 56.353 36.278 13.131 0.50 14.09 173 ILE B N 1
ATOM 3011 C CA A ILE B 1 173 ? 56.227 37.730 13.462 0.50 13.27 173 ILE B CA 1
ATOM 3012 C CA B ILE B 1 173 ? 56.262 37.691 13.530 0.50 14.00 173 ILE B CA 1
ATOM 3013 C C A ILE B 1 173 ? 54.794 38.091 13.742 0.50 13.15 173 ILE B C 1
ATOM 3014 C C B ILE B 1 173 ? 54.797 38.116 13.732 0.50 13.75 173 ILE B C 1
ATOM 3015 O O A ILE B 1 173 ? 54.493 38.733 14.763 0.50 12.57 173 ILE B O 1
ATOM 3016 O O B ILE B 1 173 ? 54.470 38.816 14.708 0.50 13.06 173 ILE B O 1
ATOM 3025 N N . GLU B 1 174 ? 53.884 37.708 12.849 1.00 13.05 174 GLU B N 1
ATOM 3026 C CA . GLU B 1 174 ? 52.470 38.004 13.066 1.00 13.94 174 GLU B CA 1
ATOM 3027 C C . GLU B 1 174 ? 51.955 37.339 14.372 1.00 12.92 174 GLU B C 1
ATOM 3028 O O . GLU B 1 174 ? 51.250 37.988 15.131 1.00 12.65 174 GLU B O 1
ATOM 3034 N N . GLU B 1 175 ? 52.315 36.078 14.598 1.00 13.14 175 GLU B N 1
ATOM 3035 C CA . GLU B 1 175 ? 51.873 35.382 15.844 1.00 13.66 175 GLU B CA 1
ATOM 3036 C C . GLU B 1 175 ? 52.424 36.131 17.065 1.00 13.22 175 GLU B C 1
ATOM 3037 O O . GLU B 1 175 ? 51.711 36.357 18.072 1.00 13.23 175 GLU B O 1
ATOM 3043 N N . PHE B 1 176 ? 53.706 36.534 17.036 1.00 12.30 176 PHE B N 1
ATOM 3044 C CA . PHE B 1 176 ? 54.302 37.298 18.109 1.00 11.92 176 PHE B CA 1
ATOM 3045 C C . PHE B 1 176 ? 53.550 38.590 18.367 1.00 11.60 176 PHE B C 1
ATOM 3046 O O . PHE B 1 176 ? 53.249 38.957 19.504 1.00 12.33 176 PHE B O 1
ATOM 3054 N N . LEU B 1 177 ? 53.255 39.347 17.313 1.00 11.46 177 LEU B N 1
ATOM 3055 C CA . LEU B 1 177 ? 52.514 40.605 17.467 1.00 11.58 177 LEU B CA 1
ATOM 3056 C C . LEU B 1 177 ? 51.174 40.409 18.148 1.00 10.71 177 LEU B C 1
ATOM 3057 O O . LEU B 1 177 ? 50.766 41.231 18.979 1.00 11.31 177 LEU B O 1
ATOM 3062 N N . ILE B 1 178 ? 50.511 39.320 17.761 1.00 12.01 178 ILE B N 1
ATOM 3063 C CA . ILE B 1 178 ? 49.189 39.025 18.403 1.00 12.52 178 ILE B CA 1
ATOM 3064 C C . ILE B 1 178 ? 49.355 38.733 19.931 1.00 13.01 178 ILE B C 1
ATOM 3065 O O . ILE B 1 178 ? 48.553 39.239 20.722 1.00 12.54 178 ILE B O 1
ATOM 3070 N N . GLU B 1 179 ? 50.391 37.990 20.311 1.00 11.90 179 GLU B N 1
ATOM 3071 C CA . GLU B 1 179 ? 50.600 37.658 21.708 1.00 11.19 179 GLU B CA 1
ATOM 3072 C C . GLU B 1 179 ? 51.090 38.824 22.527 1.00 11.95 179 GLU B C 1
ATOM 3073 O O . GLU B 1 179 ? 50.772 38.984 23.707 1.00 12.56 179 GLU B O 1
ATOM 3079 N N . LEU B 1 180 ? 51.999 39.623 21.930 1.00 11.10 180 LEU B N 1
ATOM 3080 C CA . LEU B 1 180 ? 52.530 40.767 22.599 1.00 11.51 180 LEU B CA 1
ATOM 3081 C C . LEU B 1 180 ? 51.424 41.767 22.950 1.00 10.71 180 LEU B C 1
ATOM 3082 O O . LEU B 1 180 ? 51.514 42.478 23.978 1.00 10.69 180 LEU B O 1
ATOM 3087 N N . HIS B 1 181 ? 50.374 41.795 22.117 1.00 10.57 181 HIS B N 1
ATOM 3088 C CA . HIS B 1 181 ? 49.457 42.916 22.123 1.00 11.39 181 HIS B CA 1
ATOM 3089 C C . HIS B 1 181 ? 48.780 43.198 23.445 1.00 12.76 181 HIS B C 1
ATOM 3090 O O . HIS B 1 181 ? 48.810 44.319 23.929 1.00 11.75 181 HIS B O 1
ATOM 3097 N N . ASP B 1 182 ? 48.149 42.166 24.031 1.00 12.96 182 ASP B N 1
ATOM 3098 C CA . ASP B 1 182 ? 47.287 42.514 25.185 1.00 13.04 182 ASP B CA 1
ATOM 3099 C C . ASP B 1 182 ? 48.132 42.960 26.400 1.00 12.59 182 ASP B C 1
ATOM 3100 O O . ASP B 1 182 ? 47.851 43.996 26.988 1.00 12.95 182 ASP B O 1
ATOM 3105 N N . PRO B 1 183 ? 49.205 42.225 26.734 1.00 12.18 183 PRO B N 1
ATOM 3106 C CA . PRO B 1 183 ? 49.998 42.718 27.869 1.00 12.73 183 PRO B CA 1
ATOM 3107 C C . PRO B 1 183 ? 50.651 44.080 27.587 1.00 11.68 183 PRO B C 1
ATOM 3108 O O . PRO B 1 183 ? 50.726 44.946 28.445 1.00 12.61 183 PRO B O 1
ATOM 3112 N N . LEU B 1 184 ? 51.154 44.264 26.342 1.00 12.28 184 LEU B N 1
ATOM 3113 C CA . LEU B 1 184 ? 51.752 45.550 26.076 1.00 12.50 184 LEU B CA 1
ATOM 3114 C C . LEU B 1 184 ? 50.746 46.701 26.185 1.00 12.35 184 LEU B C 1
ATOM 3115 O O . LEU B 1 184 ? 51.033 47.729 26.792 1.00 12.80 184 LEU B O 1
ATOM 3120 N N . CYS B 1 185 ? 49.570 46.518 25.605 1.00 13.37 185 CYS B N 1
ATOM 3121 C CA . CYS B 1 185 ? 48.551 47.572 25.711 1.00 13.21 185 CYS B CA 1
ATOM 3122 C C . CYS B 1 185 ? 48.085 47.812 27.144 1.00 13.24 185 CYS B C 1
ATOM 3123 O O . CYS B 1 185 ? 47.791 48.948 27.480 1.00 13.63 1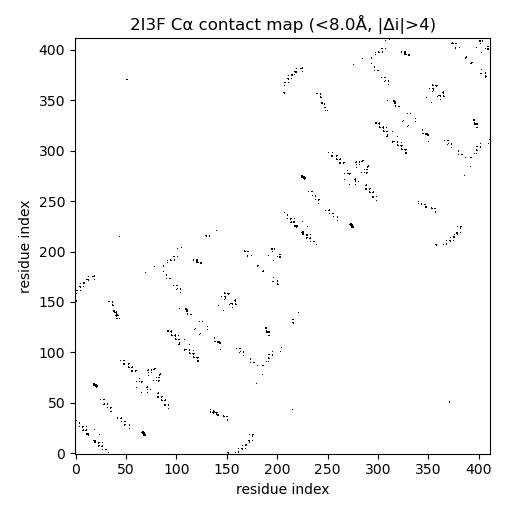85 CYS B O 1
ATOM 3126 N N . CYS B 1 186 ? 48.045 46.740 27.914 1.00 13.00 186 CYS B N 1
ATOM 3127 C CA . CYS B 1 186 ? 47.725 46.889 29.355 1.00 12.64 186 CYS B CA 1
ATOM 3128 C C . CYS B 1 186 ? 48.772 47.780 30.015 1.00 12.95 186 CYS B C 1
ATOM 3129 O O . CYS B 1 186 ? 48.470 48.706 30.762 1.00 14.63 186 CYS B O 1
ATOM 3132 N N . ILE B 1 187 ? 50.084 47.504 29.756 1.00 13.20 187 ILE B N 1
ATOM 3133 C CA . ILE B 1 187 ? 51.129 48.344 30.315 1.00 12.48 187 ILE B CA 1
ATOM 3134 C C . ILE B 1 187 ? 51.045 49.795 29.807 1.00 12.56 187 ILE B C 1
ATOM 3135 O O . ILE B 1 187 ? 51.209 50.738 30.600 1.00 13.92 187 ILE B O 1
ATOM 3140 N N . VAL B 1 188 ? 50.758 49.976 28.521 1.00 12.58 188 VAL B N 1
ATOM 3141 C CA . VAL B 1 188 ? 50.581 51.319 27.979 1.00 14.12 188 VAL B CA 1
ATOM 3142 C C . VAL B 1 188 ? 49.489 52.115 28.733 1.00 14.43 188 VAL B C 1
ATOM 3143 O O . VAL B 1 188 ? 49.694 53.268 29.126 1.00 14.72 188 VAL B O 1
ATOM 3147 N N . GLN B 1 189 ? 48.333 51.457 28.909 1.00 14.79 189 GLN B N 1
ATOM 3148 C CA A GLN B 1 189 ? 47.229 52.131 29.600 0.50 16.25 189 GLN B CA 1
ATOM 3149 C CA B GLN B 1 189 ? 47.246 52.164 29.604 0.50 15.78 189 GLN B CA 1
ATOM 3150 C C . GLN B 1 189 ? 47.612 52.442 31.049 1.00 16.63 189 GLN B C 1
ATOM 3151 O O . GLN B 1 189 ? 47.285 53.539 31.559 1.00 17.21 189 GLN B O 1
ATOM 3162 N N . PHE B 1 190 ? 48.287 51.511 31.722 1.00 14.82 190 PHE B N 1
ATOM 3163 C CA . PHE B 1 190 ? 48.696 51.726 33.093 1.00 14.76 190 PHE B CA 1
ATOM 3164 C C . PHE B 1 190 ? 49.633 52.908 33.233 1.00 17.31 190 PHE B C 1
ATOM 3165 O O . PHE B 1 190 ? 49.531 53.684 34.200 1.00 17.73 190 PHE B O 1
ATOM 3173 N N . PHE B 1 191 ? 50.555 53.099 32.276 1.00 15.94 191 PHE B N 1
ATOM 3174 C CA . PHE B 1 191 ? 51.440 54.252 32.336 1.00 15.17 191 PHE B CA 1
ATOM 3175 C C . PHE B 1 191 ? 50.720 55.588 32.149 1.00 16.85 191 PHE B C 1
ATOM 3176 O O . PHE B 1 191 ? 51.093 56.591 32.770 1.00 19.00 191 PHE B O 1
ATOM 3184 N N . PHE B 1 192 ? 49.674 55.565 31.343 1.00 17.34 192 PHE B N 1
ATOM 3185 C CA . PHE B 1 192 ? 48.740 56.730 31.352 1.00 19.39 192 PHE B CA 1
ATOM 3186 C C . PHE B 1 192 ? 47.987 56.904 32.649 1.00 20.89 192 PHE B C 1
ATOM 3187 O O . PHE B 1 192 ? 47.992 58.026 33.212 1.00 22.32 192 PHE B O 1
ATOM 3195 N N . GLN B 1 193 ? 47.421 55.828 33.181 1.00 21.66 193 GLN B N 1
ATOM 3196 C CA . GLN B 1 193 ? 46.682 55.945 34.449 1.00 22.88 193 GLN B CA 1
ATOM 3197 C C . GLN B 1 193 ? 47.556 56.560 35.546 1.00 23.83 193 GLN B C 1
ATOM 3198 O O . GLN B 1 193 ? 47.063 57.389 36.359 1.00 24.95 193 GLN B O 1
ATOM 3204 N N . ARG B 1 194 ? 48.823 56.158 35.605 1.00 22.82 194 ARG B N 1
ATOM 3205 C CA . ARG B 1 194 ? 49.791 56.595 36.594 1.00 22.66 194 ARG B CA 1
ATOM 3206 C C . ARG B 1 194 ? 50.366 57.986 36.259 1.00 22.18 194 ARG B C 1
ATOM 3207 O O . ARG B 1 194 ? 51.190 58.483 37.009 1.00 22.35 194 ARG B O 1
ATOM 3215 N N . GLU B 1 195 ? 50.010 58.534 35.095 1.00 20.95 195 GLU B N 1
ATOM 3216 C CA . GLU B 1 195 ? 50.528 59.830 34.585 1.00 23.13 195 GLU B CA 1
ATOM 3217 C C . GLU B 1 195 ? 52.033 59.822 34.409 1.00 22.24 195 GLU B C 1
ATOM 3218 O O . GLU B 1 195 ? 52.737 60.742 34.761 1.00 22.25 195 GLU B O 1
ATOM 3224 N N . LEU B 1 196 ? 52.521 58.723 33.821 1.00 19.39 196 LEU B N 1
ATOM 3225 C CA . LEU B 1 196 ? 53.960 58.507 33.651 1.00 18.87 196 LEU B CA 1
ATOM 3226 C C . LEU B 1 196 ? 54.434 58.649 32.220 1.00 17.02 196 LEU B C 1
ATOM 3227 O O . LEU B 1 196 ? 55.637 58.694 31.998 1.00 18.81 196 LEU B O 1
ATOM 3232 N N . GLU B 1 197 ? 53.504 58.723 31.275 1.00 17.14 197 GLU B N 1
ATOM 3233 C CA . GLU B 1 197 ? 53.860 58.783 29.857 1.00 17.02 197 GLU B CA 1
ATOM 3234 C C . GLU B 1 197 ? 53.252 60.062 29.262 1.00 16.49 197 GLU B C 1
ATOM 3235 O O . GLU B 1 197 ? 52.024 60.161 29.175 1.00 17.89 197 GLU B O 1
ATOM 3241 N N . ASP B 1 198 ? 54.110 60.945 28.831 1.00 17.98 198 ASP B N 1
ATOM 3242 C CA . ASP B 1 198 ? 53.634 62.100 28.101 1.00 16.55 198 ASP B CA 1
ATOM 3243 C C . ASP B 1 198 ? 54.492 62.480 26.885 1.00 17.80 198 ASP B C 1
ATOM 3244 O O . ASP B 1 198 ? 54.439 63.619 26.382 1.00 18.85 198 ASP B O 1
ATOM 3249 N N . GLN B 1 199 ? 55.190 61.495 26.327 1.00 15.79 199 GLN B N 1
ATOM 3250 C CA A GLN B 1 199 ? 55.974 61.765 25.106 0.50 16.56 199 GLN B CA 1
ATOM 3251 C CA B GLN B 1 199 ? 56.037 61.719 25.165 0.50 16.03 199 GLN B CA 1
ATOM 3252 C C . GLN B 1 199 ? 55.725 60.763 23.993 1.00 13.96 199 GLN B C 1
ATOM 3253 O O . GLN B 1 199 ? 55.624 61.153 22.831 1.00 15.72 199 GLN B O 1
ATOM 3264 N N . CYS B 1 200 ? 55.634 59.489 24.329 1.00 14.62 200 CYS B N 1
ATOM 3265 C CA . CYS B 1 200 ? 55.462 58.416 23.362 1.00 14.38 200 CYS B CA 1
ATOM 3266 C C . CYS B 1 200 ? 54.050 57.897 23.380 1.00 14.39 200 CYS B C 1
ATOM 3267 O O . CYS B 1 200 ? 53.591 57.346 24.373 1.00 15.01 200 CYS B O 1
ATOM 3270 N N . TRP B 1 201 ? 53.368 58.022 22.257 1.00 14.19 201 TRP B N 1
ATOM 3271 C CA . TRP B 1 201 ? 51.999 57.546 22.138 1.00 15.03 201 TRP B CA 1
ATOM 3272 C C . TRP B 1 201 ? 51.840 56.289 21.306 1.00 15.35 201 TRP B C 1
ATOM 3273 O O . TRP B 1 201 ? 50.818 55.615 21.331 1.00 18.96 201 TRP B O 1
ATOM 3284 N N . GLY B 1 202 ? 52.871 55.910 20.570 1.00 14.28 202 GLY B N 1
ATOM 3285 C CA . GLY B 1 202 ? 52.833 54.666 19.884 1.00 15.90 202 GLY B CA 1
ATOM 3286 C C . GLY B 1 202 ? 51.942 54.615 18.671 1.00 15.21 202 GLY B C 1
ATOM 3287 O O . GLY B 1 202 ? 51.451 55.626 18.171 1.00 17.47 202 GLY B O 1
ATOM 3288 N N . ASP B 1 203 ? 51.715 53.414 18.201 1.00 13.83 203 ASP B N 1
ATOM 3289 C CA . ASP B 1 203 ? 50.996 53.147 16.966 1.00 13.22 203 ASP B CA 1
ATOM 3290 C C . ASP B 1 203 ? 49.520 52.905 17.245 1.00 13.14 203 ASP B C 1
ATOM 3291 O O . ASP B 1 203 ? 49.126 51.892 17.840 1.00 13.85 203 ASP B O 1
ATOM 3296 N N . GLU B 1 204 ? 48.691 53.845 16.835 1.00 13.49 204 GLU B N 1
ATOM 3297 C CA . GLU B 1 204 ? 47.309 53.793 17.190 1.00 13.82 204 GLU B CA 1
ATOM 3298 C C . GLU B 1 204 ? 46.591 52.561 16.631 1.00 13.61 204 GLU B C 1
ATOM 3299 O O . GLU B 1 204 ? 45.782 51.929 17.303 1.00 14.99 204 GLU B O 1
ATOM 3305 N N . VAL B 1 205 ? 46.931 52.155 15.410 1.00 13.43 205 VAL B N 1
ATOM 3306 C CA . VAL B 1 205 ? 46.296 51.015 14.835 1.00 15.21 205 VAL B CA 1
ATOM 3307 C C . VAL B 1 205 ? 46.605 49.737 15.651 1.00 14.00 205 VAL B C 1
ATOM 3308 O O . VAL B 1 205 ? 45.733 48.970 15.993 1.00 15.07 205 VAL B O 1
ATOM 3312 N N . TYR B 1 206 ? 47.889 49.550 15.913 1.00 13.57 206 TYR B N 1
ATOM 3313 C CA . TYR B 1 206 ? 48.257 48.335 16.650 1.00 13.15 206 TYR B CA 1
ATOM 3314 C C . TYR B 1 206 ? 47.586 48.310 18.009 1.00 12.50 206 TYR B C 1
ATOM 3315 O O . TYR B 1 206 ? 47.120 47.234 18.476 1.00 13.45 206 TYR B O 1
ATOM 3324 N N . GLN B 1 207 ? 47.557 49.488 18.662 1.00 11.92 207 GLN B N 1
ATOM 3325 C CA . GLN B 1 207 ? 47.088 49.544 20.064 1.00 13.73 207 GLN B CA 1
ATOM 3326 C C . GLN B 1 207 ? 45.543 49.555 20.207 1.00 15.25 207 GLN B C 1
ATOM 3327 O O . GLN B 1 207 ? 45.067 49.670 21.349 1.00 16.50 207 GLN B O 1
ATOM 3333 N N . ARG B 1 208 ? 44.831 49.358 19.106 1.00 14.77 208 ARG B N 1
ATOM 3334 C CA . ARG B 1 208 ? 43.373 49.145 19.223 1.00 17.05 208 ARG B CA 1
ATOM 3335 C C . ARG B 1 208 ? 43.079 47.929 20.058 1.00 19.41 208 ARG B C 1
ATOM 3336 O O . ARG B 1 208 ? 43.929 47.074 20.279 1.00 18.63 208 ARG B O 1
ATOM 3344 N N . LYS B 1 209 ? 41.829 47.771 20.477 1.00 20.87 209 LYS B N 1
ATOM 3345 C CA . LYS B 1 209 ? 41.513 46.790 21.477 1.00 22.18 209 LYS B CA 1
ATOM 3346 C C . LYS B 1 209 ? 41.691 45.341 21.076 1.00 20.96 209 LYS B C 1
ATOM 3347 O O . LYS B 1 209 ? 42.227 44.579 21.864 1.00 21.14 209 LYS B O 1
ATOM 3353 N N . ASP B 1 210 ? 41.290 44.908 19.879 1.00 22.13 210 ASP B N 1
ATOM 3354 C CA A ASP B 1 210 ? 41.484 43.497 19.530 0.50 21.80 210 ASP B CA 1
ATOM 3355 C CA B ASP B 1 210 ? 41.498 43.504 19.583 0.50 22.89 210 ASP B CA 1
ATOM 3356 C C . ASP B 1 210 ? 42.897 43.243 19.035 1.00 20.64 210 ASP B C 1
ATOM 3357 O O . ASP B 1 210 ? 43.409 43.999 18.217 1.00 22.19 210 ASP B O 1
ATOM 3366 N N . SER B 1 211 ? 43.437 42.138 19.467 1.00 21.49 211 SER B N 1
ATOM 3367 C CA . SER B 1 211 ? 44.864 41.873 19.157 1.00 21.84 211 SER B CA 1
ATOM 3368 C C . SER B 1 211 ? 45.128 41.518 17.695 1.00 22.81 211 SER B C 1
ATOM 3369 O O . SER B 1 211 ? 46.291 41.452 17.288 1.00 20.69 211 SER B O 1
ATOM 3372 N N . SER B 1 212 ? 44.094 41.303 16.883 1.00 22.16 212 SER B N 1
ATOM 3373 C CA . SER B 1 212 ? 44.268 41.142 15.408 1.00 21.79 212 SER B CA 1
ATOM 3374 C C . SER B 1 212 ? 43.694 42.315 14.633 1.00 21.25 212 SER B C 1
ATOM 3375 O O . SER B 1 212 ? 43.620 42.282 13.395 1.00 22.12 212 SER B O 1
ATOM 3378 N N . GLU B 1 213 ? 43.275 43.384 15.291 1.00 21.24 213 GLU B N 1
ATOM 3379 C CA . GLU B 1 213 ? 42.689 44.469 14.543 1.00 23.55 213 GLU B CA 1
ATOM 3380 C C . GLU B 1 213 ? 43.631 45.053 13.494 1.00 23.07 213 GLU B C 1
ATOM 3381 O O . GLU B 1 213 ? 43.228 45.426 12.390 1.00 23.52 213 GLU B O 1
ATOM 3387 N N . TRP B 1 214 ? 44.902 45.172 13.832 1.00 21.58 214 TRP B N 1
ATOM 3388 C CA . TRP B 1 214 ? 45.912 45.690 12.903 1.00 20.96 214 TRP B CA 1
ATOM 3389 C C . TRP B 1 214 ? 46.014 44.859 11.598 1.00 22.01 214 TRP B C 1
ATOM 3390 O O . TRP B 1 214 ? 46.563 45.325 10.593 1.00 21.70 214 TRP B O 1
ATOM 3401 N N . LEU B 1 215 ? 45.563 43.612 11.634 1.00 21.94 215 LEU B N 1
ATOM 3402 C CA . LEU B 1 215 ? 45.489 42.800 10.412 1.00 25.64 215 LEU B CA 1
ATOM 3403 C C . LEU B 1 215 ? 44.311 43.208 9.480 1.00 28.93 215 LEU B C 1
ATOM 3404 O O . LEU B 1 215 ? 44.259 42.771 8.333 1.00 29.08 215 LEU B O 1
ATOM 3409 N N . LYS B 1 216 ? 43.380 44.034 9.944 1.00 32.39 216 LYS B N 1
ATOM 3410 C CA . LYS B 1 216 ? 42.136 44.246 9.155 1.00 35.37 216 LYS B CA 1
ATOM 3411 C C . LYS B 1 216 ? 42.264 45.302 8.053 1.00 36.69 216 LYS B C 1
ATOM 3412 O O . LYS B 1 216 ? 43.296 45.988 7.934 1.00 39.04 216 LYS B O 1
#

Foldseek 3Di:
DLLVLLVLLLVQDQDPVLWTFDPSVLVSLVSCLLLQPLFPPLSVVLNCLSVVLSVQLCVLCVPVVDGTLLSSCVVQLDLPRSNNVSVLSSLLSVLLVLQLLLCLLQHPDWSLVSNVVSCVQGCVQVDDPVVVVSNVVSSVSGDTSQSSLCSSPVDNVVSSVSSLSSQLSNQSNSLSVVVVCVVSVNDDTHDGDPQCNPDHSCSSND/DLLVLLVLLLPFDQDPVLWTFDPSVLVSLLSCLLLVCLQPDAPVVLSVLSVVLSVLLVVLCVPVVDGTLLSSCVVQLDLPRSNNVSVVVSLLSVLLSLQLLLCLLQHPDWSLVSNVVSCVQGCVQVDDPVVVVRVVVSSVSGDTSVSSQCSSPVPSVVSNVSSLSSQLSNQSNSLSSVVVCVVSVNDDGHDGDPQCNPDHNCSSVD

Solvent-accessible surface area: 18431 Å² total; per-residue (Å²): 136,2,21,58,0,18,93,27,2,129,100,5,65,48,157,181,113,30,64,0,30,0,99,46,1,0,63,0,0,128,30,1,26,71,0,0,81,4,3,28,80,8,1,32,18,0,40,25,23,0,27,27,14,13,96,57,0,93,80,20,12,121,119,64,137,5,137,19,1,5,75,0,2,81,63,48,109,42,91,115,12,87,0,3,57,1,0,26,62,0,2,5,0,2,2,0,0,1,0,0,0,24,32,2,12,58,36,150,68,64,4,82,78,0,0,40,41,0,0,65,38,0,0,95,67,18,17,63,66,60,20,36,146,26,3,54,39,10,2,126,46,27,17,58,40,73,148,0,10,118,114,15,49,108,62,57,117,72,0,79,39,62,0,32,69,0,0,51,41,1,2,71,5,1,25,21,1,13,111,17,0,90,123,81,161,28,11,108,69,1,149,10,4,111,47,1,38,92,200,80,26,34,64,3,69,191,129,2,16,74,0,4,88,33,0,53,35,0,37,41,87,150,89,33,57,0,25,0,96,48,2,0,59,0,0,94,30,1,43,75,0,1,77,2,7,24,104,17,12,133,61,9,17,86,58,0,46,24,9,7,142,82,0,67,101,8,14,125,121,54,133,5,133,7,1,4,79,0,2,74,60,42,109,45,96,125,12,72,0,3,58,0,0,27,61,0,2,9,3,1,2,1,1,0,0,0,0,26,27,1,14,61,41,143,70,62,5,101,78,0,0,36,39,0,0,61,35,0,8,94,65,18,34,62,86,116,61,37,161,77,1,57,30,9,7,163,128,23,12,68,58,97,141,0,11,121,80,13,45,115,63,44,95,57,0,87,19,60,0,25,35,0,0,21,7,1,3,46,0,1,17,23,1,2,111,22,0,61,127,67,161,32,7,114,81,0,148,11,5,112,41,1,37,96,201,60,8,27,47,6,47,196

Secondary structure (DSSP, 8-state):
-TTHHHHHHHTS---TT---BHHHHHHHHHHTHHHHHHH-GGGHHHHHHHHHHHHHHHHHHTTT--SBHHHHHHHH-STT-HHHHHHHHHHHHHHHHHHHHHHHHH--S-HHHHHHHHHHTTTGGGS-HHHHHHHHHHHTTPPPHHHHHHHH-SSHHHHHHHHHHHHHHHHHHHHHHHHHHHHTT--SS----TTTTSSSTTGGG-/-TTHHHHHHHT----TTS--BHHHHHHHHHHHHHHHHTT-S--HHHHHHHHHHHHHHHHHHHHH--SBHHHHHHHH-STT-HHHHHHHHHHHHHHHHHHHHHHHHH----HHHHHHHHHHTTTGGGS-HHHHHHHHHHHHTPPPHHHHHHHH-SSHHHHHHHHHHHHHHHHHHHHHHHHHHHHTT--SS----TTTTSSSTTGGG-

Nearest PDB structures (foldseek):
  2q52-assembly2_B  TM=9.954E-01  e=1.036E-29  Galdieria sulphuraria
  5kdi-assembly2_B  TM=8.785E-01  e=2.942E-09  Homo sapiens
  3kv0-assembly1_A  TM=9.225E-01  e=1.920E-08  Podospora anserina
  4nti-assembly2_B  TM=8.872E-01  e=7.433E-07  Arabidopsis thaliana
  4ntg-assembly2_B  TM=8.551E-01  e=1.092E-06  Arabidopsis thaliana